Protein AF-A0A4V1W8W1-F1 (afdb_monomer)

InterPro domains:
  IPR009492 TniQ [PF06527] (22-151)

Mean predicted aligned error: 10.24 Å

Radius of gyration: 39.92 Å; Cα contacts (8 Å, |Δi|>4): 778; chains: 1; bounding box: 80×43×124 Å

Solvent-accessible surface area (backbone atoms only — not comparable to full-atom values): 26804 Å² total; per-residue (Å²): 139,76,87,77,75,50,49,90,74,62,60,82,86,57,85,40,32,19,43,48,48,53,52,23,34,38,21,52,71,71,71,36,92,39,66,63,56,33,52,76,75,47,101,62,84,71,80,55,52,69,61,47,52,55,35,30,73,52,47,75,39,41,69,58,45,18,44,45,47,69,45,59,50,69,57,31,54,37,18,16,61,36,72,50,98,77,8,26,32,39,51,87,36,48,65,32,73,56,69,73,61,84,83,82,41,68,43,49,29,44,50,34,65,58,39,45,49,28,46,75,74,45,78,77,61,67,86,56,30,39,72,52,45,39,67,45,52,38,76,84,40,24,44,37,72,89,78,33,22,31,46,43,38,45,40,88,91,77,63,48,66,40,53,81,79,48,53,46,78,55,46,46,97,88,68,48,63,46,59,80,55,80,61,61,77,39,55,74,75,42,32,44,32,29,32,33,55,37,9,73,54,65,77,46,71,72,62,89,46,87,60,53,68,77,38,60,53,33,54,33,54,49,48,17,42,52,50,6,29,33,73,75,45,41,33,67,48,76,56,74,89,79,44,53,48,61,55,44,18,42,24,22,19,47,11,42,60,35,41,74,54,63,64,57,42,45,50,54,51,52,50,54,34,47,72,73,29,57,69,84,42,52,35,64,62,50,29,43,26,53,57,40,56,47,63,40,67,56,82,62,71,88,47,45,71,58,52,49,50,56,48,54,49,41,36,73,76,29,46,38,49,96,87,39,55,54,47,86,36,82,52,76,73,31,60,29,30,28,39,33,58,52,11,60,76,68,76,41,60,29,72,35,42,41,40,47,39,50,74,68,61,76,44,66,86,88,53,87,74,44,45,49,40,78,41,58,56,78,53,52,60,62,52,50,57,50,57,73,42,44,34,48,60,69,52,47,23,61,73,70,73,47,52,73,66,59,52,50,53,30,47,75,71,61,74,47,72,86,53,46,77,48,95,49,62,30,37,48,52,70,50,54,48,53,51,51,48,52,48,24,60,93,31,52,82,48,100,61,82,53,91,96,58,68,56,69,76,53,42,25,67,74,68,74,43,56,65,57,56,56,51,49,28,28,64,70,64,75,37,81,52,77,48,79

Foldseek 3Di:
DDDLAADPQAADDDALFALLLSLLLVCVSVVHPFSLRVLVVHDDDPSPSVVVNVCSLQSNCLVVSCSHHVPDSVRNQQSHFHADCQATDHNNFRLDSHNCLPPQALALWADLVQQVCQQVPDDDDSQSRGGTHNLSRRRLQQADLVQQFGTHQADPVPRHGDDSGNSGSQADPVGDGCNPDDGDGHDNLLQVLNQCLCCVSVNHPHDDADLLVVDGSNVSSVQLQLQLQCLVPNQDGDDPSNDHSSRSSNSSSSSSVCRRPPPVSVLVSLVVLQVPFPLLQQALCRRRHVSQVCLLVDPDCSCVSVLVSSLVSCLARGQADQPHDGSNHGHPGHQKHFLLVLCVVLVHHSQLSQLLCVVVCVDPPVDPHGRSHMDGPVVNVVSSVVVVQKDALVVLCVLLVHDPVVSVVCVVVVLAPAARDRVHGIDGNVSSVVSVCLLQPPAEADPDAPPPDDDLVRCCVVVVHDSNVSSVCSNVVVDDHNHD

Secondary structure (DSSP, 8-state):
----PPPSS-----TT--HHHHHHHHHHHTT-SSHHHHHHHS--SS--HHHHHHHHHTTTTHHHHHHHH---HHHHHHHS-EEETTEEEETTEEEESSS-GGGTS--S-B-HHHHHHHHHH--S-GGGS----GGGG-TT--EETTTTEEPB-B-TTT-PBP-TT-S-TTB-TTS-BGGG--PPB--TGGGHHHHHHHHHHTSSPPPP-TTGGGS-HHHHHHHHHHHHHHHHHTTSPPPGGGS-HHHHHHHHHHHHHHHTTTTHHHHHHHHHHHHTS-GGG-SHHHHHTHHHHHHHH---GGGHHHHHHHHHHHHHHS---TT-EETTEE----SEEEHHHHHHHHTS-HHHHHHHHHHTT-S-TTS---TT-EEEGGGHHHHHHHHHTEE-HHHHHHHTT--HHHHHHHHHTT-SPPPEESSSEEEEHHHHHHHHHHHHTTPPP-SSPPTT---HHHHHHHHT--HHHHHHHHHTTSS-----

Nearest PDB structures (foldseek):
  9gs9-assembly1_J  TM=4.706E-01  e=1.195E-07  Pseudoalteromonas agarivorans S816
  6v9p-assembly1_A  TM=4.491E-01  e=2.092E-06  Vibrio cholerae
  6uvn-assembly1_I  TM=4.930E-01  e=2.292E-05  Vibrio cholerae
  5c8d-assembly2_F  TM=6.058E-01  e=2.794E+00  Thermus thermophilus HB27

pLDDT: mean 88.44, std 9.54, range [36.31, 98.44]

Structure (mmCIF, N/CA/C/O backbone):
data_AF-A0A4V1W8W1-F1
#
_entry.id   AF-A0A4V1W8W1-F1
#
loop_
_atom_site.group_PDB
_atom_site.id
_atom_site.type_symbol
_atom_site.label_atom_id
_atom_site.label_alt_id
_atom_site.label_comp_id
_atom_site.label_asym_id
_atom_site.label_entity_id
_atom_site.label_seq_id
_atom_site.pdbx_PDB_ins_code
_atom_site.Cartn_x
_atom_site.Cartn_y
_atom_site.Cartn_z
_atom_site.occupancy
_atom_site.B_iso_or_equiv
_atom_site.auth_seq_id
_atom_site.auth_comp_id
_atom_site.auth_asym_id
_atom_site.auth_atom_id
_atom_site.pdbx_PDB_model_num
ATOM 1 N N . MET A 1 1 ? -13.636 -21.464 49.908 1.00 37.34 1 MET A N 1
ATOM 2 C CA . MET A 1 1 ? -14.662 -21.299 48.859 1.00 37.34 1 MET A CA 1
ATOM 3 C C . MET A 1 1 ? -15.586 -20.171 49.281 1.00 37.34 1 MET A C 1
ATOM 5 O O . MET A 1 1 ? -16.492 -20.399 50.064 1.00 37.34 1 MET A O 1
ATOM 9 N N . THR A 1 2 ? -15.298 -18.943 48.863 1.00 38.91 2 THR A N 1
ATOM 10 C CA . THR A 1 2 ? -16.197 -17.799 49.045 1.00 38.91 2 THR A CA 1
ATOM 11 C C . THR A 1 2 ? -16.871 -17.551 47.704 1.00 38.91 2 THR A C 1
ATOM 13 O O . THR A 1 2 ? -16.204 -17.181 46.738 1.00 38.91 2 THR A O 1
ATOM 16 N N . GLU A 1 3 ? -18.172 -17.834 47.621 1.00 44.66 3 GLU A N 1
ATOM 17 C CA . GLU A 1 3 ? -19.007 -17.474 46.474 1.00 44.66 3 GLU A CA 1
ATOM 18 C C . GLU A 1 3 ? -18.812 -15.986 46.166 1.00 44.66 3 GLU A C 1
ATOM 20 O O . GLU A 1 3 ? -19.114 -15.104 46.970 1.00 44.66 3 GLU A O 1
ATOM 25 N N . SER A 1 4 ? -18.204 -15.704 45.015 1.00 49.34 4 SER A N 1
ATOM 26 C CA . SER A 1 4 ? -17.833 -14.349 44.633 1.00 49.34 4 SER A CA 1
ATOM 27 C C . SER A 1 4 ? -19.045 -13.629 44.054 1.00 49.34 4 SER A C 1
ATOM 29 O O . SER A 1 4 ? -19.296 -13.706 42.853 1.00 49.34 4 SER A O 1
ATOM 31 N N . ALA A 1 5 ? -19.772 -12.905 44.902 1.00 61.53 5 ALA A N 1
ATOM 32 C CA . ALA A 1 5 ? -20.945 -12.138 44.504 1.00 61.53 5 ALA A CA 1
ATOM 33 C C . ALA A 1 5 ? -20.610 -11.070 43.443 1.00 61.53 5 ALA A C 1
ATOM 35 O O . ALA A 1 5 ? -19.704 -10.250 43.616 1.00 61.53 5 ALA A O 1
ATOM 36 N N . SER A 1 6 ? -21.369 -11.070 42.345 1.00 74.62 6 SER A N 1
ATOM 37 C CA . SER A 1 6 ? -21.399 -9.974 41.373 1.00 74.62 6 SER A CA 1
ATOM 38 C C . SER A 1 6 ? -21.830 -8.663 42.035 1.00 74.62 6 SER A C 1
ATOM 40 O O . SER A 1 6 ? -22.576 -8.685 43.016 1.00 74.62 6 SER A O 1
ATOM 42 N N . LEU A 1 7 ? -21.442 -7.517 41.471 1.00 84.50 7 LEU A N 1
ATOM 43 C CA . LEU A 1 7 ? -21.883 -6.220 41.993 1.00 84.50 7 LEU A CA 1
ATOM 44 C C . LEU A 1 7 ? -23.409 -6.073 41.886 1.00 84.50 7 LEU A C 1
ATOM 46 O O . LEU A 1 7 ? -24.017 -6.522 40.916 1.00 84.50 7 LEU A O 1
ATOM 50 N N . ALA A 1 8 ? -24.028 -5.401 42.860 1.00 83.31 8 ALA A N 1
ATOM 51 C CA . ALA A 1 8 ? -25.468 -5.130 42.837 1.00 83.31 8 ALA A CA 1
ATOM 52 C C . ALA A 1 8 ? -25.853 -4.155 41.707 1.00 83.31 8 ALA A C 1
ATOM 54 O O . ALA A 1 8 ? -26.854 -4.346 41.016 1.00 83.31 8 ALA A O 1
ATOM 55 N N . LEU A 1 9 ? -25.032 -3.122 41.479 1.00 88.88 9 LEU A N 1
ATOM 56 C CA . LEU A 1 9 ? -25.217 -2.163 40.393 1.00 88.88 9 LEU A CA 1
ATOM 57 C C . LEU A 1 9 ? -24.364 -2.562 39.185 1.00 88.88 9 LEU A C 1
ATOM 59 O O . LEU A 1 9 ? -23.159 -2.343 39.150 1.00 88.88 9 LEU A O 1
ATOM 63 N N . ARG A 1 10 ? -25.006 -3.135 38.166 1.00 90.75 10 ARG A N 1
ATOM 64 C CA . ARG A 1 10 ? -24.334 -3.610 36.947 1.00 90.75 10 ARG A CA 1
ATOM 65 C C . ARG A 1 10 ? -24.605 -2.708 35.750 1.00 90.75 10 ARG A C 1
ATOM 67 O O . ARG A 1 10 ? -25.504 -1.860 35.754 1.00 90.75 10 ARG A O 1
ATOM 74 N N . VAL A 1 11 ? -23.817 -2.925 34.705 1.00 92.94 11 VAL A N 1
ATOM 75 C CA . VAL A 1 11 ? -23.989 -2.312 33.386 1.00 92.94 11 VAL A CA 1
ATOM 76 C C . VAL A 1 11 ? -24.388 -3.387 32.387 1.00 92.94 11 VAL A C 1
ATOM 78 O O . VAL A 1 11 ? -24.017 -4.548 32.533 1.00 92.94 11 VAL A O 1
ATOM 81 N N . ARG A 1 12 ? -25.183 -3.011 31.383 1.00 90.69 12 ARG A N 1
ATOM 82 C CA . ARG A 1 12 ? -25.571 -3.941 30.319 1.00 90.69 12 ARG A CA 1
ATOM 83 C C . ARG A 1 12 ? -24.369 -4.210 29.421 1.00 90.69 12 ARG A C 1
ATOM 85 O O . ARG A 1 12 ? -23.673 -3.258 29.057 1.00 90.69 12 ARG A O 1
ATOM 92 N N . ALA A 1 13 ? -24.178 -5.475 29.050 1.00 90.88 13 ALA A N 1
ATOM 93 C CA . ALA A 1 13 ? -23.222 -5.852 28.020 1.00 90.88 13 ALA A CA 1
ATOM 94 C C . ALA A 1 13 ? -23.528 -5.086 26.731 1.00 90.88 13 ALA A C 1
ATOM 96 O O . ALA A 1 13 ? -24.692 -4.962 26.343 1.00 90.88 13 ALA A O 1
ATOM 97 N N . ALA A 1 14 ? -22.485 -4.565 26.095 1.00 93.75 14 ALA A N 1
ATOM 98 C CA . ALA A 1 14 ? -22.599 -3.862 24.833 1.00 93.75 14 ALA A CA 1
ATOM 99 C C . ALA A 1 14 ? -21.655 -4.494 23.794 1.00 93.75 14 ALA A C 1
ATOM 101 O O . ALA A 1 14 ? -20.578 -4.985 24.153 1.00 93.75 14 ALA A O 1
ATOM 102 N N . PRO A 1 15 ? -22.048 -4.532 22.510 1.00 92.69 15 PRO A N 1
ATOM 103 C CA . PRO A 1 15 ? -21.259 -5.184 21.472 1.00 92.69 15 PRO A CA 1
ATOM 104 C C . PRO A 1 15 ? -19.916 -4.473 21.284 1.00 92.69 15 PRO A C 1
ATOM 106 O O . PRO A 1 15 ? -19.848 -3.237 21.289 1.00 92.69 15 PRO A O 1
ATOM 109 N N . PHE A 1 16 ? -18.848 -5.259 21.112 1.00 95.00 16 PHE A N 1
ATOM 110 C CA . PHE A 1 16 ? -17.464 -4.783 21.012 1.00 95.00 16 PHE A CA 1
ATOM 111 C C . PHE A 1 16 ? -16.999 -3.930 22.191 1.00 95.00 16 PHE A C 1
ATOM 113 O O . PHE A 1 16 ? -16.035 -3.183 22.053 1.00 95.00 16 PHE A O 1
ATOM 120 N N . GLU A 1 17 ? -17.644 -4.009 23.354 1.00 95.25 17 GLU A N 1
ATOM 121 C CA . GLU A 1 17 ? -17.161 -3.286 24.520 1.00 95.25 17 GLU A CA 1
ATOM 122 C C . GLU A 1 17 ? -15.961 -4.000 25.159 1.00 95.25 17 GLU A C 1
ATOM 124 O O . GLU A 1 17 ? -16.128 -5.102 25.691 1.00 95.25 17 GLU A O 1
ATOM 129 N N . PRO A 1 18 ? -14.751 -3.404 25.146 1.00 93.06 18 PRO A N 1
ATOM 130 C CA . PRO A 1 18 ? -13.599 -4.038 25.764 1.00 93.06 18 PRO A CA 1
ATOM 131 C C . PRO A 1 18 ? -13.742 -4.035 27.288 1.00 93.06 18 PRO A C 1
ATOM 133 O O . PRO A 1 18 ? -14.316 -3.115 27.875 1.00 93.06 18 PRO A O 1
ATOM 136 N N . GLY A 1 19 ? -13.140 -5.019 27.958 1.00 93.19 19 GLY A N 1
ATOM 137 C CA . GLY A 1 19 ? -13.274 -5.192 29.406 1.00 93.19 19 GLY A CA 1
ATOM 138 C C . GLY A 1 19 ? -12.881 -3.954 30.223 1.00 93.19 19 GLY A C 1
ATOM 139 O O . GLY A 1 19 ? -13.560 -3.606 31.188 1.00 93.19 19 GLY A O 1
ATOM 140 N N . TRP A 1 20 ? -11.850 -3.212 29.803 1.00 91.94 20 TRP A N 1
ATOM 141 C CA . TRP A 1 20 ? -11.467 -1.959 30.464 1.00 91.94 20 TRP A CA 1
ATOM 142 C C . TRP A 1 20 ? -12.554 -0.871 30.366 1.00 91.94 20 TRP A C 1
ATOM 144 O O . TRP A 1 20 ? -12.670 -0.043 31.267 1.00 91.94 20 TRP A O 1
ATOM 154 N N . ALA A 1 21 ? -13.368 -0.864 29.306 1.00 94.19 21 ALA A N 1
ATOM 155 C CA . ALA A 1 21 ? -14.476 0.077 29.144 1.00 94.19 21 ALA A CA 1
ATOM 156 C C . ALA A 1 21 ? -15.709 -0.350 29.953 1.00 94.19 21 ALA A C 1
ATOM 158 O O . ALA A 1 21 ? -16.338 0.502 30.582 1.00 94.19 21 ALA A O 1
ATOM 159 N N . VAL A 1 22 ? -15.972 -1.660 30.050 1.00 95.62 22 VAL A N 1
ATOM 160 C CA . VAL A 1 22 ? -16.956 -2.205 31.003 1.00 95.62 22 VAL A CA 1
ATOM 161 C C . VAL A 1 22 ? -16.597 -1.765 32.423 1.00 95.62 22 VAL A C 1
ATOM 163 O O . VAL A 1 22 ? -17.446 -1.249 33.149 1.00 95.62 22 VAL A O 1
ATOM 166 N N . PHE A 1 23 ? -15.324 -1.900 32.808 1.00 94.75 23 PHE A N 1
ATOM 167 C CA . PHE A 1 23 ? -14.827 -1.462 34.113 1.00 94.75 23 PHE A CA 1
ATOM 168 C C . PHE A 1 23 ? -15.044 0.042 34.343 1.00 94.75 23 PHE A C 1
ATOM 170 O O . PHE A 1 23 ? -15.454 0.451 35.429 1.00 94.75 23 PHE A O 1
ATOM 177 N N . ASN A 1 24 ? -14.842 0.869 33.314 1.00 94.81 24 ASN A N 1
ATOM 178 C CA . ASN A 1 24 ? -15.114 2.303 33.382 1.00 94.81 24 ASN A CA 1
ATOM 179 C C . ASN A 1 24 ? -16.598 2.615 33.607 1.00 94.81 24 ASN A C 1
ATOM 181 O O . ASN A 1 24 ? -16.924 3.453 34.449 1.00 94.81 24 ASN A O 1
ATOM 185 N N . ARG A 1 25 ? -17.508 1.943 32.891 1.00 95.44 25 ARG A N 1
ATOM 186 C CA . ARG A 1 25 ? -18.953 2.135 33.087 1.00 95.44 25 ARG A CA 1
ATOM 187 C C . ARG A 1 25 ? -19.418 1.617 34.443 1.00 95.44 25 ARG A C 1
ATOM 189 O O . ARG A 1 25 ? -20.302 2.231 35.030 1.00 95.44 25 ARG A O 1
ATOM 196 N N . LEU A 1 26 ? -18.826 0.539 34.963 1.00 95.44 26 LEU A N 1
ATOM 197 C CA . LEU A 1 26 ? -19.072 0.094 36.338 1.00 95.44 26 LEU A CA 1
ATOM 198 C C . LEU A 1 26 ? -18.640 1.172 37.341 1.00 95.44 26 LEU A C 1
ATOM 200 O O . LEU A 1 26 ? -19.441 1.561 38.184 1.00 95.44 26 LEU A O 1
ATOM 204 N N . ALA A 1 27 ? -17.438 1.734 37.197 1.00 95.12 27 ALA A N 1
ATOM 205 C CA . ALA A 1 27 ? -16.980 2.834 38.047 1.00 95.12 27 ALA A CA 1
ATOM 206 C C . ALA A 1 27 ? -17.944 4.037 38.005 1.00 95.12 27 ALA A C 1
ATOM 208 O O . ALA A 1 27 ? -18.327 4.548 39.057 1.00 95.12 27 ALA A O 1
ATOM 209 N N . LEU A 1 28 ? -18.406 4.441 36.811 1.00 94.75 28 LEU A N 1
ATOM 210 C CA . LEU A 1 28 ? -19.433 5.485 36.667 1.00 94.75 28 LEU A CA 1
ATOM 211 C C . LEU A 1 28 ? -20.733 5.111 37.373 1.00 94.75 28 LEU A C 1
ATOM 213 O O . LEU A 1 28 ? -21.338 5.943 38.045 1.00 94.75 28 LEU A O 1
ATOM 217 N N . ARG A 1 29 ? -21.172 3.859 37.219 1.00 95.12 29 ARG A N 1
ATOM 218 C CA . ARG A 1 29 ? -22.423 3.383 37.801 1.00 95.12 29 ARG A CA 1
ATOM 219 C C . ARG A 1 29 ? -22.395 3.395 39.330 1.00 95.12 29 ARG A C 1
ATOM 221 O O . ARG A 1 29 ? -23.442 3.583 39.943 1.00 95.12 29 ARG A O 1
ATOM 228 N N . HIS A 1 30 ? -21.213 3.228 39.913 1.00 94.56 30 HIS A N 1
ATOM 229 C CA . HIS A 1 30 ? -20.955 3.301 41.348 1.00 94.56 30 HIS A CA 1
ATOM 230 C C . HIS A 1 30 ? -20.590 4.715 41.841 1.00 94.56 30 HIS A C 1
ATOM 232 O O . HIS A 1 30 ? -20.224 4.881 43.000 1.00 94.56 30 HIS A O 1
ATOM 238 N N . GLY A 1 31 ? -20.699 5.745 40.993 1.00 93.62 31 GLY A N 1
ATOM 239 C CA . GLY A 1 31 ? -20.446 7.137 41.381 1.00 93.62 31 GLY A CA 1
ATOM 240 C C . GLY A 1 31 ? -18.967 7.484 41.584 1.00 93.62 31 GLY A C 1
ATOM 241 O O . GLY A 1 31 ? -18.662 8.548 42.121 1.00 93.62 31 GLY A O 1
ATOM 242 N N . CYS A 1 32 ? -18.042 6.621 41.153 1.00 94.25 32 CYS A N 1
ATOM 243 C CA . CYS A 1 32 ? -16.612 6.879 41.266 1.00 94.25 32 CYS A CA 1
ATOM 244 C C . CYS A 1 32 ? -16.158 7.939 40.253 1.00 94.25 32 CYS A C 1
ATOM 246 O O . CYS A 1 32 ? -16.585 7.956 39.096 1.00 94.25 32 CYS A O 1
ATOM 248 N N . ARG A 1 33 ? -15.197 8.774 40.655 1.00 91.38 33 ARG A N 1
ATOM 249 C CA . ARG A 1 33 ? -14.562 9.791 39.798 1.00 91.38 33 ARG A CA 1
ATOM 250 C C . ARG A 1 33 ? -13.356 9.249 39.035 1.00 91.38 33 ARG A C 1
ATOM 252 O O . ARG A 1 33 ? -12.876 9.881 38.098 1.00 91.38 33 ARG A O 1
ATOM 259 N N . SER A 1 34 ? -12.836 8.088 39.436 1.00 91.75 34 SER A N 1
ATOM 260 C CA . SER A 1 34 ? -11.686 7.452 38.790 1.00 91.75 34 SER A CA 1
ATOM 261 C C . SER A 1 34 ? -11.707 5.928 38.909 1.00 91.75 34 SER A C 1
ATOM 263 O O . SER A 1 34 ? -12.326 5.360 39.809 1.00 91.75 34 SER A O 1
ATOM 265 N N . ARG A 1 35 ? -10.939 5.257 38.043 1.00 91.62 35 ARG A N 1
ATOM 266 C CA . ARG A 1 35 ? -10.699 3.807 38.137 1.00 91.62 35 ARG A CA 1
ATOM 267 C C . ARG A 1 35 ? -10.031 3.418 39.455 1.00 91.62 35 ARG A C 1
ATOM 269 O O . ARG A 1 35 ? -10.398 2.410 40.038 1.00 91.62 35 ARG A O 1
ATOM 276 N N . SER A 1 36 ? -9.084 4.221 39.943 1.00 90.81 36 SER A N 1
ATOM 277 C CA . SER A 1 36 ? -8.362 3.952 41.196 1.00 90.81 36 SER A CA 1
ATOM 278 C C . SER A 1 36 ? -9.265 4.032 42.424 1.00 90.81 36 SER A C 1
ATOM 280 O O . SER A 1 36 ? -9.057 3.326 43.406 1.00 90.81 36 SER A O 1
ATOM 282 N N . GLU A 1 37 ? -10.264 4.912 42.395 1.00 92.31 37 GLU A N 1
ATOM 283 C CA . GLU A 1 37 ? -11.310 4.947 43.412 1.00 92.31 37 GLU A CA 1
ATOM 284 C C . GLU A 1 37 ? -12.156 3.678 43.362 1.00 92.31 37 GLU A C 1
ATOM 286 O O . GLU A 1 37 ? -12.314 3.028 44.390 1.00 92.31 37 GLU A O 1
ATOM 291 N N . PHE A 1 38 ? -12.590 3.266 42.170 1.00 92.81 38 PHE A N 1
ATOM 292 C CA . PHE A 1 38 ? -13.387 2.055 42.016 1.00 92.81 38 PHE A CA 1
ATOM 293 C C . PHE A 1 38 ? -12.629 0.790 42.444 1.00 92.81 38 PHE A C 1
ATOM 295 O O . PHE A 1 38 ? -13.170 -0.001 43.208 1.00 92.81 38 PHE A O 1
ATOM 302 N N . VAL A 1 39 ? -11.349 0.638 42.071 1.00 91.19 39 VAL A N 1
ATOM 303 C CA . VAL A 1 39 ? -10.488 -0.484 42.509 1.00 91.19 39 VAL A CA 1
ATOM 304 C C . VAL A 1 39 ? -10.439 -0.612 44.036 1.00 91.19 39 VAL A C 1
ATOM 306 O O . VAL A 1 39 ? -10.414 -1.726 44.548 1.00 91.19 39 VAL A O 1
ATOM 309 N N . ARG A 1 40 ? -10.461 0.505 44.778 1.00 88.50 40 ARG A N 1
ATOM 310 C CA . ARG A 1 40 ? -10.469 0.486 46.253 1.00 88.50 40 ARG A CA 1
ATOM 311 C C . ARG A 1 40 ? -11.800 0.014 46.848 1.00 88.50 40 ARG A C 1
ATOM 313 O O . ARG A 1 40 ? -11.815 -0.387 48.006 1.00 88.50 40 ARG A O 1
ATOM 320 N N . GLN A 1 41 ? -12.885 0.064 46.078 1.00 88.25 41 GLN A N 1
ATOM 321 C CA . GLN A 1 41 ? -14.237 -0.294 46.512 1.00 88.25 41 GLN A CA 1
ATOM 322 C C . GLN A 1 41 ? -14.645 -1.724 46.124 1.00 88.25 41 GLN A C 1
ATOM 324 O O . GLN A 1 41 ? -15.633 -2.229 46.651 1.00 88.25 41 GLN A O 1
ATOM 329 N N . VAL A 1 42 ? -13.911 -2.388 45.221 1.00 87.56 42 VAL A N 1
ATOM 330 C CA . VAL A 1 42 ? -14.268 -3.723 44.712 1.00 87.56 42 VAL A CA 1
ATOM 331 C C . VAL A 1 42 ? -13.286 -4.820 45.148 1.00 87.56 42 VAL A C 1
ATOM 333 O O . VAL A 1 42 ? -12.087 -4.570 45.282 1.00 87.56 42 VAL A O 1
ATOM 336 N N . PRO A 1 43 ? -13.755 -6.067 45.351 1.00 81.00 43 PRO A N 1
ATOM 337 C CA . PRO A 1 43 ? -12.916 -7.166 45.829 1.00 81.00 43 PRO A CA 1
ATOM 338 C C . PRO A 1 43 ? -12.058 -7.780 44.702 1.00 81.00 43 PRO A C 1
ATOM 340 O O . PRO A 1 43 ? -12.363 -8.849 44.164 1.00 81.00 43 PRO A O 1
ATOM 343 N N . LEU A 1 44 ? -10.959 -7.110 44.345 1.00 82.38 44 LEU A N 1
ATOM 344 C CA . LEU A 1 44 ? -9.973 -7.582 43.361 1.00 82.38 44 LEU A CA 1
ATOM 345 C C . LEU A 1 44 ? -8.770 -8.272 44.024 1.00 82.38 44 LEU A C 1
ATOM 347 O O . LEU A 1 44 ? -8.303 -7.853 45.085 1.00 82.38 44 LEU A O 1
ATOM 351 N N . ALA A 1 45 ? -8.244 -9.315 43.373 1.00 66.88 45 ALA A N 1
ATOM 352 C CA . ALA A 1 45 ? -6.973 -9.936 43.750 1.00 66.88 45 ALA A CA 1
ATOM 353 C C . ALA A 1 45 ? -5.797 -8.989 43.427 1.00 66.88 45 ALA A C 1
ATOM 355 O O . ALA A 1 45 ? -5.833 -8.312 42.398 1.00 66.88 45 ALA A O 1
ATOM 356 N N . ASN A 1 46 ? -4.765 -8.951 44.283 1.00 64.19 46 ASN A N 1
ATOM 357 C CA . ASN A 1 46 ? -3.643 -7.992 44.250 1.00 64.19 46 ASN A CA 1
ATOM 358 C C . ASN A 1 46 ? -4.090 -6.518 44.280 1.00 64.19 46 ASN A C 1
ATOM 360 O O . ASN A 1 46 ? -4.438 -5.932 43.262 1.00 64.19 46 ASN A O 1
ATOM 364 N N . ARG A 1 47 ? -4.057 -5.900 45.469 1.00 63.84 47 ARG A N 1
ATOM 365 C CA . ARG A 1 47 ? -4.680 -4.591 45.739 1.00 63.84 47 ARG A CA 1
ATOM 366 C C . ARG A 1 47 ? -3.889 -3.353 45.305 1.00 63.84 47 ARG A C 1
ATOM 368 O O . ARG A 1 47 ? -4.402 -2.261 45.530 1.00 63.84 47 ARG A O 1
ATOM 375 N N . ASP A 1 48 ? -2.696 -3.464 44.711 1.00 72.81 48 ASP A N 1
ATOM 376 C CA . ASP A 1 48 ? -2.015 -2.269 44.183 1.00 72.81 48 ASP A CA 1
ATOM 377 C C . ASP A 1 48 ? -2.796 -1.727 42.970 1.00 72.81 48 ASP A C 1
ATOM 379 O O . ASP A 1 48 ? -2.785 -2.356 41.903 1.00 72.81 48 ASP A O 1
ATOM 383 N N . PRO A 1 49 ? -3.463 -0.559 43.083 1.00 69.69 49 PRO A N 1
ATOM 384 C CA . PRO A 1 49 ? -4.324 -0.057 42.023 1.00 69.69 49 PRO A CA 1
ATOM 385 C C . PRO A 1 49 ? -3.574 0.236 40.724 1.00 69.69 49 PRO A C 1
ATOM 387 O O . PRO A 1 49 ? -4.179 0.165 39.655 1.00 69.69 49 PRO A O 1
ATOM 390 N N . ARG A 1 50 ? -2.274 0.561 40.784 1.00 72.75 50 ARG A N 1
ATOM 391 C CA . ARG A 1 50 ? -1.484 0.851 39.576 1.00 72.75 50 ARG A CA 1
ATOM 392 C C . ARG A 1 50 ? -1.292 -0.406 38.737 1.00 72.75 50 ARG A C 1
ATOM 394 O O . ARG A 1 50 ? -1.547 -0.366 37.534 1.00 72.75 50 ARG A O 1
ATOM 401 N N . ASN A 1 51 ? -0.934 -1.514 39.382 1.00 80.69 51 ASN A N 1
ATOM 402 C CA . ASN A 1 51 ? -0.743 -2.803 38.716 1.00 80.69 51 ASN A CA 1
ATOM 403 C C . ASN A 1 51 ? -2.073 -3.326 38.161 1.00 80.69 51 ASN A C 1
ATOM 405 O O . ASN A 1 51 ? -2.155 -3.691 36.993 1.00 80.69 51 ASN A O 1
ATOM 409 N N . VAL A 1 52 ? -3.153 -3.231 38.947 1.00 83.62 52 VAL A N 1
ATOM 410 C CA . VAL A 1 52 ? -4.503 -3.627 38.512 1.00 83.62 52 VAL A CA 1
ATOM 411 C C . VAL A 1 52 ? -4.951 -2.858 37.268 1.00 83.62 52 VAL A C 1
ATOM 413 O O . VAL A 1 52 ? -5.420 -3.464 36.308 1.00 83.62 52 VAL A O 1
ATOM 416 N N . ILE A 1 53 ? -4.818 -1.527 37.264 1.00 84.25 53 ILE A N 1
ATOM 417 C CA . ILE A 1 53 ? -5.248 -0.688 36.135 1.00 84.25 53 ILE A CA 1
ATOM 418 C C . ILE A 1 53 ? -4.426 -0.984 34.882 1.00 84.25 53 ILE A C 1
ATOM 420 O O . ILE A 1 53 ? -4.987 -1.078 33.791 1.00 84.25 53 ILE A O 1
ATOM 424 N N . HIS A 1 54 ? -3.114 -1.135 35.034 1.00 82.44 54 HIS A N 1
ATOM 425 C CA . HIS A 1 54 ? -2.234 -1.476 33.927 1.00 82.44 54 HIS A CA 1
ATOM 426 C C . HIS A 1 54 ? -2.588 -2.847 33.320 1.00 82.44 54 HIS A C 1
ATOM 428 O O . HIS A 1 54 ? -2.708 -2.971 32.101 1.00 82.44 54 HIS A O 1
ATOM 434 N N . ASP A 1 55 ? -2.846 -3.855 34.156 1.00 83.00 55 ASP A N 1
ATOM 435 C CA . ASP A 1 55 ? -3.235 -5.192 33.699 1.00 83.00 55 ASP A CA 1
ATOM 436 C C . ASP A 1 55 ? -4.627 -5.203 33.045 1.00 83.00 55 ASP A C 1
ATOM 438 O O . ASP A 1 55 ? -4.836 -5.894 32.046 1.00 83.00 55 ASP A O 1
ATOM 442 N N . LEU A 1 56 ? -5.573 -4.401 33.555 1.00 83.19 56 LEU A N 1
ATOM 443 C CA . LEU A 1 56 ? -6.891 -4.186 32.941 1.00 83.19 56 LEU A CA 1
ATOM 444 C C . LEU A 1 56 ? -6.764 -3.625 31.518 1.00 83.19 56 LEU A C 1
ATOM 446 O O . LEU A 1 56 ? -7.434 -4.099 30.602 1.00 83.19 56 LEU A O 1
ATOM 450 N N . GLU A 1 57 ? -5.898 -2.629 31.312 1.00 79.62 57 GLU A N 1
ATOM 451 C CA . GLU A 1 57 ? -5.686 -2.012 29.995 1.00 79.62 57 GLU A CA 1
ATOM 452 C C . GLU A 1 57 ? -5.026 -2.952 28.980 1.00 79.62 57 GLU A C 1
ATOM 454 O O . GLU A 1 57 ? -5.230 -2.768 27.777 1.00 79.62 57 GLU A O 1
ATOM 459 N N . ARG A 1 58 ? -4.276 -3.955 29.453 1.00 75.94 58 ARG A N 1
ATOM 460 C CA . ARG A 1 58 ? -3.690 -5.026 28.630 1.00 75.94 58 ARG A CA 1
ATOM 461 C C . ARG A 1 58 ? -4.635 -6.205 28.383 1.00 75.94 58 ARG A C 1
ATOM 463 O O . ARG A 1 58 ? -4.275 -7.119 27.653 1.00 75.94 58 ARG A O 1
ATOM 470 N N . GLY A 1 59 ? -5.829 -6.190 28.979 1.00 78.94 59 GLY A N 1
ATOM 471 C CA . GLY A 1 59 ? -6.790 -7.288 28.875 1.00 78.94 59 GLY A CA 1
ATOM 472 C C . GLY A 1 59 ? -6.462 -8.493 29.764 1.00 78.94 59 GLY A C 1
ATOM 473 O O . GLY A 1 59 ? -7.084 -9.537 29.616 1.00 78.94 59 GLY A O 1
ATOM 474 N N . ASN A 1 60 ? -5.545 -8.364 30.726 1.00 82.81 60 ASN A N 1
ATOM 475 C CA . ASN A 1 60 ? -5.104 -9.470 31.587 1.00 82.81 60 ASN A CA 1
ATOM 476 C C . ASN A 1 60 ? -6.035 -9.721 32.786 1.00 82.81 60 ASN A C 1
ATOM 478 O O . ASN A 1 60 ? -5.785 -10.607 33.599 1.00 82.81 60 ASN A O 1
ATOM 482 N N . ARG A 1 61 ? -7.103 -8.929 32.935 1.00 88.50 61 ARG A N 1
ATOM 483 C CA . ARG A 1 61 ? -8.010 -8.959 34.096 1.00 88.50 61 ARG A CA 1
ATOM 484 C C . ARG A 1 61 ? -9.462 -9.245 33.705 1.00 88.50 61 ARG A C 1
ATOM 486 O O . ARG A 1 61 ? -10.382 -8.891 34.440 1.00 88.50 61 ARG A O 1
ATOM 493 N N . GLN A 1 62 ? -9.690 -9.914 32.572 1.00 91.00 62 GLN A N 1
ATOM 494 C CA . GLN A 1 62 ? -11.059 -10.190 32.113 1.00 91.00 62 GLN A CA 1
ATOM 495 C C . GLN A 1 62 ? -11.840 -11.116 33.054 1.00 91.00 62 GLN A C 1
ATOM 497 O O . GLN A 1 62 ? -13.028 -10.852 33.235 1.00 91.00 62 GLN A O 1
ATOM 502 N N . PRO A 1 63 ? -11.226 -12.111 33.733 1.00 92.00 63 PRO A N 1
ATOM 503 C CA . PRO A 1 63 ? -11.925 -12.895 34.755 1.00 92.00 63 PRO A CA 1
ATOM 504 C C . PRO A 1 63 ? -12.467 -12.041 35.908 1.00 92.00 63 PRO A C 1
ATOM 506 O O . PRO A 1 63 ? -13.586 -12.255 36.372 1.00 92.00 63 PRO A O 1
ATOM 509 N N . ASP A 1 64 ? -11.714 -11.024 36.339 1.00 91.44 64 ASP A N 1
ATOM 510 C CA . ASP A 1 64 ? -12.170 -10.094 37.372 1.00 91.44 64 ASP A CA 1
ATOM 511 C C . ASP A 1 64 ? -13.352 -9.250 36.893 1.00 91.44 64 ASP A C 1
ATOM 513 O O . ASP A 1 64 ? -14.335 -9.087 37.616 1.00 91.44 64 ASP A O 1
ATOM 517 N N . ILE A 1 65 ? -13.287 -8.734 35.664 1.00 92.69 65 ILE A N 1
ATOM 518 C CA . ILE A 1 65 ? -14.373 -7.930 35.094 1.00 92.69 65 ILE A CA 1
ATOM 519 C C . ILE A 1 65 ? -15.622 -8.785 34.871 1.00 92.69 65 ILE A C 1
ATOM 521 O O . ILE A 1 65 ? -16.718 -8.316 35.172 1.00 92.69 65 ILE A O 1
ATOM 525 N N . ALA A 1 66 ? -15.482 -10.030 34.405 1.00 94.12 66 ALA A N 1
ATOM 526 C CA . ALA A 1 66 ? -16.595 -10.967 34.224 1.00 94.12 66 ALA A CA 1
ATOM 527 C C . ALA A 1 66 ? -17.348 -11.169 35.543 1.00 94.12 66 ALA A C 1
ATOM 529 O O . ALA A 1 66 ? -18.560 -10.987 35.625 1.00 94.12 66 ALA A O 1
ATOM 530 N N . ARG A 1 67 ? -16.594 -11.423 36.612 1.00 92.00 67 ARG A N 1
ATOM 531 C CA . ARG A 1 67 ? -17.102 -11.612 37.972 1.00 92.00 67 ARG A CA 1
ATOM 532 C C . ARG A 1 67 ? -17.814 -10.373 38.520 1.00 92.00 67 ARG A C 1
ATOM 534 O O . ARG A 1 67 ? -18.908 -10.489 39.061 1.00 92.00 67 ARG A O 1
ATOM 541 N N . LEU A 1 68 ? -17.231 -9.183 38.348 1.00 92.56 68 LEU A N 1
ATOM 542 C CA . LEU A 1 68 ? -17.830 -7.926 38.816 1.00 92.56 68 LEU A CA 1
ATOM 543 C C . LEU A 1 68 ? -19.085 -7.537 38.021 1.00 92.56 68 LEU A C 1
ATOM 545 O O . LEU A 1 68 ? -20.079 -7.106 38.605 1.00 92.56 68 LEU A O 1
ATOM 549 N N . SER A 1 69 ? -19.031 -7.670 36.694 1.00 93.50 69 SER A N 1
ATOM 550 C CA . SER A 1 69 ? -20.086 -7.225 35.775 1.00 93.50 69 SER A CA 1
ATOM 551 C C . SER A 1 69 ? -21.209 -8.244 35.579 1.00 93.50 69 SER A C 1
ATOM 553 O O . SER A 1 69 ? -22.309 -7.855 35.196 1.00 93.50 69 SER A O 1
ATOM 555 N N . GLY A 1 70 ? -20.948 -9.531 35.817 1.00 93.69 70 GLY A N 1
ATOM 556 C CA . GLY A 1 70 ? -21.822 -10.633 35.415 1.00 93.69 70 GLY A CA 1
ATOM 557 C C . GLY A 1 70 ? -21.851 -10.891 33.902 1.00 93.69 70 GLY A C 1
ATOM 558 O O . GLY A 1 70 ? -22.699 -11.651 33.446 1.00 93.69 70 GLY A O 1
ATOM 559 N N . ILE A 1 71 ? -20.978 -10.249 33.117 1.00 95.25 71 ILE A N 1
ATOM 560 C CA . ILE A 1 71 ? -20.846 -10.500 31.676 1.00 95.25 71 ILE A CA 1
ATOM 561 C C . ILE A 1 71 ? -20.005 -11.770 31.482 1.00 95.25 71 ILE A C 1
ATOM 563 O O . ILE A 1 71 ? -18.959 -11.883 32.128 1.00 95.25 71 ILE A O 1
ATOM 567 N N . PRO A 1 72 ? -20.406 -12.700 30.594 1.00 95.56 72 PRO A N 1
ATOM 568 C CA . PRO A 1 72 ? -19.632 -13.911 30.350 1.00 95.56 72 PRO A CA 1
ATOM 569 C C . PRO A 1 72 ? -18.189 -13.611 29.920 1.00 95.56 72 PRO A C 1
ATOM 571 O O . PRO A 1 72 ? -17.933 -12.678 29.148 1.00 95.56 72 PRO A O 1
ATOM 574 N N . LEU A 1 73 ? -17.235 -14.394 30.428 1.00 94.75 73 LEU A N 1
ATOM 575 C CA . LEU A 1 73 ? -15.802 -14.166 30.215 1.00 94.75 73 LEU A CA 1
ATOM 576 C C . LEU A 1 73 ? -15.441 -14.207 28.726 1.00 94.75 73 LEU A C 1
ATOM 578 O O . LEU A 1 73 ? -14.701 -13.353 28.242 1.00 94.75 73 LEU A O 1
ATOM 582 N N . GLU A 1 74 ? -16.012 -15.154 27.992 1.00 94.19 74 GLU A N 1
ATOM 583 C CA . GLU A 1 74 ? -15.856 -15.317 26.553 1.00 94.19 74 GLU A CA 1
ATOM 584 C C . GLU A 1 74 ? -16.297 -14.071 25.777 1.00 94.19 74 GLU A C 1
ATOM 586 O O . GLU A 1 74 ? -15.618 -13.665 24.836 1.00 94.19 74 GLU A O 1
ATOM 591 N N . THR A 1 75 ? -17.357 -13.387 26.227 1.00 94.69 75 THR A N 1
ATOM 592 C CA . THR A 1 75 ? -17.811 -12.126 25.618 1.00 94.69 75 THR A CA 1
ATOM 593 C C . THR A 1 75 ? -16.774 -11.023 25.821 1.00 94.69 75 THR A C 1
ATOM 595 O O . THR A 1 75 ? -16.472 -10.266 24.899 1.00 94.69 75 THR A O 1
ATOM 598 N N . LEU A 1 76 ? -16.197 -10.930 27.023 1.00 94.06 76 LEU A N 1
ATOM 599 C CA . LEU A 1 76 ? -15.176 -9.926 27.329 1.00 94.06 76 LEU A CA 1
ATOM 600 C C . LEU A 1 76 ? -13.873 -10.185 26.578 1.00 94.06 76 LEU A C 1
ATOM 602 O O . LEU A 1 76 ? -13.260 -9.226 26.110 1.00 94.06 76 LEU A O 1
ATOM 606 N N . ILE A 1 77 ? -13.453 -11.447 26.460 1.00 92.12 77 ILE A N 1
ATOM 607 C CA . ILE A 1 77 ? -12.275 -11.833 25.675 1.00 92.12 77 ILE A CA 1
ATOM 608 C C . ILE A 1 77 ? -12.510 -11.489 24.204 1.00 92.12 77 ILE A C 1
ATOM 610 O O . ILE A 1 77 ? -11.694 -10.788 23.617 1.00 92.12 77 ILE A O 1
ATOM 614 N N . HIS A 1 78 ? -13.650 -11.895 23.639 1.00 93.12 78 HIS A N 1
ATOM 615 C CA . HIS A 1 78 ? -13.996 -11.631 22.242 1.00 93.12 78 HIS A CA 1
ATOM 616 C C . HIS A 1 78 ? -14.016 -10.129 21.915 1.00 93.12 78 HIS A C 1
ATOM 618 O O . HIS A 1 78 ? -13.464 -9.701 20.902 1.00 93.12 78 HIS A O 1
ATOM 624 N N . ASN A 1 79 ? -14.594 -9.315 22.803 1.00 94.00 79 ASN A N 1
ATOM 625 C CA . ASN A 1 79 ? -14.721 -7.872 22.606 1.00 94.00 79 ASN A CA 1
ATOM 626 C C . ASN A 1 79 ? -13.459 -7.073 22.960 1.00 94.00 79 ASN A C 1
ATOM 628 O O . ASN A 1 79 ? -13.439 -5.861 22.738 1.00 94.00 79 ASN A O 1
ATOM 632 N N . SER A 1 80 ? -12.424 -7.692 23.528 1.00 91.12 80 SER A N 1
ATOM 633 C CA . SER A 1 80 ? -11.204 -6.998 23.950 1.00 91.12 80 SER A CA 1
ATOM 634 C C . SER A 1 80 ? -10.044 -7.299 23.019 1.00 91.12 80 SER A C 1
ATOM 636 O O . SER A 1 80 ? -9.915 -8.401 22.504 1.00 91.12 80 SER A O 1
ATOM 638 N N . ILE A 1 81 ? -9.155 -6.320 22.857 1.00 89.25 81 ILE A N 1
ATOM 639 C CA . ILE A 1 81 ? -7.850 -6.588 22.258 1.00 89.25 81 ILE A CA 1
ATOM 640 C C . ILE A 1 81 ? -7.011 -7.323 23.305 1.00 89.25 81 ILE A C 1
ATOM 642 O O . ILE A 1 81 ? -6.780 -6.779 24.388 1.00 89.25 81 ILE A O 1
ATOM 646 N N . THR A 1 82 ? -6.567 -8.533 22.982 1.00 85.62 82 THR A N 1
ATOM 647 C CA . THR A 1 82 ? -5.679 -9.350 23.816 1.00 85.62 82 THR A CA 1
ATOM 648 C C . THR A 1 82 ? -4.305 -9.467 23.167 1.00 85.62 82 THR A C 1
ATOM 650 O O . THR A 1 82 ? -4.162 -9.350 21.949 1.00 85.62 82 THR A O 1
ATOM 653 N N . HIS A 1 83 ? -3.271 -9.647 23.986 1.00 83.56 83 HIS A N 1
ATOM 654 C CA . HIS A 1 83 ? -1.903 -9.853 23.519 1.00 83.56 83 HIS A CA 1
ATOM 655 C C . HIS A 1 83 ? -1.558 -11.343 23.574 1.00 83.56 83 HIS A C 1
ATOM 657 O O . HIS A 1 83 ? -1.849 -12.016 24.558 1.00 83.56 83 HIS A O 1
ATOM 663 N N . THR A 1 84 ? -0.939 -11.827 22.507 1.00 83.62 84 THR A N 1
ATOM 664 C CA . THR A 1 84 ? -0.468 -13.198 22.293 1.00 83.62 84 THR A CA 1
ATOM 665 C C . THR A 1 84 ? 0.976 -13.145 21.795 1.00 83.62 84 THR A C 1
ATOM 667 O O . THR A 1 84 ? 1.456 -12.068 21.421 1.00 83.62 84 THR A O 1
ATOM 670 N N . ASP A 1 85 ? 1.657 -14.287 21.748 1.00 83.56 85 ASP A N 1
ATOM 671 C CA . ASP A 1 85 ? 3.029 -14.367 21.229 1.00 83.56 85 ASP A CA 1
ATOM 672 C C . ASP A 1 85 ? 3.110 -13.957 19.746 1.00 83.56 85 ASP A C 1
ATOM 674 O O . ASP A 1 85 ? 4.075 -13.319 19.325 1.00 83.56 85 ASP A O 1
ATOM 678 N N . ASP A 1 86 ? 2.044 -14.215 18.981 1.00 82.19 86 ASP A N 1
ATOM 679 C CA . ASP A 1 86 ? 1.933 -13.875 17.556 1.00 82.19 86 ASP A CA 1
ATOM 680 C C . ASP A 1 86 ? 1.510 -12.416 17.293 1.00 82.19 86 ASP A C 1
ATOM 682 O O . ASP A 1 86 ? 1.488 -11.958 16.143 1.00 82.19 86 ASP A O 1
ATOM 686 N N . GLY A 1 87 ? 1.163 -11.670 18.348 1.00 87.56 87 GLY A N 1
ATOM 687 C CA . GLY A 1 87 ? 0.728 -10.278 18.276 1.00 87.56 87 GLY A CA 1
ATOM 688 C C . GLY A 1 87 ? -0.581 -9.998 19.016 1.00 87.56 87 GLY A C 1
ATOM 689 O O . GLY A 1 87 ? -0.885 -10.605 20.038 1.00 87.56 87 GLY A O 1
ATOM 690 N N . SER A 1 88 ? -1.360 -9.028 18.544 1.00 88.69 88 SER A N 1
ATOM 691 C CA . SER A 1 88 ? -2.633 -8.634 19.156 1.00 88.69 88 SER A CA 1
ATOM 692 C C . SER A 1 88 ? -3.827 -9.214 18.409 1.00 88.69 88 SER A C 1
ATOM 694 O O . SER A 1 88 ? -3.911 -9.085 17.187 1.00 88.69 88 SER A O 1
ATOM 696 N N . VAL A 1 89 ? -4.775 -9.778 19.156 1.00 91.31 89 VAL A N 1
ATOM 697 C CA . VAL A 1 89 ? -5.984 -10.435 18.643 1.00 91.31 89 VAL A CA 1
ATOM 698 C C . VAL A 1 89 ? -7.230 -9.673 19.097 1.00 91.31 89 VAL A C 1
ATOM 700 O O . VAL A 1 89 ? -7.271 -9.147 20.208 1.00 91.31 89 VAL A O 1
ATOM 703 N N . LEU A 1 90 ? -8.245 -9.597 18.237 1.00 93.19 90 LEU A N 1
ATOM 704 C CA . LEU A 1 90 ? -9.577 -9.076 18.556 1.00 93.19 90 LEU A CA 1
ATOM 705 C C . LEU A 1 90 ? -10.625 -9.891 17.802 1.00 93.19 90 LEU A C 1
ATOM 707 O O . LEU A 1 90 ? -10.463 -10.122 16.610 1.00 93.19 90 LEU A O 1
ATOM 711 N N . ALA A 1 91 ? -11.703 -10.300 18.476 1.00 94.44 91 ALA A N 1
ATOM 712 C CA . ALA A 1 91 ? -12.775 -11.096 17.872 1.00 94.44 91 ALA A CA 1
ATOM 713 C C . ALA A 1 91 ? -12.283 -12.377 17.154 1.00 94.44 91 ALA A C 1
ATOM 715 O O . ALA A 1 91 ? -12.887 -12.829 16.188 1.00 94.44 91 ALA A O 1
ATOM 716 N N . GLY A 1 92 ? -11.174 -12.962 17.626 1.00 93.19 92 GLY A N 1
ATOM 717 C CA . GLY A 1 92 ? -10.531 -14.132 17.011 1.00 93.19 92 GLY A CA 1
ATOM 718 C C . GLY A 1 92 ? -9.607 -13.819 15.828 1.00 93.19 92 GLY A C 1
ATOM 719 O O . GLY A 1 92 ? -8.907 -14.709 15.359 1.00 93.19 92 GLY A O 1
ATOM 720 N N . GLU A 1 93 ? -9.544 -12.567 15.376 1.00 95.00 93 GLU A N 1
ATOM 721 C CA . GLU A 1 93 ? -8.694 -12.130 14.267 1.00 95.00 93 GLU A CA 1
ATOM 722 C C . GLU A 1 9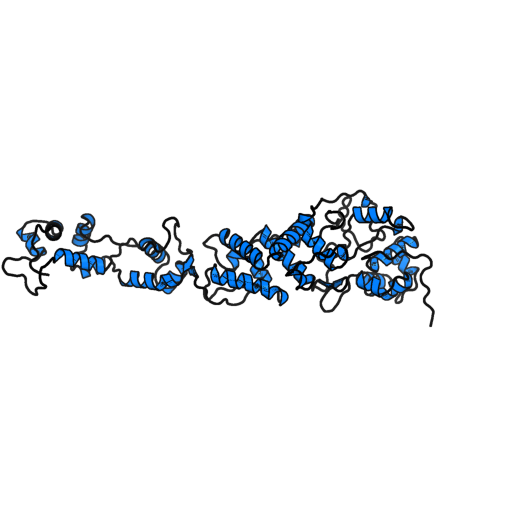3 ? -7.374 -11.544 14.780 1.00 95.00 93 GLU A C 1
ATOM 724 O O . GLU A 1 93 ? -7.350 -10.720 15.699 1.00 95.00 93 GLU A O 1
ATOM 729 N N . LEU A 1 94 ? -6.257 -11.918 14.152 1.00 92.81 94 LEU A N 1
ATOM 730 C CA . LEU A 1 94 ? -4.962 -11.290 14.405 1.00 92.81 94 LEU A CA 1
ATOM 731 C C . LEU A 1 94 ? -4.946 -9.896 13.766 1.00 92.81 94 LEU A C 1
ATOM 733 O O . LEU A 1 94 ? -4.844 -9.771 12.547 1.00 92.81 94 LEU A O 1
ATOM 737 N N . ILE A 1 95 ? -5.033 -8.843 14.582 1.00 91.75 95 ILE A N 1
ATOM 738 C CA . ILE A 1 95 ? -5.157 -7.449 14.119 1.00 91.75 95 ILE A CA 1
ATOM 739 C C . ILE A 1 95 ? -3.818 -6.712 13.992 1.00 91.75 95 ILE A C 1
ATOM 741 O O . ILE A 1 95 ? -3.740 -5.670 13.341 1.00 91.75 95 ILE A O 1
ATOM 745 N N . SER A 1 96 ? -2.762 -7.221 14.630 1.00 87.00 96 SER A N 1
ATOM 746 C CA . SER A 1 96 ? -1.404 -6.674 14.558 1.00 87.00 96 SER A CA 1
ATOM 747 C C . SER A 1 96 ? -0.395 -7.751 14.922 1.00 87.00 96 SER A C 1
ATOM 749 O O . SER A 1 96 ? -0.537 -8.368 15.967 1.00 87.00 96 SER A O 1
ATOM 751 N N . ARG A 1 97 ? 0.668 -7.909 14.127 1.00 81.50 97 ARG A N 1
ATOM 752 C CA . ARG A 1 97 ? 1.811 -8.792 14.446 1.00 81.50 97 ARG A CA 1
ATOM 753 C C . ARG A 1 97 ? 2.820 -8.151 15.405 1.00 81.50 97 ARG A C 1
ATOM 755 O O . ARG A 1 97 ? 3.758 -8.788 15.862 1.00 81.50 97 ARG A O 1
ATOM 762 N N . ILE A 1 98 ? 2.642 -6.864 15.710 1.00 70.19 98 ILE A N 1
ATOM 763 C CA . ILE A 1 98 ? 3.457 -6.145 16.689 1.00 70.19 98 ILE A CA 1
ATOM 764 C C . ILE A 1 98 ? 2.751 -6.250 18.038 1.00 70.19 98 ILE A C 1
ATOM 766 O O . ILE A 1 98 ? 1.648 -5.722 18.196 1.00 70.19 98 ILE A O 1
ATOM 770 N N . GLY A 1 99 ? 3.407 -6.887 19.012 1.00 50.62 99 GLY A N 1
ATOM 771 C CA . GLY A 1 99 ? 2.864 -7.098 20.357 1.00 50.62 99 GLY A CA 1
ATOM 772 C C . GLY A 1 99 ? 2.629 -5.815 21.163 1.00 50.62 99 GLY A C 1
ATOM 773 O O . GLY A 1 99 ? 1.905 -5.846 22.152 1.00 50.62 99 GLY A O 1
ATOM 774 N N . ASN A 1 100 ? 3.184 -4.670 20.748 1.00 47.06 100 ASN A N 1
ATOM 775 C CA . ASN A 1 100 ? 3.038 -3.396 21.453 1.00 47.06 100 ASN A CA 1
ATOM 776 C C . ASN A 1 100 ? 2.337 -2.340 20.584 1.00 47.06 100 ASN A C 1
ATOM 778 O O . ASN A 1 100 ? 2.962 -1.467 19.983 1.00 47.06 100 ASN A O 1
ATOM 782 N N . VAL A 1 101 ? 1.006 -2.424 20.513 1.00 51.25 101 VAL A N 1
ATOM 783 C CA . VAL A 1 101 ? 0.174 -1.482 19.743 1.00 51.25 101 VAL A CA 1
ATOM 784 C C . VAL A 1 101 ? 0.248 -0.061 20.345 1.00 51.25 101 VAL A C 1
ATOM 786 O O . VAL A 1 101 ? 0.153 0.922 19.611 1.00 51.25 101 VAL A O 1
ATOM 789 N N . GLY A 1 102 ? 0.518 0.044 21.658 1.00 43.19 102 GLY A N 1
ATOM 790 C CA . GLY A 1 102 ? 0.347 1.213 22.541 1.00 43.19 102 GLY A CA 1
ATOM 791 C C . GLY A 1 102 ? 0.984 2.551 22.135 1.00 43.19 102 GLY A C 1
ATOM 792 O O . GLY A 1 102 ? 0.570 3.581 22.656 1.00 43.19 102 GLY A O 1
ATOM 793 N N . HIS A 1 103 ? 1.946 2.572 21.209 1.00 36.31 103 HIS A N 1
ATOM 794 C CA . HIS A 1 103 ? 2.712 3.783 20.868 1.00 36.31 103 HIS A CA 1
ATOM 795 C C . HIS A 1 103 ? 2.456 4.365 19.468 1.00 36.31 103 HIS A C 1
ATOM 797 O O . HIS A 1 103 ? 2.932 5.460 19.181 1.00 36.31 103 HIS A O 1
ATOM 803 N N . SER A 1 104 ? 1.733 3.676 18.577 1.00 44.62 104 SER A N 1
ATOM 804 C CA . SER A 1 104 ? 1.658 4.084 17.156 1.00 44.62 104 SER A CA 1
ATOM 805 C C . SER A 1 104 ? 0.255 4.428 16.649 1.00 44.62 104 SER A C 1
ATOM 807 O O . SER A 1 104 ? 0.086 4.874 15.512 1.00 44.62 104 SER A O 1
ATOM 809 N N . CYS A 1 105 ? -0.765 4.221 17.479 1.00 51.59 105 CYS A N 1
ATOM 810 C CA . CYS A 1 105 ? -2.170 4.388 17.131 1.00 51.59 105 CYS A CA 1
ATOM 811 C C . CYS A 1 105 ? -2.799 5.242 18.225 1.00 51.59 105 CYS A C 1
ATOM 813 O O . CYS A 1 105 ? -2.613 4.943 19.397 1.00 51.59 105 CYS A O 1
ATOM 815 N N . ASN A 1 106 ? -3.518 6.306 17.887 1.00 58.50 106 ASN A N 1
ATOM 816 C CA . ASN A 1 106 ? -4.262 7.061 18.891 1.00 58.50 106 ASN A CA 1
ATOM 817 C C . ASN A 1 106 ? -5.355 6.148 19.477 1.00 58.50 106 ASN A C 1
ATOM 819 O O . ASN A 1 106 ? -6.423 6.011 18.882 1.00 58.50 106 ASN A O 1
ATOM 823 N N . PHE A 1 107 ? -5.058 5.462 20.583 1.00 76.38 107 PHE A N 1
ATOM 824 C CA . PHE A 1 107 ? -6.011 4.614 21.299 1.00 76.38 107 PHE A CA 1
ATOM 825 C C . PHE A 1 107 ? -7.134 5.460 21.879 1.00 76.38 107 PHE A C 1
ATOM 827 O O . PHE A 1 107 ? -6.972 6.655 22.111 1.00 76.38 107 PHE A O 1
ATOM 834 N N . ALA A 1 108 ? -8.272 4.825 22.141 1.00 86.25 108 ALA A N 1
ATOM 835 C CA . ALA A 1 108 ? -9.481 5.469 22.614 1.00 86.25 108 ALA A CA 1
ATOM 836 C C . ALA A 1 108 ? -10.030 6.504 21.615 1.00 86.25 108 ALA A C 1
ATOM 838 O O . ALA A 1 108 ? -10.514 7.568 22.007 1.00 86.25 108 ALA A O 1
ATOM 839 N N . ARG A 1 109 ? -10.057 6.169 20.323 1.00 93.19 109 ARG A N 1
ATOM 840 C CA . ARG A 1 109 ? -10.889 6.908 19.360 1.00 93.19 109 ARG A CA 1
ATOM 841 C C . ARG A 1 109 ? -12.378 6.754 19.681 1.00 93.19 109 ARG A C 1
ATOM 843 O O . ARG A 1 109 ? -12.772 5.821 20.384 1.00 93.19 109 ARG A O 1
ATOM 850 N N . ILE A 1 110 ? -13.197 7.676 19.183 1.00 95.50 110 ILE A N 1
ATOM 851 C CA . ILE A 1 110 ? -14.662 7.634 19.299 1.00 95.50 110 ILE A CA 1
ATOM 852 C C . ILE A 1 110 ? -15.355 8.000 17.994 1.00 95.50 110 ILE A C 1
ATOM 854 O O . ILE A 1 110 ? -14.808 8.717 17.160 1.00 95.50 110 ILE A O 1
ATOM 858 N N . CYS A 1 111 ? -16.607 7.575 17.866 1.00 96.94 111 CYS A N 1
ATOM 859 C CA . CYS A 1 111 ? -17.561 8.168 16.940 1.00 96.94 111 CYS A CA 1
ATOM 860 C C . CYS A 1 111 ? -18.638 8.914 17.751 1.00 96.94 111 CYS A C 1
ATOM 862 O O . CYS A 1 111 ? -19.413 8.243 18.436 1.00 96.94 111 CYS A O 1
ATOM 864 N N . PRO A 1 112 ? -18.712 10.260 17.689 1.00 96.56 112 PRO A N 1
ATOM 865 C CA . PRO A 1 112 ? -19.737 11.042 18.392 1.00 96.56 112 PRO A CA 1
ATOM 866 C C . PRO A 1 112 ? -21.172 10.576 18.122 1.00 96.56 112 PRO A C 1
ATOM 868 O O . PRO A 1 112 ? -21.981 10.499 19.042 1.00 96.56 112 PRO A O 1
ATOM 871 N N . ASP A 1 113 ? -21.476 10.195 16.880 1.00 96.94 113 ASP A N 1
ATOM 872 C CA . ASP A 1 113 ? -22.820 9.758 16.490 1.00 96.94 113 ASP A CA 1
ATOM 873 C C . ASP A 1 113 ? -23.178 8.370 17.032 1.00 96.94 113 ASP A C 1
ATOM 875 O O . ASP A 1 113 ? -24.326 8.144 17.410 1.00 96.94 113 ASP A O 1
ATOM 879 N N . CYS A 1 114 ? -22.196 7.464 17.164 1.00 97.12 114 CYS A N 1
ATOM 880 C CA . CYS A 1 114 ? -22.405 6.214 17.898 1.00 97.12 114 CYS A CA 1
ATOM 881 C C . CYS A 1 114 ? -22.769 6.512 19.348 1.00 97.12 114 CYS A C 1
ATOM 883 O O . CYS A 1 114 ? -23.770 6.008 19.824 1.00 97.12 114 CYS A O 1
ATOM 885 N N . LEU A 1 115 ? -22.003 7.368 20.030 1.00 96.88 115 LEU A N 1
ATOM 886 C CA . LEU A 1 115 ? -22.270 7.682 21.435 1.00 96.88 115 LEU A CA 1
ATOM 887 C C . LEU A 1 115 ? -23.645 8.343 21.632 1.00 96.88 115 LEU A C 1
ATOM 889 O O . LEU A 1 115 ? -24.305 8.086 22.637 1.00 96.88 115 LEU A O 1
ATOM 893 N N . ARG A 1 116 ? -24.088 9.168 20.674 1.00 96.25 116 ARG A N 1
ATOM 894 C CA . ARG A 1 116 ? -25.432 9.761 20.684 1.00 96.25 116 ARG A CA 1
ATOM 895 C C . ARG A 1 116 ? -26.517 8.701 20.503 1.00 96.25 116 ARG A C 1
ATOM 897 O O . ARG A 1 116 ? -27.420 8.627 21.328 1.00 96.25 116 ARG A O 1
ATOM 904 N N . SER A 1 117 ? -26.359 7.834 19.502 1.00 95.94 117 SER A N 1
ATOM 905 C CA . SER A 1 117 ? -27.264 6.702 19.265 1.00 95.94 117 SER A CA 1
ATOM 906 C C . SER A 1 117 ? -27.346 5.792 20.492 1.00 95.94 117 SER A C 1
ATOM 908 O O . SER A 1 117 ? -28.431 5.378 20.886 1.00 95.94 117 SER A O 1
ATOM 910 N N . ASP A 1 118 ? -26.215 5.545 21.159 1.00 96.44 118 ASP A N 1
ATOM 911 C CA . ASP A 1 118 ? -26.150 4.746 22.382 1.00 96.44 118 ASP A CA 1
ATOM 912 C C . ASP A 1 118 ? -27.004 5.379 23.497 1.00 96.44 118 ASP A C 1
ATOM 914 O O . ASP A 1 118 ? -27.746 4.683 24.189 1.00 96.44 118 ASP A O 1
ATOM 918 N N . ILE A 1 119 ? -26.943 6.703 23.668 1.00 95.31 119 ILE A N 1
ATOM 919 C CA . ILE A 1 119 ? -27.740 7.429 24.670 1.00 95.31 119 ILE A CA 1
ATOM 920 C C . ILE A 1 119 ? -29.233 7.405 24.345 1.00 95.31 119 ILE A C 1
ATOM 922 O O . ILE A 1 119 ? -30.043 7.236 25.261 1.00 95.31 119 ILE A O 1
ATOM 926 N N . GLU A 1 120 ? -29.585 7.574 23.074 1.00 95.00 120 GLU A N 1
ATOM 927 C CA . GLU A 1 120 ? -30.970 7.617 22.599 1.00 95.00 120 GLU A CA 1
ATOM 928 C C . GLU A 1 120 ? -31.639 6.236 22.651 1.00 95.00 120 GLU A C 1
ATOM 930 O O . GLU A 1 120 ? -32.798 6.128 23.044 1.00 95.00 120 GLU A O 1
ATOM 935 N N . GLN A 1 121 ? -30.907 5.175 22.301 1.00 93.56 121 GLN A N 1
ATOM 936 C CA . GLN A 1 121 ? -31.482 3.852 22.033 1.00 93.56 121 GLN A CA 1
ATOM 937 C C . GLN A 1 121 ? -31.311 2.858 23.189 1.00 93.56 121 GLN A C 1
ATOM 939 O O . GLN A 1 121 ? -32.078 1.900 23.293 1.00 93.56 121 GLN A O 1
ATOM 944 N N . CYS A 1 122 ? -30.321 3.039 24.072 1.00 92.31 122 CYS A N 1
ATOM 945 C CA . CYS A 1 122 ? -30.062 2.085 25.154 1.00 92.31 122 CYS A CA 1
ATOM 946 C C . CYS A 1 122 ? -30.752 2.460 26.474 1.00 92.31 122 CYS A C 1
ATOM 948 O O . CYS A 1 122 ? -30.845 3.619 26.869 1.00 92.31 122 CYS A O 1
ATOM 950 N N . GLY A 1 123 ? -31.188 1.442 27.220 1.00 87.69 123 GLY A N 1
ATOM 951 C CA . GLY A 1 123 ? -31.773 1.606 28.556 1.00 87.69 123 GLY A CA 1
ATOM 952 C C . GLY A 1 123 ? -30.740 1.746 29.685 1.00 87.69 123 GLY A C 1
ATOM 953 O O . GLY A 1 123 ? -29.565 1.415 29.534 1.00 87.69 123 GLY A O 1
ATOM 954 N N . GLY A 1 124 ? -31.204 2.175 30.865 1.00 88.88 124 GLY A N 1
ATOM 955 C CA . GLY A 1 124 ? -30.378 2.391 32.064 1.00 88.88 124 GLY A CA 1
ATOM 956 C C . GLY A 1 124 ? -29.993 3.864 32.287 1.00 88.88 124 GLY A C 1
ATOM 957 O O . GLY A 1 124 ? -30.485 4.739 31.567 1.00 88.88 124 GLY A O 1
ATOM 958 N N . PRO A 1 125 ? -29.140 4.171 33.287 1.00 92.25 125 PRO A N 1
ATOM 959 C CA . PRO A 1 125 ? -28.707 5.539 33.566 1.00 92.25 125 PRO A CA 1
ATOM 960 C C . PRO A 1 125 ? -27.973 6.147 32.379 1.00 92.25 125 PRO A C 1
ATOM 962 O O . PRO A 1 125 ? -27.050 5.530 31.848 1.00 92.25 125 PRO A O 1
ATOM 965 N N . VAL A 1 126 ? -28.350 7.373 32.011 1.00 93.00 126 VAL A N 1
ATOM 966 C CA . VAL A 1 126 ? -27.844 8.088 30.826 1.00 93.00 126 VAL A CA 1
ATOM 967 C C . VAL A 1 126 ? -26.315 8.108 30.776 1.00 93.00 126 VAL A C 1
ATOM 969 O O . VAL A 1 126 ? -25.734 7.746 29.758 1.00 93.00 126 VAL A O 1
ATOM 972 N N . ALA A 1 127 ? -25.656 8.407 31.900 1.00 91.25 127 ALA A N 1
ATOM 973 C CA . ALA A 1 127 ? -24.194 8.459 31.993 1.00 91.25 127 ALA A CA 1
ATOM 974 C C . ALA A 1 127 ? -23.491 7.123 31.673 1.00 91.25 127 ALA A C 1
ATOM 976 O O . ALA A 1 127 ? -22.319 7.119 31.305 1.00 91.25 127 ALA A O 1
ATOM 977 N N . CYS A 1 128 ? -24.196 5.995 31.811 1.00 94.00 128 CYS A N 1
ATOM 978 C CA . CYS A 1 128 ? -23.683 4.649 31.557 1.00 94.00 128 CYS A CA 1
ATOM 979 C C . CYS A 1 128 ? -24.130 4.079 30.205 1.00 94.00 128 CYS A C 1
ATOM 981 O O . CYS A 1 128 ? -23.773 2.944 29.902 1.00 94.00 128 CYS A O 1
ATOM 983 N N . ARG A 1 129 ? -24.949 4.784 29.417 1.00 95.00 129 ARG A N 1
ATOM 984 C CA . ARG A 1 129 ? -25.395 4.306 28.100 1.00 95.00 129 ARG A CA 1
ATOM 985 C C . ARG A 1 129 ? -24.285 4.299 27.051 1.00 95.00 129 ARG A C 1
ATOM 987 O O . ARG A 1 129 ? -24.130 3.252 26.439 1.00 95.00 129 ARG A O 1
ATOM 994 N N . PRO A 1 130 ? -23.501 5.377 26.850 1.00 95.56 130 PRO A N 1
ATOM 995 C CA . PRO A 1 130 ? -22.494 5.394 25.798 1.00 95.56 130 PRO A CA 1
ATOM 996 C C . PRO A 1 130 ? -21.314 4.488 26.162 1.00 95.56 130 PRO A C 1
ATOM 998 O O . PRO A 1 130 ? -20.815 4.534 27.291 1.00 95.56 130 PRO A O 1
ATOM 1001 N N . TRP A 1 131 ? -20.837 3.688 25.205 1.00 95.31 131 TRP A N 1
ATOM 1002 C CA . TRP A 1 131 ? -19.717 2.768 25.422 1.00 95.31 131 TRP A CA 1
ATOM 1003 C C . TRP A 1 131 ? -18.634 2.883 24.348 1.00 95.31 131 TRP A C 1
ATOM 1005 O O . TRP A 1 131 ? -18.807 3.462 23.274 1.00 95.31 131 TRP A O 1
ATOM 1015 N N . ARG A 1 132 ? -17.463 2.330 24.667 1.00 94.44 132 ARG A N 1
ATOM 1016 C CA . ARG A 1 132 ? -16.321 2.245 23.751 1.00 94.44 132 ARG A CA 1
ATOM 1017 C C . ARG A 1 132 ? -16.427 0.981 22.921 1.00 94.44 132 ARG A C 1
ATOM 1019 O O . ARG A 1 132 ? -16.707 -0.072 23.473 1.00 94.44 132 ARG A O 1
ATOM 1026 N N . ARG A 1 133 ? -16.107 1.064 21.634 1.00 95.00 133 ARG A N 1
ATOM 1027 C CA . ARG A 1 133 ? -15.998 -0.112 20.764 1.00 95.00 133 ARG A CA 1
ATOM 1028 C C . ARG A 1 133 ? -14.527 -0.430 20.532 1.00 95.00 133 ARG A C 1
ATOM 1030 O O . ARG A 1 133 ? -13.762 0.461 20.177 1.00 95.00 133 ARG A O 1
ATOM 1037 N N . SER A 1 134 ? -14.112 -1.673 20.733 1.00 93.50 134 SER A N 1
ATOM 1038 C CA . SER A 1 134 ? -12.712 -2.099 20.622 1.00 93.50 134 SER A CA 1
ATOM 1039 C C . SER A 1 134 ? -12.149 -1.964 19.213 1.00 93.50 134 SER A C 1
ATOM 1041 O O . SER A 1 134 ? -10.975 -1.637 19.060 1.00 93.50 134 SER A O 1
ATOM 1043 N N . TRP A 1 135 ? -12.979 -2.087 18.175 1.00 94.56 135 TRP A N 1
ATOM 1044 C CA . TRP A 1 135 ? -12.548 -1.825 16.800 1.00 94.56 135 TRP A CA 1
ATOM 1045 C C . TRP A 1 135 ? -12.184 -0.347 16.552 1.00 94.56 135 TRP A C 1
ATOM 1047 O O . TRP A 1 135 ? -11.413 -0.061 15.637 1.00 94.56 135 TRP A O 1
ATOM 1057 N N . TRP A 1 136 ? -12.614 0.601 17.404 1.00 94.75 136 TRP A N 1
ATOM 1058 C CA . TRP A 1 136 ? -12.096 1.980 17.377 1.00 94.75 136 TRP A CA 1
ATOM 1059 C C . TRP A 1 136 ? -10.610 2.060 17.723 1.00 94.75 136 TRP A C 1
ATOM 1061 O O . TRP A 1 136 ? -9.954 3.028 17.352 1.00 94.75 136 TRP A O 1
ATOM 1071 N N . ASP A 1 137 ? -10.046 1.058 18.391 1.00 90.62 137 ASP A N 1
ATOM 1072 C CA . ASP A 1 137 ? -8.626 1.012 18.744 1.00 90.62 137 ASP A CA 1
ATOM 1073 C C . ASP A 1 137 ? -7.773 0.306 17.674 1.00 90.62 137 ASP A C 1
ATOM 1075 O O . ASP A 1 137 ? -6.546 0.325 17.755 1.00 90.62 137 ASP A O 1
ATOM 1079 N N . VAL A 1 138 ? -8.387 -0.264 16.630 1.00 91.69 138 VAL A N 1
ATOM 1080 C CA . VAL A 1 138 ? -7.663 -0.949 15.549 1.00 91.69 138 VAL A CA 1
ATOM 1081 C C . VAL A 1 138 ? -7.040 0.074 14.606 1.00 91.69 138 VAL A C 1
ATOM 1083 O O . VAL A 1 138 ? -7.733 0.795 13.889 1.00 91.69 138 VAL A O 1
ATOM 1086 N N . ALA A 1 139 ? -5.709 0.116 14.571 1.00 89.00 139 ALA A N 1
ATOM 1087 C CA . ALA A 1 139 ? -4.896 1.104 13.854 1.00 89.00 139 ALA A CA 1
ATOM 1088 C C . ALA A 1 139 ? -5.334 1.414 12.414 1.00 89.00 139 ALA A C 1
ATOM 1090 O O . ALA A 1 139 ? -5.202 2.552 11.957 1.00 89.00 139 ALA A O 1
ATOM 1091 N N . LYS A 1 140 ? -5.787 0.378 11.699 1.00 92.38 140 LYS A N 1
ATOM 1092 C CA . LYS A 1 140 ? -6.127 0.403 10.271 1.00 92.38 140 LYS A CA 1
ATOM 1093 C C . LYS A 1 140 ? -7.574 0.787 9.984 1.00 92.38 140 LYS A C 1
ATOM 1095 O O . LYS A 1 140 ? -7.896 0.987 8.827 1.00 92.38 140 LYS A O 1
ATOM 1100 N N . ILE A 1 141 ? -8.399 0.949 11.018 1.00 94.81 141 ILE A N 1
ATOM 1101 C CA . ILE A 1 141 ? -9.782 1.416 10.902 1.00 94.81 141 ILE A CA 1
ATOM 1102 C C . ILE A 1 141 ? -9.803 2.896 11.264 1.00 94.81 141 ILE A C 1
ATOM 1104 O O . ILE A 1 141 ? -9.428 3.245 12.385 1.00 94.81 141 ILE A O 1
ATOM 1108 N N . SER A 1 142 ? -10.184 3.778 10.340 1.00 95.19 142 SER A N 1
ATOM 1109 C CA . SER A 1 142 ? -10.069 5.237 10.541 1.00 95.19 142 SER A CA 1
ATOM 1110 C C . SER A 1 142 ? -11.402 5.986 10.551 1.00 95.19 142 SER A C 1
ATOM 1112 O O . SER A 1 142 ? -11.488 7.089 11.098 1.00 95.19 142 SER A O 1
ATOM 1114 N N . SER A 1 143 ? -12.453 5.372 10.025 1.00 96.12 143 SER A N 1
ATOM 1115 C CA . SER A 1 143 ? -13.812 5.893 9.977 1.00 96.12 143 SER A CA 1
ATOM 1116 C C . SER A 1 143 ? -14.820 4.908 10.572 1.00 96.12 143 SER A C 1
ATOM 1118 O O . SER A 1 143 ? -14.557 3.721 10.758 1.00 96.12 143 SER A O 1
ATOM 1120 N N . CYS A 1 144 ? -15.989 5.430 10.930 1.00 96.75 144 CYS A N 1
ATOM 1121 C CA . CYS A 1 144 ? -17.116 4.654 11.409 1.00 96.75 144 CYS A CA 1
ATOM 1122 C C . CYS A 1 144 ? -17.980 4.195 10.219 1.00 96.75 144 CYS A C 1
ATOM 1124 O O . CYS A 1 144 ? -18.614 5.037 9.567 1.00 96.75 144 CYS A O 1
ATOM 1126 N N . PRO A 1 145 ? -18.089 2.882 9.948 1.00 95.12 145 PRO A N 1
ATOM 1127 C CA . PRO A 1 145 ? -18.941 2.372 8.875 1.00 95.12 145 PRO A CA 1
ATOM 1128 C C . PRO A 1 145 ? -20.440 2.462 9.199 1.00 95.12 145 PRO A C 1
ATOM 1130 O O . PRO A 1 145 ? -21.261 2.401 8.290 1.00 95.12 145 PRO A O 1
ATOM 1133 N N . HIS A 1 146 ? -20.829 2.708 10.452 1.00 94.62 146 HIS A N 1
ATOM 1134 C CA . HIS A 1 146 ? -22.237 2.957 10.782 1.00 94.62 146 HIS A CA 1
ATOM 1135 C C . HIS A 1 146 ? -22.682 4.375 10.398 1.00 94.62 146 HIS A C 1
ATOM 1137 O O . HIS A 1 146 ? -23.747 4.540 9.820 1.00 94.62 146 HIS A O 1
ATOM 1143 N N . HIS A 1 147 ? -21.845 5.388 10.652 1.00 95.44 147 HIS A N 1
ATOM 1144 C CA . HIS A 1 147 ? -22.234 6.803 10.510 1.00 95.44 147 HIS A CA 1
ATOM 1145 C C . HIS A 1 147 ? -21.556 7.551 9.356 1.00 95.44 147 HIS A C 1
ATOM 1147 O O . HIS A 1 147 ? -21.903 8.695 9.080 1.00 95.44 147 HIS A O 1
ATOM 1153 N N . GLY A 1 148 ? -20.579 6.939 8.684 1.00 95.44 148 GLY A N 1
ATOM 1154 C CA . GLY A 1 148 ? -19.938 7.524 7.498 1.00 95.44 148 GLY A CA 1
ATOM 1155 C C . GLY A 1 148 ? -19.062 8.709 7.845 1.00 95.44 148 GLY A C 1
ATOM 1156 O O . GLY A 1 148 ? -19.063 9.714 7.144 1.00 95.44 148 GLY A O 1
ATOM 1157 N N . ARG A 1 149 ? -18.353 8.622 8.971 1.00 95.31 149 ARG A N 1
ATOM 1158 C CA . ARG A 1 149 ? -17.560 9.729 9.498 1.00 95.31 149 ARG A CA 1
ATOM 1159 C C . ARG A 1 149 ? -16.244 9.267 10.075 1.00 95.31 149 ARG A C 1
ATOM 1161 O O . ARG A 1 149 ? -16.148 8.183 10.645 1.00 95.31 149 ARG A O 1
ATOM 1168 N N . VAL A 1 150 ? -15.240 10.123 9.958 1.00 96.06 150 VAL A N 1
ATOM 1169 C CA . VAL A 1 150 ? -13.911 9.900 10.528 1.00 96.06 150 VAL A CA 1
ATOM 1170 C C . VAL A 1 150 ? -14.005 9.769 12.051 1.00 96.06 150 VAL A C 1
ATOM 1172 O O . VAL A 1 150 ? -14.748 10.509 12.699 1.00 96.06 150 VAL A O 1
ATOM 1175 N N . LEU A 1 151 ? -13.264 8.828 12.634 1.00 96.12 151 LEU A N 1
ATOM 1176 C CA . LEU A 1 151 ? -13.198 8.686 14.085 1.00 96.12 151 LEU A CA 1
ATOM 1177 C C . LEU A 1 151 ? -12.449 9.869 14.711 1.00 96.12 151 LEU A C 1
ATOM 1179 O O . LEU A 1 151 ? -11.460 10.356 14.171 1.00 96.12 151 LEU A O 1
ATOM 1183 N N . LEU A 1 152 ? -12.882 10.307 15.886 1.00 94.69 152 LEU A N 1
ATOM 1184 C CA . LEU A 1 152 ? -12.234 11.379 16.630 1.00 94.69 152 LEU A CA 1
ATOM 1185 C C . LEU A 1 152 ? -11.181 10.793 17.578 1.00 94.69 152 LEU A C 1
ATOM 1187 O O . LEU A 1 152 ? -11.494 9.926 18.394 1.00 94.69 152 LEU A O 1
ATOM 1191 N N . ALA A 1 153 ? -9.933 11.250 17.461 1.00 92.50 153 ALA A N 1
ATOM 1192 C CA . ALA A 1 153 ? -8.792 10.758 18.246 1.00 92.50 153 ALA A CA 1
ATOM 1193 C C . ALA A 1 153 ? -8.384 11.683 19.401 1.00 92.50 153 ALA A C 1
ATOM 1195 O O . ALA A 1 153 ? -7.785 11.231 20.377 1.00 92.50 153 ALA A O 1
ATOM 1196 N N . SER A 1 154 ? -8.703 12.967 19.293 1.00 92.81 154 SER A N 1
ATOM 1197 C CA . SER A 1 154 ? -8.380 13.994 20.276 1.00 92.81 154 SER A CA 1
ATOM 1198 C C . SER A 1 154 ? -9.574 14.907 20.504 1.00 92.81 154 SER A C 1
ATOM 1200 O O . SER A 1 154 ? -10.470 15.014 19.668 1.00 92.81 154 SER A O 1
ATOM 1202 N N . CYS A 1 155 ? -9.587 15.559 21.659 1.00 93.44 155 CYS A N 1
ATOM 1203 C CA . CYS A 1 155 ? -10.591 16.550 21.996 1.00 93.44 155 CYS A CA 1
ATOM 1204 C C . CYS A 1 155 ? -10.421 17.806 21.120 1.00 93.44 155 CYS A C 1
ATOM 1206 O O . CYS A 1 155 ? -9.339 18.395 21.153 1.00 93.44 155 CYS A O 1
ATOM 1208 N N . PRO A 1 156 ? -11.461 18.266 20.404 1.00 93.12 156 PRO A N 1
ATOM 1209 C CA . PRO A 1 156 ? -11.392 19.484 19.594 1.00 93.12 156 PRO A CA 1
ATOM 1210 C C . PRO A 1 156 ? -11.168 20.750 20.426 1.00 93.12 156 PRO A C 1
ATOM 1212 O O . PRO A 1 156 ? -10.502 21.668 19.965 1.00 93.12 156 PRO A O 1
ATOM 1215 N N . ALA A 1 157 ? -11.657 20.775 21.671 1.00 94.12 157 ALA A N 1
ATOM 1216 C CA . ALA A 1 157 ? -11.538 21.940 22.545 1.00 94.12 157 ALA A CA 1
ATOM 1217 C C . ALA A 1 157 ? -10.130 22.135 23.137 1.00 94.12 157 ALA A C 1
ATOM 1219 O O . ALA A 1 157 ? -9.681 23.266 23.284 1.00 94.12 157 ALA A O 1
ATOM 1220 N N . CYS A 1 158 ? -9.426 21.056 23.505 1.00 94.62 158 CYS A N 1
ATOM 1221 C CA . CYS A 1 158 ? -8.124 21.155 24.190 1.00 94.62 158 CYS A CA 1
ATOM 1222 C C . CYS A 1 158 ? -6.962 20.445 23.481 1.00 94.62 158 CYS A C 1
ATOM 1224 O O . CYS A 1 158 ? -5.849 20.432 23.998 1.00 94.62 158 CYS A O 1
ATOM 1226 N N . GLY A 1 159 ? -7.200 19.797 22.339 1.00 93.00 159 GLY A N 1
ATOM 1227 C CA . GLY A 1 159 ? -6.181 19.093 21.554 1.00 93.00 159 GLY A CA 1
ATOM 1228 C C . GLY A 1 159 ? -5.665 17.779 22.159 1.00 93.00 159 GLY A C 1
ATOM 1229 O O . GLY A 1 159 ? -4.986 17.017 21.471 1.00 93.00 159 GLY A O 1
ATOM 1230 N N . HIS A 1 160 ? -5.992 17.458 23.414 1.00 91.62 160 HIS A N 1
ATOM 1231 C CA . HIS A 1 160 ? -5.516 16.236 24.063 1.00 91.62 160 HIS A CA 1
ATOM 1232 C C . HIS A 1 160 ? -6.094 14.965 23.428 1.00 91.62 160 HIS A C 1
ATOM 1234 O O . HIS A 1 160 ? -7.302 14.853 23.210 1.00 91.62 160 HIS A O 1
ATOM 1240 N N . ILE A 1 161 ? -5.228 13.973 23.200 1.00 90.94 161 ILE A N 1
ATOM 1241 C CA . ILE A 1 161 ? -5.614 12.626 22.758 1.00 90.94 161 ILE A CA 1
ATOM 1242 C C . ILE A 1 161 ? -6.500 11.979 23.827 1.00 90.94 161 ILE A C 1
ATOM 1244 O O . ILE A 1 161 ? -6.212 12.064 25.027 1.0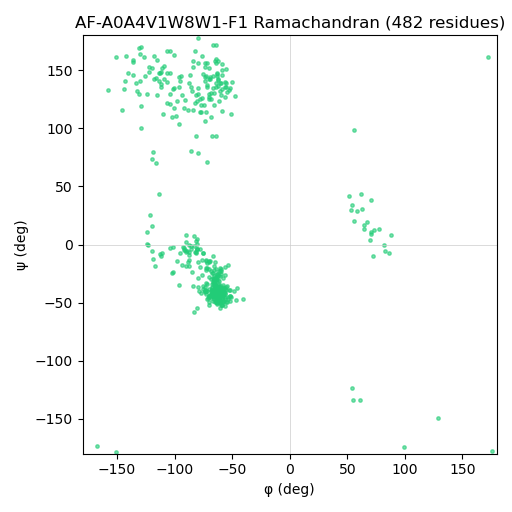0 90.94 161 ILE A O 1
ATOM 1248 N N . PHE A 1 162 ? -7.576 11.323 23.396 1.00 90.38 162 PHE A N 1
ATOM 1249 C CA . PHE A 1 162 ? -8.445 10.589 24.306 1.00 90.38 162 PHE A CA 1
ATOM 1250 C C . PHE A 1 162 ? -7.702 9.439 24.988 1.00 90.38 162 PHE A C 1
ATOM 1252 O O . PHE A 1 162 ? -6.814 8.815 24.418 1.00 90.38 162 PHE A O 1
ATOM 1259 N N . ARG A 1 163 ? -8.073 9.134 26.235 1.00 87.56 163 ARG A N 1
ATOM 1260 C CA . ARG A 1 163 ? -7.412 8.090 27.026 1.00 87.56 163 ARG A CA 1
ATOM 1261 C C . ARG A 1 163 ? -8.408 7.028 27.466 1.00 87.56 163 ARG A C 1
ATOM 1263 O O . ARG A 1 163 ? -9.553 7.338 27.787 1.00 87.56 163 ARG A O 1
ATOM 1270 N N . ARG A 1 164 ? -7.938 5.782 27.583 1.00 88.00 164 ARG A N 1
ATOM 1271 C CA . ARG A 1 164 ? -8.697 4.664 28.183 1.00 88.00 164 ARG A CA 1
ATOM 1272 C C . ARG A 1 164 ? -9.079 4.921 29.644 1.00 88.00 164 ARG A C 1
ATOM 1274 O O . ARG A 1 164 ? -10.010 4.312 30.157 1.00 88.00 164 ARG A O 1
ATOM 1281 N N . SER A 1 165 ? -8.385 5.846 30.307 1.00 86.12 165 SER A N 1
ATOM 1282 C CA . SER A 1 165 ? -8.684 6.278 31.672 1.00 86.12 165 SER A CA 1
ATOM 1283 C C . SER A 1 165 ? -9.930 7.146 31.805 1.00 86.12 165 SER A C 1
ATOM 1285 O O . SER A 1 165 ? -10.399 7.343 32.925 1.00 86.12 165 SER A O 1
ATOM 1287 N N . TYR A 1 166 ? -10.460 7.680 30.702 1.00 89.56 166 TYR A N 1
ATOM 1288 C CA . TYR A 1 166 ? -11.679 8.477 30.734 1.00 89.56 166 TYR A CA 1
ATOM 1289 C C . TYR A 1 166 ? -12.868 7.554 30.969 1.00 89.56 166 TYR A C 1
ATOM 1291 O O . TYR A 1 166 ? -13.180 6.699 30.138 1.00 89.56 166 TYR A O 1
ATOM 1299 N N . LEU A 1 167 ? -13.501 7.723 32.133 1.00 92.00 167 LEU A N 1
ATOM 1300 C CA . LEU A 1 167 ? -14.601 6.870 32.559 1.00 92.00 167 LEU A CA 1
ATOM 1301 C C . LEU A 1 167 ? -15.781 6.949 31.580 1.00 92.00 167 LEU A C 1
ATOM 1303 O O . LEU A 1 167 ? -16.282 5.923 31.131 1.00 92.00 167 LEU A O 1
ATOM 1307 N N . SER A 1 168 ? -16.187 8.165 31.202 1.00 92.88 168 SER A N 1
ATOM 1308 C CA . SER A 1 168 ? -17.193 8.382 30.160 1.00 92.88 168 SER A CA 1
ATOM 1309 C C . SER A 1 168 ? -16.513 8.597 28.806 1.00 92.88 168 SER A C 1
ATOM 1311 O O . SER A 1 168 ? -15.651 9.471 28.698 1.00 92.88 168 SER A O 1
ATOM 1313 N N . PRO A 1 169 ? -16.904 7.870 27.744 1.00 93.25 169 PRO A N 1
ATOM 1314 C CA . PRO A 1 169 ? -16.431 8.153 26.390 1.00 93.25 169 PRO A CA 1
ATOM 1315 C C . PRO A 1 169 ? -17.004 9.455 25.806 1.00 93.25 169 PRO A C 1
ATOM 1317 O O . PRO A 1 169 ? -16.483 9.927 24.801 1.00 93.25 169 PRO A O 1
ATOM 1320 N N . ALA A 1 170 ? -18.052 10.022 26.416 1.00 93.44 170 ALA A N 1
ATOM 1321 C CA . ALA A 1 170 ? -18.739 11.226 25.945 1.00 93.44 170 ALA A CA 1
ATOM 1322 C C . ALA A 1 170 ? -18.112 12.541 26.452 1.00 93.44 170 ALA A C 1
ATOM 1324 O O . ALA A 1 170 ? -18.523 13.621 26.031 1.00 93.44 170 ALA A O 1
ATOM 1325 N N . HIS A 1 171 ? -17.122 12.465 27.346 1.00 90.69 171 HIS A N 1
ATOM 1326 C CA . HIS A 1 171 ? -16.515 13.638 27.972 1.00 90.69 171 HIS A CA 1
ATOM 1327 C C . HIS A 1 171 ? -14.991 13.599 27.876 1.00 90.69 171 HIS A C 1
ATOM 1329 O O . HIS A 1 171 ? -14.355 12.558 28.063 1.00 90.69 171 HIS A O 1
ATOM 1335 N N . CYS A 1 172 ? -14.395 14.761 27.631 1.00 91.19 172 CYS A N 1
ATOM 1336 C CA . CYS A 1 172 ? -12.967 14.970 27.818 1.00 91.19 172 CYS A CA 1
ATOM 1337 C C . CYS A 1 172 ? -12.654 15.321 29.282 1.00 91.19 172 CYS A C 1
ATOM 1339 O O . CYS A 1 172 ? -13.492 15.863 29.999 1.00 91.19 172 CYS A O 1
ATOM 1341 N N . ALA A 1 173 ? -11.407 15.104 29.710 1.00 87.94 173 ALA A N 1
ATOM 1342 C CA . ALA A 1 173 ? -10.917 15.561 31.011 1.00 87.94 173 ALA A CA 1
ATOM 1343 C C . ALA A 1 173 ? -10.994 17.090 31.197 1.00 87.94 173 ALA A C 1
ATOM 1345 O O . ALA A 1 173 ? -11.050 17.552 32.330 1.00 87.94 173 ALA A O 1
ATOM 1346 N N . CYS A 1 174 ? -11.023 17.872 30.109 1.00 91.75 174 CYS A N 1
ATOM 1347 C CA . CYS A 1 174 ? -11.225 19.323 30.171 1.00 91.75 174 CYS A CA 1
ATOM 1348 C C . CYS A 1 174 ? -12.700 19.739 30.336 1.00 91.75 174 CYS A C 1
ATOM 1350 O O . CYS A 1 174 ? -13.001 20.921 30.242 1.00 91.75 174 CYS A O 1
ATOM 1352 N N . GLY A 1 175 ? -13.625 18.786 30.507 1.00 89.69 175 GLY A N 1
ATOM 1353 C CA . GLY A 1 175 ? -15.064 19.043 30.632 1.00 89.69 175 GLY A CA 1
ATOM 1354 C C . GLY A 1 175 ? -15.822 19.132 29.304 1.00 89.69 175 GLY A C 1
ATOM 1355 O O . GLY A 1 175 ? -17.046 19.156 29.315 1.00 89.69 175 GLY A O 1
ATOM 1356 N N . HIS A 1 176 ? -15.122 19.125 28.163 1.00 93.50 176 HIS A N 1
ATOM 1357 C CA . HIS A 1 176 ? -15.761 19.201 26.845 1.00 93.50 176 HIS A CA 1
ATOM 1358 C C . HIS A 1 176 ? -16.641 17.984 26.556 1.00 93.50 176 HIS A C 1
ATOM 1360 O O . HIS A 1 176 ? -16.211 16.841 26.758 1.00 93.50 176 HIS A O 1
ATOM 1366 N N . HIS A 1 177 ? -17.839 18.235 26.031 1.00 93.31 177 HIS A N 1
ATOM 1367 C CA . HIS A 1 177 ? -18.822 17.215 25.701 1.00 93.31 177 HIS A CA 1
ATOM 1368 C C . HIS A 1 177 ? -18.775 16.881 24.207 1.00 93.31 177 HIS A C 1
ATOM 1370 O O . HIS A 1 177 ? -19.149 17.672 23.348 1.00 93.31 177 HIS A O 1
ATOM 1376 N N . VAL A 1 178 ? -18.315 15.675 23.879 1.00 92.88 178 VAL A N 1
ATOM 1377 C CA . VAL A 1 178 ? -17.956 15.317 22.494 1.00 92.88 178 VAL A CA 1
ATOM 1378 C C . VAL A 1 178 ? -19.156 14.935 21.623 1.00 92.88 178 VAL A C 1
ATOM 1380 O O . VAL A 1 178 ? -18.974 14.663 20.442 1.00 92.88 178 VAL A O 1
ATOM 1383 N N . LEU A 1 179 ? -20.376 14.871 22.171 1.00 91.31 179 LEU A N 1
ATOM 1384 C CA . LEU A 1 179 ? -21.566 14.449 21.411 1.00 91.31 179 LEU A CA 1
ATOM 1385 C C . LEU A 1 179 ? -22.041 15.497 20.400 1.00 91.31 179 LEU A C 1
ATOM 1387 O O . LEU A 1 179 ? -22.748 15.165 19.443 1.00 91.31 179 LEU A O 1
ATOM 1391 N N . GLU A 1 180 ? -21.669 16.755 20.614 1.00 87.88 180 GLU A N 1
ATOM 1392 C CA . GLU A 1 180 ? -21.989 17.868 19.718 1.00 87.88 180 GLU A CA 1
ATOM 1393 C C . GLU A 1 180 ? -21.047 17.913 18.513 1.00 87.88 180 GLU A C 1
ATOM 1395 O O . GLU A 1 180 ? -21.382 18.496 17.484 1.00 87.88 180 GLU A O 1
ATOM 1400 N N . GLU A 1 181 ? -19.930 17.189 18.577 1.00 92.31 181 GLU A N 1
ATOM 1401 C CA . GLU A 1 181 ? -18.945 17.154 17.509 1.00 92.31 181 GLU A CA 1
ATOM 1402 C C . GLU A 1 181 ? -19.484 16.495 16.241 1.00 92.31 181 GLU A C 1
ATOM 1404 O O . GLU A 1 181 ? -20.254 15.527 16.267 1.00 92.31 181 GLU A O 1
ATOM 1409 N N . ARG A 1 182 ? -19.043 17.022 15.098 1.00 89.12 182 ARG A N 1
ATOM 1410 C CA . ARG A 1 182 ? -19.326 16.482 13.767 1.00 89.12 182 ARG A CA 1
ATOM 1411 C C . ARG A 1 182 ? -18.014 16.351 13.010 1.00 89.12 182 ARG A C 1
ATOM 1413 O O . ARG A 1 182 ? -17.491 17.316 12.465 1.00 89.12 182 ARG A O 1
ATOM 1420 N N . THR A 1 183 ? -17.477 15.138 12.965 1.00 91.88 183 THR A N 1
ATOM 1421 C CA . THR A 1 183 ? -16.241 14.848 12.226 1.00 91.88 183 THR A CA 1
ATOM 1422 C C . THR A 1 183 ? -16.489 14.774 10.722 1.00 91.88 183 THR A C 1
ATOM 1424 O O . THR A 1 183 ? -17.624 14.619 10.280 1.00 91.88 183 THR A O 1
ATOM 1427 N N . LYS A 1 184 ? -15.435 14.877 9.907 1.00 93.56 184 LYS A N 1
ATOM 1428 C CA . LYS A 1 184 ? -15.534 14.850 8.439 1.00 93.56 184 LYS A CA 1
ATOM 1429 C C . LYS A 1 184 ? -16.333 13.635 7.934 1.00 93.56 184 LYS A C 1
ATOM 1431 O O . LYS A 1 184 ? -16.106 12.513 8.391 1.00 93.56 184 LYS A O 1
ATOM 1436 N N . LEU A 1 185 ? -17.249 13.877 6.991 1.00 94.06 185 LEU A N 1
ATOM 1437 C CA . LEU A 1 185 ? -17.991 12.830 6.281 1.00 94.06 185 LEU A CA 1
ATOM 1438 C C . LEU A 1 185 ? -17.062 12.050 5.343 1.00 94.06 185 LEU A C 1
ATOM 1440 O O . LEU A 1 185 ? -16.179 12.624 4.708 1.00 94.06 185 LEU A O 1
ATOM 1444 N N . VAL A 1 186 ? -17.299 10.746 5.251 1.00 91.88 186 VAL A N 1
ATOM 1445 C CA . VAL A 1 186 ? -16.642 9.816 4.333 1.00 91.88 186 VAL A CA 1
ATOM 1446 C C . VAL A 1 186 ? -17.749 9.051 3.617 1.00 91.88 186 VAL A C 1
ATOM 1448 O O . VAL A 1 186 ? -18.571 8.399 4.267 1.00 91.88 186 VAL A O 1
ATOM 1451 N N . THR A 1 187 ? -17.808 9.169 2.291 1.00 91.00 187 THR A N 1
ATOM 1452 C CA . THR A 1 187 ? -18.841 8.507 1.482 1.00 91.00 187 THR A CA 1
ATOM 1453 C C . THR A 1 187 ? -18.740 6.982 1.611 1.00 91.00 187 THR A C 1
ATOM 1455 O O . THR A 1 187 ? -17.673 6.482 1.975 1.00 91.00 187 THR A O 1
ATOM 1458 N N . PRO A 1 188 ? -19.819 6.222 1.332 1.00 87.38 188 PRO A N 1
ATOM 1459 C CA . PRO A 1 188 ? -19.780 4.757 1.311 1.00 87.38 188 PRO A CA 1
ATOM 1460 C C . PRO A 1 188 ? -18.588 4.187 0.538 1.00 87.38 188 PRO A C 1
ATOM 1462 O O . PRO A 1 188 ? -17.844 3.382 1.096 1.00 87.38 188 PRO A O 1
ATOM 1465 N N . ASP A 1 189 ? -18.339 4.702 -0.664 1.00 88.12 189 ASP A N 1
ATOM 1466 C CA . ASP A 1 189 ? -17.234 4.248 -1.511 1.00 88.12 189 ASP A CA 1
ATOM 1467 C C . ASP A 1 189 ? -15.876 4.564 -0.880 1.00 88.12 189 ASP A C 1
ATOM 1469 O O . ASP A 1 189 ? -14.970 3.745 -0.905 1.00 88.12 189 ASP A O 1
ATOM 1473 N N . SER A 1 190 ? -15.747 5.717 -0.216 1.00 89.06 190 SER A N 1
ATOM 1474 C CA . SER A 1 190 ? -14.495 6.167 0.410 1.00 89.06 190 SER A CA 1
ATOM 1475 C C . SER A 1 190 ? -14.162 5.492 1.745 1.00 89.06 190 SER A C 1
ATOM 1477 O O . SER A 1 190 ? -13.087 5.744 2.297 1.00 89.06 190 SER A O 1
ATOM 1479 N N . ARG A 1 191 ? -15.043 4.632 2.272 1.00 92.81 191 ARG A N 1
ATOM 1480 C CA . ARG A 1 191 ? -14.850 3.904 3.542 1.00 92.81 191 ARG A CA 1
ATOM 1481 C C . ARG A 1 191 ? -14.959 2.386 3.409 1.00 92.81 191 ARG A C 1
ATOM 1483 O O . ARG A 1 191 ? -15.029 1.708 4.435 1.00 92.81 191 ARG A O 1
ATOM 1490 N N . ILE A 1 192 ? -14.993 1.844 2.190 1.00 97.25 192 ILE A N 1
ATOM 1491 C CA . ILE A 1 192 ? -15.214 0.408 1.972 1.00 97.25 192 ILE A CA 1
ATOM 1492 C C . ILE A 1 192 ? -14.141 -0.450 2.656 1.00 97.25 192 ILE A C 1
ATOM 1494 O O . ILE A 1 192 ? -14.475 -1.458 3.272 1.00 97.25 192 ILE A O 1
ATOM 1498 N N . GLY A 1 193 ? -12.880 0.001 2.670 1.00 97.56 193 GLY A N 1
ATOM 1499 C CA . GLY A 1 193 ? -11.792 -0.699 3.362 1.00 97.56 193 GLY A CA 1
ATOM 1500 C C . GLY A 1 193 ? -11.990 -0.769 4.883 1.00 97.56 193 GLY A C 1
ATOM 1501 O O . GLY A 1 193 ? -11.809 -1.826 5.486 1.00 97.56 193 GLY A O 1
ATOM 1502 N N . ASP A 1 194 ? -12.436 0.326 5.510 1.00 97.44 194 ASP A N 1
ATOM 1503 C CA . ASP A 1 194 ? -12.773 0.340 6.941 1.00 97.44 194 ASP A CA 1
ATOM 1504 C C . ASP A 1 194 ? -13.999 -0.543 7.231 1.00 97.44 194 ASP A C 1
ATOM 1506 O O . ASP A 1 194 ? -14.010 -1.294 8.208 1.00 97.44 194 ASP A O 1
ATOM 1510 N N . ALA A 1 195 ? -15.026 -0.476 6.375 1.00 98.00 195 ALA A N 1
ATOM 1511 C CA . ALA A 1 195 ? -16.236 -1.286 6.496 1.00 98.00 195 ALA A CA 1
ATOM 1512 C C . ALA A 1 195 ? -15.941 -2.786 6.360 1.00 98.00 195 ALA A C 1
ATOM 1514 O O . ALA A 1 195 ? -16.465 -3.575 7.142 1.00 98.00 195 ALA A O 1
ATOM 1515 N N . TYR A 1 196 ? -15.057 -3.170 5.438 1.00 98.44 196 TYR A N 1
ATOM 1516 C CA . TYR A 1 196 ? -14.597 -4.546 5.264 1.00 98.44 196 TYR A CA 1
ATOM 1517 C C . TYR A 1 196 ? -13.910 -5.071 6.530 1.00 98.44 196 TYR A C 1
ATOM 1519 O O . TYR A 1 196 ? -14.272 -6.138 7.026 1.00 98.44 196 TYR A O 1
ATOM 1527 N N . LEU A 1 197 ? -12.982 -4.300 7.113 1.00 98.00 197 LEU A N 1
ATOM 1528 C CA . LEU A 1 197 ? -12.306 -4.691 8.354 1.00 98.00 197 LEU A CA 1
ATOM 1529 C C . LEU A 1 197 ? -13.284 -4.789 9.536 1.00 98.00 197 LEU A C 1
ATOM 1531 O O . LEU A 1 197 ? -13.266 -5.771 10.273 1.00 98.00 197 LEU A O 1
ATOM 1535 N N . VAL A 1 198 ? -14.176 -3.813 9.718 1.00 97.88 198 VAL A N 1
ATOM 1536 C CA . VAL A 1 198 ? -15.194 -3.887 10.783 1.00 97.88 198 VAL A CA 1
ATOM 1537 C C . VAL A 1 198 ? -16.138 -5.078 10.571 1.00 97.88 198 VAL A C 1
ATOM 1539 O O . VAL A 1 198 ? -16.472 -5.765 11.536 1.00 97.88 198 VAL A O 1
ATOM 1542 N N . GLY A 1 199 ? -16.528 -5.356 9.325 1.00 97.69 199 GLY A N 1
ATOM 1543 C CA . GLY A 1 199 ? -17.352 -6.506 8.955 1.00 97.69 199 GLY A CA 1
ATOM 1544 C C . GLY A 1 199 ? -16.675 -7.845 9.248 1.00 97.69 199 GLY A C 1
ATOM 1545 O O . GLY A 1 199 ? -17.328 -8.750 9.759 1.00 97.69 199 GLY A O 1
ATOM 1546 N N . ARG A 1 200 ? -15.360 -7.964 9.010 1.00 97.44 200 ARG A N 1
ATOM 1547 C CA . ARG A 1 200 ? -14.567 -9.149 9.393 1.00 97.44 200 ARG A CA 1
ATOM 1548 C C . ARG A 1 200 ? -14.571 -9.413 10.887 1.00 97.44 200 ARG A C 1
ATOM 1550 O O . ARG A 1 200 ? -14.692 -10.558 11.297 1.00 97.44 200 ARG A O 1
ATOM 1557 N N . LEU A 1 201 ? -14.470 -8.355 11.688 1.00 96.81 201 LEU A N 1
ATOM 1558 C CA . LEU A 1 201 ? -14.505 -8.478 13.143 1.00 96.81 201 LEU A CA 1
ATOM 1559 C C . LEU A 1 201 ? -15.896 -8.863 13.662 1.00 96.81 201 LEU A C 1
ATOM 1561 O O . LEU A 1 201 ? -15.993 -9.244 14.818 1.00 96.81 201 LEU A O 1
ATOM 1565 N N . GLY A 1 202 ? -16.957 -8.747 12.851 1.00 95.75 202 GLY A N 1
ATOM 1566 C CA . GLY A 1 202 ? -18.354 -8.919 13.270 1.00 95.75 202 GLY A CA 1
ATOM 1567 C C . GLY A 1 202 ? -19.007 -7.634 13.795 1.00 95.75 202 GLY A C 1
ATOM 1568 O O . GLY A 1 202 ? -20.120 -7.665 14.313 1.00 95.75 202 GLY A O 1
ATOM 1569 N N . GLY A 1 203 ? -18.331 -6.487 13.670 1.00 93.94 203 GLY A N 1
ATOM 1570 C CA . GLY A 1 203 ? -18.830 -5.180 14.115 1.00 93.94 203 GLY A CA 1
ATOM 1571 C C . GLY A 1 203 ? -19.805 -4.514 13.147 1.00 93.94 203 GLY A C 1
ATOM 1572 O O . GLY A 1 203 ? -20.322 -3.445 13.451 1.00 93.94 203 GLY A O 1
ATOM 1573 N N . GLY A 1 204 ? -20.054 -5.119 11.988 1.00 94.38 204 GLY A N 1
ATOM 1574 C CA . GLY A 1 204 ? -20.959 -4.634 10.951 1.00 94.38 204 GLY A CA 1
ATOM 1575 C C . GLY A 1 204 ? -21.238 -5.725 9.913 1.00 94.38 204 GLY A C 1
ATOM 1576 O O . GLY A 1 204 ? -20.811 -6.864 10.104 1.00 94.38 204 GLY A O 1
ATOM 1577 N N . PRO A 1 205 ? -21.943 -5.401 8.815 1.00 95.94 205 PRO A N 1
ATOM 1578 C CA . PRO A 1 205 ? -22.202 -6.357 7.743 1.00 95.94 205 PRO A CA 1
ATOM 1579 C C . PRO A 1 205 ? -20.901 -6.946 7.187 1.00 95.94 205 PRO A C 1
ATOM 1581 O O . PRO A 1 205 ? -19.940 -6.215 6.935 1.00 95.94 205 PRO A O 1
ATOM 1584 N N . ARG A 1 206 ? -20.870 -8.265 6.976 1.00 96.25 206 ARG A N 1
ATOM 1585 C CA . ARG A 1 206 ? -19.728 -8.925 6.343 1.00 96.25 206 ARG A CA 1
ATOM 1586 C C . ARG A 1 206 ? -19.675 -8.546 4.865 1.00 96.25 206 ARG A C 1
ATOM 1588 O O . ARG A 1 206 ? -20.649 -8.727 4.143 1.00 96.25 206 ARG A O 1
ATOM 1595 N N . ILE A 1 207 ? -18.518 -8.066 4.424 1.00 97.06 207 ILE A N 1
ATOM 1596 C CA . ILE A 1 207 ? -18.215 -7.815 3.012 1.00 97.06 207 ILE A CA 1
ATOM 1597 C C . ILE A 1 207 ? -17.310 -8.949 2.548 1.00 97.06 207 ILE A C 1
ATOM 1599 O O . ILE A 1 207 ? -16.262 -9.160 3.157 1.00 97.06 207 ILE A O 1
ATOM 1603 N N . VAL A 1 208 ? -17.737 -9.698 1.533 1.00 96.38 208 VAL A N 1
ATOM 1604 C CA . VAL A 1 208 ? -16.972 -10.817 0.965 1.00 96.38 208 VAL A CA 1
ATOM 1605 C C . VAL A 1 208 ? -16.016 -10.278 -0.091 1.00 96.38 208 VAL A C 1
ATOM 1607 O O . VAL A 1 208 ? -16.405 -9.451 -0.913 1.00 96.38 208 VAL A O 1
ATOM 1610 N N . HIS A 1 209 ? -14.773 -10.747 -0.076 1.00 97.25 209 HIS A N 1
ATOM 1611 C CA . HIS A 1 209 ? -13.749 -10.351 -1.029 1.00 97.25 209 HIS A CA 1
ATOM 1612 C C . HIS A 1 209 ? -12.815 -11.528 -1.346 1.00 97.25 209 HIS A C 1
ATOM 1614 O O . HIS A 1 209 ? -12.029 -11.948 -0.502 1.00 97.25 209 HIS A O 1
ATOM 1620 N N . ALA A 1 210 ? -12.807 -11.985 -2.603 1.00 95.75 210 ALA A N 1
ATOM 1621 C CA . ALA A 1 210 ? -12.144 -13.226 -3.025 1.00 95.75 210 ALA A CA 1
ATOM 1622 C C . ALA A 1 210 ? -10.657 -13.338 -2.628 1.00 95.75 210 ALA A C 1
ATOM 1624 O O . ALA A 1 210 ? -10.242 -14.362 -2.095 1.00 95.75 210 ALA A O 1
ATOM 1625 N N . PHE A 1 211 ? -9.857 -12.289 -2.853 1.00 97.06 211 PHE A N 1
ATOM 1626 C CA . PHE A 1 211 ? -8.433 -12.299 -2.493 1.00 97.06 211 PHE A CA 1
ATOM 1627 C C . PHE A 1 211 ? -8.186 -12.011 -1.001 1.00 97.06 211 PHE A C 1
ATOM 1629 O O . PHE A 1 211 ? -7.557 -12.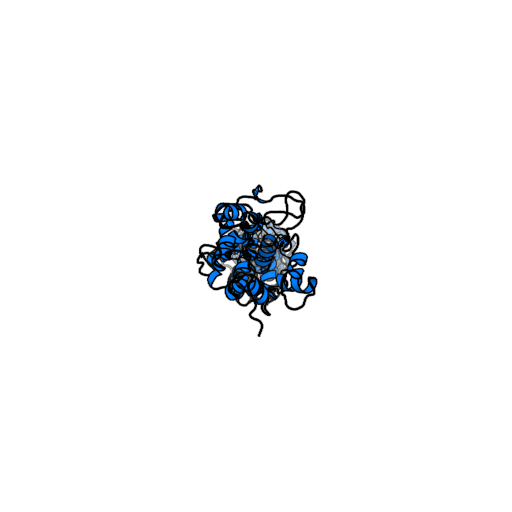806 -0.308 1.00 97.06 211 PHE A O 1
ATOM 1636 N N . LEU A 1 212 ? -8.702 -10.888 -0.486 1.00 97.75 212 LEU A N 1
ATOM 1637 C CA . LEU A 1 212 ? -8.465 -10.449 0.893 1.00 97.75 212 LEU A CA 1
ATOM 1638 C C . LEU A 1 212 ? -9.024 -11.402 1.966 1.00 97.75 212 LEU A C 1
ATOM 1640 O O . LEU A 1 212 ? -8.475 -11.431 3.070 1.00 97.75 212 LEU A O 1
ATOM 1644 N N . ASP A 1 213 ? -10.082 -12.169 1.680 1.00 96.81 213 ASP A N 1
ATOM 1645 C CA . ASP A 1 213 ? -10.626 -13.162 2.620 1.00 96.81 213 ASP A CA 1
ATOM 1646 C C . ASP A 1 213 ? -9.728 -14.399 2.760 1.00 96.81 213 ASP A C 1
ATOM 1648 O O . ASP A 1 213 ? -9.793 -15.081 3.781 1.00 96.81 213 ASP A O 1
ATOM 1652 N N . GLY A 1 214 ? -8.842 -14.656 1.790 1.00 95.00 214 GLY A N 1
ATOM 1653 C CA . GLY A 1 214 ? -7.801 -15.683 1.894 1.00 95.00 214 GLY A CA 1
ATOM 1654 C C . GLY A 1 214 ? -6.623 -15.283 2.792 1.00 95.00 214 GLY A C 1
ATOM 1655 O O . GLY A 1 214 ? -5.747 -16.103 3.058 1.00 95.00 214 GLY A O 1
ATOM 1656 N N . LEU A 1 215 ? -6.584 -14.032 3.261 1.00 95.56 215 LEU A N 1
ATOM 1657 C CA . LEU A 1 215 ? -5.525 -13.497 4.114 1.00 95.56 215 LEU A CA 1
ATOM 1658 C C . LEU A 1 215 ? -5.995 -13.389 5.572 1.00 95.56 215 LEU A C 1
ATOM 1660 O O . LEU A 1 215 ? -7.149 -13.039 5.858 1.00 95.56 215 LEU A O 1
ATOM 1664 N N . ALA A 1 216 ? -5.069 -13.581 6.516 1.00 94.56 216 ALA A N 1
ATOM 1665 C CA . ALA A 1 216 ? -5.303 -13.191 7.906 1.00 94.56 216 ALA A CA 1
ATOM 1666 C C . ALA A 1 216 ? -5.599 -11.683 7.984 1.00 94.56 216 ALA A C 1
ATOM 1668 O O . ALA A 1 216 ? -5.098 -10.903 7.170 1.00 94.56 216 ALA A O 1
ATOM 1669 N N . PHE A 1 217 ? -6.393 -11.253 8.967 1.00 95.94 217 PHE A N 1
ATOM 1670 C CA . PHE A 1 217 ? -6.846 -9.862 9.066 1.00 95.94 217 PHE A CA 1
ATOM 1671 C C . PHE A 1 217 ? -5.705 -8.839 9.000 1.00 95.94 217 PHE A C 1
ATOM 1673 O O . PHE A 1 217 ? -5.788 -7.878 8.233 1.00 95.94 217 PHE A O 1
ATOM 1680 N N . ALA A 1 218 ? -4.634 -9.039 9.779 1.00 93.12 218 ALA A N 1
ATOM 1681 C CA . ALA A 1 218 ? -3.481 -8.140 9.794 1.00 93.12 218 ALA A CA 1
ATOM 1682 C C . ALA A 1 218 ? -2.841 -8.006 8.407 1.00 93.12 218 ALA A C 1
ATOM 1684 O O . ALA A 1 218 ? -2.493 -6.895 8.007 1.00 93.12 218 ALA A O 1
ATOM 1685 N N . ASP A 1 219 ? -2.735 -9.113 7.670 1.00 94.38 219 ASP A N 1
ATOM 1686 C CA . ASP A 1 219 ? -2.118 -9.136 6.347 1.00 94.38 219 ASP A CA 1
ATOM 1687 C C . ASP A 1 219 ? -3.042 -8.467 5.316 1.00 94.38 219 ASP A C 1
ATOM 1689 O O . ASP A 1 219 ? -2.583 -7.625 4.551 1.00 94.38 219 ASP A O 1
ATOM 1693 N N . ALA A 1 220 ? -4.358 -8.723 5.356 1.00 97.06 220 ALA A N 1
ATOM 1694 C CA . ALA A 1 220 ? -5.333 -8.022 4.513 1.00 97.06 220 ALA A CA 1
ATOM 1695 C C . ALA A 1 220 ? -5.301 -6.499 4.741 1.00 97.06 220 ALA A C 1
ATOM 1697 O O . ALA A 1 220 ? -5.312 -5.714 3.790 1.00 97.06 220 ALA A O 1
ATOM 1698 N N . ALA A 1 221 ? -5.234 -6.070 6.004 1.00 96.06 221 ALA A N 1
ATOM 1699 C CA . ALA A 1 221 ? -5.162 -4.659 6.358 1.00 96.06 221 ALA A CA 1
ATOM 1700 C C . ALA A 1 221 ? -3.837 -4.011 5.917 1.00 96.06 221 ALA A C 1
ATOM 1702 O O . ALA A 1 221 ? -3.830 -2.870 5.451 1.00 96.06 221 ALA A O 1
ATOM 1703 N N . GLU A 1 222 ? -2.716 -4.727 6.042 1.00 94.06 222 GLU A N 1
ATOM 1704 C CA . GLU A 1 222 ? -1.410 -4.263 5.572 1.00 94.06 222 GLU A CA 1
ATOM 1705 C C . GLU A 1 222 ? -1.355 -4.170 4.040 1.00 94.06 222 GLU A C 1
ATOM 1707 O O . GLU A 1 222 ? -0.907 -3.151 3.510 1.00 94.06 222 GLU A O 1
ATOM 1712 N N . VAL A 1 223 ? -1.868 -5.177 3.330 1.00 96.81 223 VAL A N 1
ATOM 1713 C CA . VAL A 1 223 ? -1.957 -5.195 1.864 1.00 96.81 223 VAL A CA 1
ATOM 1714 C C . VAL A 1 223 ? -2.773 -4.013 1.353 1.00 96.81 223 VAL A C 1
ATOM 1716 O O . VAL A 1 223 ? -2.266 -3.244 0.537 1.00 96.81 223 VAL A O 1
ATOM 1719 N N . MET A 1 224 ? -3.989 -3.806 1.872 1.00 97.94 224 MET A N 1
ATOM 1720 C CA . MET A 1 224 ? -4.812 -2.657 1.478 1.00 97.94 224 MET A CA 1
ATOM 1721 C C . MET A 1 224 ? -4.096 -1.332 1.757 1.00 97.94 224 MET A C 1
ATOM 1723 O O . MET A 1 224 ? -4.090 -0.438 0.916 1.00 97.94 224 MET A O 1
ATOM 1727 N N . GLN A 1 225 ? -3.432 -1.192 2.905 1.00 96.06 225 GLN A N 1
ATOM 1728 C CA . GLN A 1 225 ? -2.680 0.026 3.181 1.00 96.06 225 GLN A CA 1
ATOM 1729 C C . GLN A 1 225 ? -1.591 0.277 2.129 1.00 96.06 225 GLN A C 1
ATOM 1731 O O . GLN A 1 225 ? -1.471 1.397 1.628 1.00 96.06 225 GLN A O 1
ATOM 1736 N N . TRP A 1 226 ? -0.736 -0.712 1.864 1.00 96.69 226 TRP A N 1
ATOM 1737 C CA . TRP A 1 226 ? 0.431 -0.517 1.008 1.00 96.69 226 TRP A CA 1
ATOM 1738 C C . TRP A 1 226 ? 0.049 -0.370 -0.456 1.00 96.69 226 TRP A C 1
ATOM 1740 O O . TRP A 1 226 ? 0.505 0.580 -1.088 1.00 96.69 226 TRP A O 1
ATOM 1750 N N . LEU A 1 227 ? -0.824 -1.240 -0.969 1.00 97.69 227 LEU A N 1
ATOM 1751 C CA . LEU A 1 227 ? -1.304 -1.140 -2.346 1.00 97.69 227 LEU A CA 1
ATOM 1752 C C . LEU A 1 227 ? -2.105 0.143 -2.553 1.00 97.69 227 LEU A C 1
ATOM 1754 O O . LEU A 1 227 ? -1.882 0.842 -3.534 1.00 97.69 227 LEU A O 1
ATOM 1758 N N . GLY A 1 228 ? -2.942 0.527 -1.589 1.00 97.75 228 GLY A N 1
ATOM 1759 C CA . GLY A 1 228 ? -3.667 1.790 -1.646 1.00 97.75 228 GLY A CA 1
ATOM 1760 C C . GLY A 1 228 ? -2.747 3.005 -1.630 1.00 97.75 228 GLY A C 1
ATOM 1761 O O . GLY A 1 228 ? -2.951 3.955 -2.382 1.00 97.75 228 GLY A O 1
ATOM 1762 N N . ALA A 1 229 ? -1.681 2.977 -0.827 1.00 97.06 229 ALA A N 1
ATOM 1763 C CA . ALA A 1 229 ? -0.702 4.056 -0.827 1.00 97.06 229 ALA A CA 1
ATOM 1764 C C . ALA A 1 229 ? 0.067 4.122 -2.155 1.00 97.06 229 ALA A C 1
ATOM 1766 O O . ALA A 1 229 ? 0.314 5.206 -2.687 1.00 97.06 229 ALA A O 1
ATOM 1767 N N . THR A 1 230 ? 0.421 2.971 -2.721 1.00 97.00 230 THR A N 1
ATOM 1768 C CA . THR A 1 230 ? 1.074 2.900 -4.027 1.00 97.00 230 THR A CA 1
ATOM 1769 C C . THR A 1 230 ? 0.154 3.367 -5.153 1.00 97.00 230 THR A C 1
ATOM 1771 O O . THR A 1 230 ? 0.599 4.158 -5.977 1.00 97.00 230 THR A O 1
ATOM 1774 N N . ALA A 1 231 ? -1.126 3.000 -5.153 1.00 96.88 231 ALA A N 1
ATOM 1775 C CA . ALA A 1 231 ? -2.091 3.468 -6.146 1.00 96.88 231 ALA A CA 1
ATOM 1776 C C . ALA A 1 231 ? -2.255 4.996 -6.126 1.00 96.88 231 ALA A C 1
ATOM 1778 O O . ALA A 1 231 ? -2.381 5.631 -7.168 1.00 96.88 231 ALA A O 1
ATOM 1779 N N . ARG A 1 232 ? -2.221 5.608 -4.935 1.00 95.81 232 ARG A N 1
ATOM 1780 C CA . ARG A 1 232 ? -2.468 7.049 -4.765 1.00 95.81 232 ARG A CA 1
ATOM 1781 C C . ARG A 1 232 ? -1.246 7.930 -5.012 1.00 95.81 232 ARG A C 1
ATOM 1783 O O . ARG A 1 232 ? -1.389 9.048 -5.496 1.00 95.81 232 ARG A O 1
ATOM 1790 N N . TRP A 1 233 ? -0.055 7.457 -4.647 1.00 95.50 233 TRP A N 1
ATOM 1791 C CA . TRP A 1 233 ? 1.176 8.266 -4.659 1.00 95.50 233 TRP A CA 1
ATOM 1792 C C . TRP A 1 233 ? 2.309 7.660 -5.498 1.00 95.50 233 TRP A C 1
ATOM 1794 O O . TRP A 1 233 ? 3.410 8.217 -5.570 1.00 95.50 233 TRP A O 1
ATOM 1804 N N . GLY A 1 234 ? 2.075 6.507 -6.123 1.00 94.69 234 GLY A N 1
ATOM 1805 C CA . GLY A 1 234 ? 3.056 5.788 -6.921 1.00 94.69 234 GLY A CA 1
ATOM 1806 C C . GLY A 1 234 ? 4.277 5.369 -6.103 1.00 94.69 234 GLY A C 1
ATOM 1807 O O . GLY A 1 234 ? 4.194 4.845 -4.989 1.00 94.69 234 GLY A O 1
ATOM 1808 N N . ARG A 1 235 ? 5.461 5.609 -6.670 1.00 93.06 235 ARG A N 1
ATOM 1809 C CA . ARG A 1 235 ? 6.742 5.145 -6.115 1.00 93.06 235 ARG A CA 1
ATOM 1810 C C . ARG A 1 235 ? 7.158 5.816 -4.799 1.00 93.06 235 ARG A C 1
ATOM 1812 O O . ARG A 1 235 ? 7.983 5.254 -4.072 1.00 93.06 235 ARG A O 1
ATOM 1819 N N . SER A 1 236 ? 6.647 7.014 -4.519 1.00 91.94 236 SER A N 1
ATOM 1820 C CA . SER A 1 236 ? 7.042 7.861 -3.386 1.00 91.94 236 SER A CA 1
ATOM 1821 C C . SER A 1 236 ? 5.859 8.041 -2.444 1.00 91.94 236 SER A C 1
ATOM 1823 O O . SER A 1 236 ? 5.273 9.116 -2.361 1.00 91.94 236 SER A O 1
ATOM 1825 N N . ILE A 1 237 ? 5.492 6.958 -1.760 1.00 92.69 237 ILE A N 1
ATOM 1826 C CA . ILE A 1 237 ? 4.295 6.939 -0.921 1.00 92.69 237 ILE A CA 1
ATOM 1827 C C . ILE A 1 237 ? 4.373 7.934 0.243 1.00 92.69 237 ILE A C 1
ATOM 1829 O O . ILE A 1 237 ? 5.429 8.126 0.855 1.00 92.69 237 ILE A O 1
ATOM 1833 N N . VAL A 1 238 ? 3.223 8.492 0.620 1.00 92.38 238 VAL A N 1
ATOM 1834 C CA . VAL A 1 238 ? 3.072 9.221 1.883 1.00 92.38 238 VAL A CA 1
ATOM 1835 C C . VAL A 1 238 ? 2.958 8.208 3.020 1.00 92.38 238 VAL A C 1
ATOM 1837 O O . VAL A 1 238 ? 2.047 7.380 3.042 1.00 92.38 238 VAL A O 1
ATOM 1840 N N . ALA A 1 239 ? 3.881 8.258 3.983 1.00 89.06 239 ALA A N 1
ATOM 1841 C CA . ALA A 1 239 ? 3.899 7.291 5.079 1.00 89.06 239 ALA A CA 1
ATOM 1842 C C . ALA A 1 239 ? 2.620 7.364 5.932 1.00 89.06 239 ALA A C 1
ATOM 1844 O O . ALA A 1 239 ? 2.153 8.450 6.270 1.00 89.06 239 ALA A O 1
ATOM 1845 N N . TRP A 1 240 ? 2.117 6.205 6.371 1.00 90.19 240 TRP A N 1
ATOM 1846 C CA . TRP A 1 240 ? 0.867 6.065 7.137 1.00 90.19 240 TRP A CA 1
ATOM 1847 C C . TRP A 1 240 ? 0.735 7.024 8.330 1.00 90.19 240 TRP A C 1
ATOM 1849 O O . TRP A 1 240 ? -0.326 7.590 8.587 1.00 90.19 240 TRP A O 1
ATOM 1859 N N . ARG A 1 241 ? 1.833 7.245 9.061 1.00 87.19 241 ARG A N 1
ATOM 1860 C CA . ARG A 1 241 ? 1.868 8.138 10.231 1.00 87.19 241 ARG A CA 1
ATOM 1861 C C . ARG A 1 241 ? 1.643 9.618 9.898 1.00 87.19 241 ARG A C 1
ATOM 1863 O O . ARG A 1 241 ? 1.276 10.367 10.791 1.00 87.19 241 ARG A O 1
ATOM 1870 N N . HIS A 1 242 ? 1.879 10.024 8.651 1.00 90.06 242 HIS A N 1
ATOM 1871 C CA . HIS A 1 242 ? 1.700 11.398 8.173 1.00 90.06 242 HIS A CA 1
ATOM 1872 C C . HIS A 1 242 ? 0.335 11.621 7.512 1.00 90.06 242 HIS A C 1
ATOM 1874 O O . HIS A 1 242 ? -0.005 12.753 7.197 1.00 90.06 242 HIS A O 1
ATOM 1880 N N . GLN A 1 243 ? -0.447 10.557 7.321 1.00 91.44 243 GLN A N 1
ATOM 1881 C CA . GLN A 1 243 ? -1.820 10.648 6.843 1.00 91.44 243 GLN A CA 1
ATOM 1882 C C . GLN A 1 243 ? -2.758 10.898 8.026 1.00 91.44 243 GLN A C 1
ATOM 1884 O O . GLN A 1 243 ? -2.685 10.183 9.037 1.00 91.44 243 GLN A O 1
ATOM 1889 N N . ASP A 1 244 ? -3.651 11.879 7.884 1.00 91.75 244 ASP A N 1
ATOM 1890 C CA . ASP A 1 244 ? -4.783 12.032 8.795 1.00 91.75 244 ASP A CA 1
ATOM 1891 C C . ASP A 1 244 ? -5.766 10.849 8.661 1.00 91.75 244 ASP A C 1
ATOM 1893 O O . ASP A 1 244 ? -5.626 9.979 7.799 1.00 91.75 244 ASP A O 1
ATOM 1897 N N . LEU A 1 245 ? -6.757 10.768 9.548 1.00 92.12 245 LEU A N 1
ATOM 1898 C CA . LEU A 1 245 ? -7.682 9.632 9.566 1.00 92.12 245 LEU A CA 1
ATOM 1899 C C . LEU A 1 245 ? -8.615 9.577 8.340 1.00 92.12 245 LEU A C 1
ATOM 1901 O O . LEU A 1 245 ? -8.990 8.482 7.926 1.00 92.12 245 LEU A O 1
ATOM 1905 N N . ALA A 1 246 ? -8.972 10.713 7.735 1.00 93.56 246 ALA A N 1
ATOM 1906 C CA . ALA A 1 246 ? -9.749 10.709 6.494 1.00 93.56 246 ALA A CA 1
ATOM 1907 C C . ALA A 1 246 ? -8.903 10.145 5.350 1.00 93.56 246 ALA A C 1
ATOM 1909 O O . ALA A 1 246 ? -9.349 9.302 4.577 1.00 93.56 246 ALA A O 1
ATOM 1910 N N . GLU A 1 247 ? -7.651 10.582 5.286 1.00 94.81 247 GLU A N 1
ATOM 1911 C CA . GLU A 1 247 ? -6.695 10.177 4.274 1.00 94.81 247 GLU A CA 1
ATOM 1912 C C . GLU A 1 247 ? -6.349 8.694 4.370 1.00 94.81 247 GLU A C 1
ATOM 1914 O O . GLU A 1 247 ? -6.246 8.017 3.349 1.00 94.81 247 GLU A O 1
ATOM 1919 N N . ARG A 1 248 ? -6.270 8.161 5.592 1.00 95.06 248 ARG A N 1
ATOM 1920 C CA . ARG A 1 248 ? -6.144 6.722 5.833 1.00 95.06 248 ARG A CA 1
ATOM 1921 C C . ARG A 1 248 ? -7.344 5.939 5.311 1.00 95.06 248 ARG A C 1
ATOM 1923 O O . ARG A 1 248 ? -7.127 4.913 4.677 1.00 95.06 248 ARG A O 1
ATOM 1930 N N . ALA A 1 249 ? -8.574 6.414 5.521 1.00 95.88 249 ALA A N 1
ATOM 1931 C CA . ALA A 1 249 ? -9.768 5.752 4.987 1.00 95.88 249 ALA A CA 1
ATOM 1932 C C . ALA A 1 249 ? -9.741 5.696 3.445 1.00 95.88 249 ALA A C 1
ATOM 1934 O O . ALA A 1 249 ? -9.949 4.630 2.868 1.00 95.88 249 ALA A O 1
ATOM 1935 N N . HIS A 1 250 ? -9.364 6.795 2.777 1.00 96.56 250 HIS A N 1
ATOM 1936 C CA . HIS A 1 250 ? -9.178 6.808 1.319 1.00 96.56 250 HIS A CA 1
ATOM 1937 C C . HIS A 1 250 ? -8.064 5.859 0.855 1.00 96.56 250 HIS A C 1
ATOM 1939 O O . HIS A 1 250 ? -8.213 5.186 -0.161 1.00 96.56 250 HIS A O 1
ATOM 1945 N N . THR A 1 251 ? -6.954 5.773 1.596 1.00 97.19 251 THR A N 1
ATOM 1946 C CA . THR A 1 251 ? -5.870 4.820 1.306 1.00 97.19 251 THR A CA 1
ATOM 1947 C C . THR A 1 251 ? -6.360 3.380 1.393 1.00 97.19 251 THR A C 1
ATOM 1949 O O . THR A 1 251 ? -6.128 2.611 0.469 1.00 97.19 251 THR A O 1
ATOM 1952 N N . MET A 1 252 ? -7.074 3.018 2.462 1.00 97.75 252 MET A N 1
ATOM 1953 C CA . MET A 1 252 ? -7.624 1.668 2.619 1.00 97.75 252 MET A CA 1
ATOM 1954 C C . MET A 1 252 ? -8.615 1.329 1.501 1.00 97.75 252 MET A C 1
ATOM 1956 O O . MET A 1 252 ? -8.572 0.227 0.965 1.00 97.75 252 MET A O 1
ATOM 1960 N N . THR A 1 253 ? -9.453 2.288 1.104 1.00 97.62 253 THR A N 1
ATOM 1961 C CA . THR A 1 253 ? -10.370 2.159 -0.036 1.00 97.62 253 THR A CA 1
ATOM 1962 C C . THR A 1 253 ? -9.634 1.922 -1.353 1.00 97.62 253 THR A C 1
ATOM 1964 O O . THR A 1 253 ? -9.969 0.987 -2.071 1.00 97.62 253 THR A O 1
ATOM 1967 N N . ALA A 1 254 ? -8.607 2.717 -1.664 1.00 97.81 254 ALA A N 1
ATOM 1968 C CA . ALA A 1 254 ? -7.824 2.527 -2.885 1.00 97.81 254 ALA A CA 1
ATOM 1969 C C . ALA A 1 254 ? -7.151 1.145 -2.912 1.00 97.81 254 ALA A C 1
ATOM 1971 O O . ALA A 1 254 ? -7.106 0.495 -3.949 1.00 97.81 254 ALA A O 1
ATOM 1972 N N . GLY A 1 255 ? -6.664 0.668 -1.765 1.00 98.00 255 GLY A N 1
ATOM 1973 C CA . GLY A 1 255 ? -6.068 -0.660 -1.666 1.00 98.00 255 GLY A CA 1
ATOM 1974 C C . GLY A 1 255 ? -7.069 -1.795 -1.801 1.00 98.00 255 GLY A C 1
ATOM 1975 O O . GL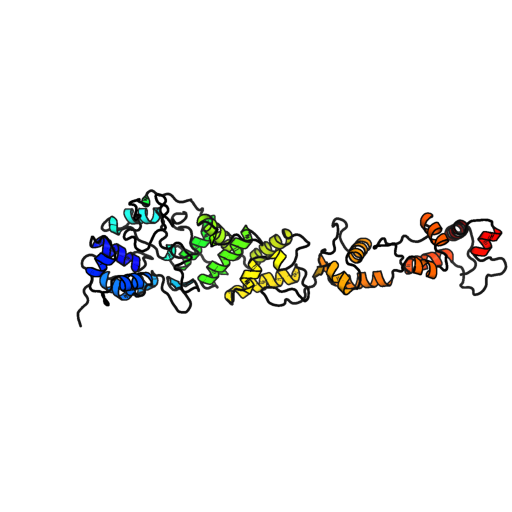Y A 1 255 ? -6.752 -2.798 -2.431 1.00 98.00 255 GLY A O 1
ATOM 1976 N N . PHE A 1 256 ? -8.270 -1.628 -1.242 1.00 98.25 256 PHE A N 1
ATOM 1977 C CA . PHE A 1 256 ? -9.383 -2.548 -1.462 1.00 98.25 256 PHE A CA 1
ATOM 1978 C C . PHE A 1 256 ? -9.696 -2.644 -2.960 1.00 98.25 256 PHE A C 1
ATOM 1980 O O . PHE A 1 256 ? -9.706 -3.743 -3.501 1.00 98.25 256 PHE A O 1
ATOM 1987 N N . ALA A 1 257 ? -9.817 -1.500 -3.642 1.00 97.50 257 ALA A N 1
ATOM 1988 C CA . ALA A 1 257 ? -10.087 -1.439 -5.077 1.00 97.50 257 ALA A CA 1
ATOM 1989 C C . ALA A 1 257 ? -8.989 -2.086 -5.936 1.00 97.50 257 ALA A C 1
ATOM 1991 O O . ALA A 1 257 ? -9.309 -2.696 -6.940 1.00 97.50 257 ALA A O 1
ATOM 1992 N N . VAL A 1 258 ? -7.707 -2.016 -5.553 1.00 98.00 258 VAL A N 1
ATOM 1993 C CA . VAL A 1 258 ? -6.627 -2.741 -6.264 1.00 98.00 258 VAL A CA 1
ATOM 1994 C C . VAL A 1 258 ? -6.765 -4.266 -6.122 1.00 98.00 258 VAL A C 1
ATOM 1996 O O . VAL A 1 258 ? -6.256 -5.020 -6.952 1.00 98.00 258 VAL A O 1
ATOM 1999 N N . CYS A 1 259 ? -7.434 -4.740 -5.068 1.00 97.81 259 CYS A N 1
ATOM 2000 C CA . CYS A 1 259 ? -7.575 -6.163 -4.779 1.00 97.81 259 CYS A CA 1
ATOM 2001 C C . CYS A 1 259 ? -8.816 -6.812 -5.419 1.00 97.81 259 CYS A C 1
ATOM 2003 O O . CYS A 1 259 ? -8.824 -8.039 -5.535 1.00 97.81 259 CYS A O 1
ATOM 2005 N N . GLU A 1 260 ? -9.837 -6.052 -5.834 1.00 95.19 260 GLU A N 1
ATOM 2006 C CA . GLU A 1 260 ? -11.146 -6.599 -6.244 1.00 95.19 260 GLU A CA 1
ATOM 2007 C C . GLU A 1 260 ? -11.050 -7.600 -7.404 1.00 95.19 260 GLU A C 1
ATOM 2009 O O . GLU A 1 260 ? -11.658 -8.669 -7.360 1.00 95.19 260 GLU A O 1
ATOM 2014 N N . ALA A 1 261 ? -10.245 -7.284 -8.418 1.00 93.88 261 ALA A N 1
ATOM 2015 C CA . ALA A 1 261 ? -9.979 -8.126 -9.580 1.00 93.88 261 ALA A CA 1
ATOM 2016 C C . ALA A 1 261 ? -8.518 -8.599 -9.605 1.00 93.88 261 ALA A C 1
ATOM 2018 O O . ALA A 1 261 ? -7.858 -8.554 -10.645 1.00 93.88 261 ALA A O 1
ATOM 2019 N N . PHE A 1 262 ? -7.986 -9.014 -8.453 1.00 95.75 262 PHE A N 1
ATOM 2020 C CA . PHE A 1 262 ? -6.622 -9.530 -8.350 1.00 95.75 262 PHE A CA 1
ATOM 2021 C C . PHE A 1 262 ? -6.408 -10.767 -9.258 1.00 95.75 262 PHE A C 1
ATOM 2023 O O . PHE A 1 262 ? -7.242 -11.675 -9.235 1.00 95.75 262 PHE A O 1
ATOM 2030 N N . PRO A 1 263 ? -5.302 -10.855 -10.031 1.00 97.00 263 PRO A N 1
ATOM 2031 C CA . PRO A 1 263 ? -4.157 -9.935 -10.064 1.00 97.00 263 PRO A CA 1
ATOM 2032 C C . PRO A 1 263 ? -4.275 -8.773 -11.067 1.00 97.00 263 PRO A C 1
ATOM 2034 O O . PRO A 1 263 ? -3.430 -7.883 -11.043 1.00 97.00 263 PRO A O 1
ATOM 2037 N N . ARG A 1 264 ? -5.304 -8.738 -11.922 1.00 97.62 264 ARG A N 1
ATOM 2038 C CA . ARG A 1 264 ? -5.419 -7.802 -13.056 1.00 97.62 264 ARG A CA 1
ATOM 2039 C C . ARG A 1 264 ? -5.295 -6.327 -12.656 1.00 97.62 264 ARG A C 1
ATOM 2041 O O . ARG A 1 264 ? -4.508 -5.604 -13.247 1.00 97.62 264 ARG A O 1
ATOM 2048 N N . GLN A 1 265 ? -6.028 -5.871 -11.640 1.00 97.31 265 GLN A N 1
ATOM 2049 C CA . GLN A 1 265 ? -5.957 -4.462 -11.204 1.00 97.31 265 GLN A CA 1
ATOM 2050 C C . GLN A 1 265 ? -4.599 -4.087 -10.597 1.00 97.31 265 GLN A C 1
ATOM 2052 O O . GLN A 1 265 ? -4.170 -2.937 -10.688 1.00 97.31 265 GLN A O 1
ATOM 2057 N N . LEU A 1 266 ? -3.900 -5.052 -9.990 1.00 98.12 266 LEU A N 1
ATOM 2058 C CA . LEU A 1 266 ? -2.522 -4.843 -9.565 1.00 98.12 266 LEU A CA 1
ATOM 2059 C C . LEU A 1 266 ? -1.619 -4.671 -10.793 1.00 98.12 266 LEU A C 1
ATOM 2061 O O . LEU A 1 266 ? -0.816 -3.749 -10.803 1.00 98.12 266 LEU A O 1
ATOM 2065 N N . GLU A 1 267 ? -1.765 -5.500 -11.827 1.00 97.94 267 GLU A N 1
ATOM 2066 C CA . GLU A 1 267 ? -1.011 -5.360 -13.083 1.00 97.94 267 GLU A CA 1
ATOM 2067 C C . GLU A 1 267 ? -1.258 -3.997 -13.749 1.00 97.94 267 GLU A C 1
ATOM 2069 O O . GLU A 1 267 ? -0.293 -3.288 -14.022 1.00 97.94 267 GLU A O 1
ATOM 2074 N N . GLU A 1 268 ? -2.516 -3.562 -13.869 1.00 97.56 268 GLU A N 1
ATOM 2075 C CA . GLU A 1 268 ? -2.885 -2.236 -14.400 1.00 97.56 268 GLU A CA 1
ATOM 2076 C C . GLU A 1 268 ? -2.236 -1.088 -13.603 1.00 97.56 268 GLU A C 1
ATOM 2078 O O . GLU A 1 268 ? -1.737 -0.112 -14.170 1.00 97.56 268 GLU A O 1
ATOM 2083 N N . MET A 1 269 ? -2.187 -1.206 -12.271 1.00 97.75 269 MET A N 1
ATOM 2084 C CA . MET A 1 269 ? -1.482 -0.240 -11.426 1.00 97.75 269 MET A CA 1
ATOM 2085 C C . MET A 1 269 ? 0.030 -0.241 -11.710 1.00 97.75 269 MET A C 1
ATOM 2087 O O . MET A 1 269 ? 0.647 0.826 -11.735 1.00 97.75 269 MET A O 1
ATOM 2091 N N . LEU A 1 270 ? 0.648 -1.410 -11.913 1.00 97.56 270 LEU A N 1
ATOM 2092 C CA . LEU A 1 270 ? 2.078 -1.524 -12.220 1.00 97.56 270 LEU A CA 1
ATOM 2093 C C . LEU A 1 270 ? 2.421 -0.956 -13.605 1.00 97.56 270 LEU A C 1
ATOM 2095 O O . LEU A 1 270 ? 3.461 -0.297 -13.726 1.00 97.56 270 LEU A O 1
ATOM 2099 N N . ASP A 1 271 ? 1.547 -1.145 -14.596 1.00 96.56 271 ASP A N 1
ATOM 2100 C CA . ASP A 1 271 ? 1.663 -0.548 -15.929 1.00 96.56 271 ASP A CA 1
ATOM 2101 C C . ASP A 1 271 ? 1.640 0.982 -15.829 1.00 96.56 271 ASP A C 1
ATOM 2103 O O . ASP A 1 271 ? 2.578 1.652 -16.270 1.00 96.56 271 ASP A O 1
ATOM 2107 N N . ALA A 1 272 ? 0.654 1.549 -15.124 1.00 95.94 272 ALA A N 1
ATOM 2108 C CA . ALA A 1 272 ? 0.568 2.993 -14.902 1.00 95.94 272 ALA A CA 1
ATOM 2109 C C . ALA A 1 272 ? 1.810 3.553 -14.176 1.00 95.94 272 ALA A C 1
ATOM 2111 O O . ALA A 1 272 ? 2.309 4.638 -14.496 1.00 95.94 272 ALA A O 1
ATOM 2112 N N . MET A 1 273 ? 2.364 2.808 -13.210 1.00 95.81 273 MET A N 1
ATOM 2113 C CA . MET A 1 273 ? 3.616 3.185 -12.540 1.00 95.81 273 MET A CA 1
ATOM 2114 C C . MET A 1 273 ? 4.818 3.174 -13.490 1.00 95.81 273 MET A C 1
ATOM 2116 O O . MET A 1 273 ? 5.717 4.010 -13.348 1.00 95.81 273 MET A O 1
ATOM 2120 N N . LEU A 1 274 ? 4.870 2.226 -14.428 1.00 93.19 274 LEU A N 1
ATOM 2121 C CA . LEU A 1 274 ? 5.930 2.135 -15.427 1.00 93.19 274 LEU A CA 1
ATOM 2122 C C . LEU A 1 274 ? 5.842 3.276 -16.443 1.00 93.19 274 LEU A C 1
ATOM 2124 O O . LEU A 1 274 ? 6.871 3.892 -16.734 1.00 93.19 274 LEU A O 1
ATOM 2128 N N . GLU A 1 275 ? 4.639 3.581 -16.929 1.00 91.62 275 GLU A N 1
ATOM 2129 C CA . GLU A 1 275 ? 4.372 4.687 -17.855 1.00 91.62 275 GLU A CA 1
ATOM 2130 C C . GLU A 1 275 ? 4.746 6.043 -17.246 1.00 91.62 275 GLU A C 1
ATOM 2132 O O . GLU A 1 275 ? 5.398 6.867 -17.891 1.00 91.62 275 GLU A O 1
ATOM 2137 N N . ALA A 1 276 ? 4.418 6.254 -15.968 1.00 90.44 276 ALA A N 1
ATOM 2138 C CA . ALA A 1 276 ? 4.791 7.463 -15.238 1.00 90.44 276 ALA A CA 1
ATOM 2139 C C . ALA A 1 276 ? 6.296 7.535 -14.902 1.00 90.44 276 ALA A C 1
ATOM 2141 O O . ALA A 1 276 ? 6.805 8.598 -14.524 1.00 90.44 276 ALA A O 1
ATOM 2142 N N . CYS A 1 277 ? 7.035 6.423 -14.995 1.00 88.75 277 CYS A N 1
ATOM 2143 C CA . CYS A 1 277 ? 8.445 6.378 -14.636 1.00 88.75 277 CYS A CA 1
ATOM 2144 C C . CYS A 1 277 ? 9.318 6.931 -15.772 1.00 88.75 277 CYS A C 1
ATOM 2146 O O . CYS A 1 277 ? 9.312 6.386 -16.879 1.00 88.75 277 CYS A O 1
ATOM 2148 N N . PRO A 1 278 ? 10.158 7.959 -15.517 1.00 82.62 278 PRO A N 1
ATOM 2149 C CA . PRO A 1 278 ? 11.075 8.455 -16.524 1.00 82.62 278 PRO A CA 1
ATOM 2150 C C . PRO A 1 278 ? 11.940 7.327 -17.059 1.00 82.62 278 PRO A C 1
ATOM 2152 O O . PRO A 1 278 ? 12.595 6.620 -16.295 1.00 82.62 278 PRO A O 1
ATOM 2155 N N . PHE A 1 279 ? 12.007 7.251 -18.380 1.00 71.50 279 PHE A N 1
ATOM 2156 C CA . PHE A 1 279 ? 12.751 6.258 -19.134 1.00 71.50 279 PHE A CA 1
ATOM 2157 C C . PHE A 1 279 ? 14.150 5.948 -18.520 1.00 71.50 279 PHE A C 1
ATOM 2159 O O . PHE A 1 279 ? 14.512 4.801 -18.268 1.00 71.50 279 PHE A O 1
ATOM 2166 N N . ALA A 1 280 ? 14.930 6.980 -18.165 1.00 69.44 280 ALA A N 1
ATOM 2167 C CA . ALA A 1 280 ? 16.279 6.837 -17.590 1.00 69.44 280 ALA A CA 1
ATOM 2168 C C . ALA A 1 280 ? 16.334 6.197 -16.182 1.00 69.44 280 ALA A C 1
ATOM 2170 O O . ALA A 1 280 ? 17.417 5.909 -15.676 1.00 69.44 280 ALA A O 1
ATOM 2171 N N . ARG A 1 281 ? 15.183 6.022 -15.529 1.00 79.38 281 ARG A N 1
ATOM 2172 C CA . ARG A 1 281 ? 15.018 5.456 -14.186 1.00 79.38 281 ARG A CA 1
ATOM 2173 C C . ARG A 1 281 ? 14.155 4.195 -14.197 1.00 79.38 281 ARG A C 1
ATOM 2175 O O . ARG A 1 281 ? 13.725 3.788 -13.123 1.00 79.38 281 ARG A O 1
ATOM 2182 N N . GLN A 1 282 ? 13.922 3.563 -15.348 1.00 85.19 282 GLN A N 1
ATOM 2183 C CA . GLN A 1 282 ? 13.199 2.290 -15.435 1.00 85.19 282 GLN A CA 1
ATOM 2184 C C . GLN A 1 282 ? 14.056 1.132 -14.896 1.00 85.19 282 GLN A C 1
ATOM 2186 O O . GLN A 1 282 ? 14.577 0.298 -15.624 1.00 85.19 282 GLN A O 1
ATOM 2191 N N . THR A 1 283 ? 14.241 1.118 -13.581 1.00 86.69 283 THR A N 1
ATOM 2192 C CA . THR A 1 283 ? 14.770 0.007 -12.787 1.00 86.69 283 THR A CA 1
ATOM 2193 C C . THR A 1 283 ? 13.685 -0.423 -11.802 1.00 86.69 283 THR A C 1
ATOM 2195 O O . THR A 1 283 ? 12.800 0.385 -11.515 1.00 86.69 283 THR A O 1
ATOM 2198 N N . PRO A 1 284 ? 13.735 -1.623 -11.201 1.00 89.75 284 PRO A N 1
ATOM 2199 C CA . PRO A 1 284 ? 12.723 -2.030 -10.224 1.00 89.75 284 PRO A CA 1
ATOM 2200 C C . PRO A 1 284 ? 12.523 -1.027 -9.073 1.00 89.75 284 PRO A C 1
ATOM 2202 O O . PRO A 1 284 ? 11.401 -0.610 -8.788 1.00 89.75 284 PRO A O 1
ATOM 2205 N N . GLN A 1 285 ? 13.612 -0.514 -8.490 1.00 90.62 285 GLN A N 1
ATOM 2206 C CA . GLN A 1 285 ? 13.543 0.546 -7.475 1.00 90.62 285 GLN A CA 1
ATOM 2207 C C . GLN A 1 285 ? 13.008 1.868 -8.045 1.00 90.62 285 GLN A C 1
ATOM 2209 O O . GLN A 1 285 ? 12.409 2.674 -7.328 1.00 90.62 285 GLN A O 1
ATOM 2214 N N . GLY A 1 286 ? 13.279 2.131 -9.320 1.00 90.88 286 GLY A N 1
ATOM 2215 C CA . GLY A 1 286 ? 12.836 3.321 -10.016 1.00 90.88 286 GLY A CA 1
ATOM 2216 C C . GLY A 1 286 ? 11.345 3.321 -10.362 1.00 90.88 286 GLY A C 1
ATOM 2217 O O . GLY A 1 286 ? 10.697 4.360 -10.264 1.00 90.88 286 GLY A O 1
ATOM 2218 N N . VAL A 1 287 ? 10.788 2.167 -10.709 1.00 93.38 287 VAL A N 1
ATOM 2219 C CA . VAL A 1 287 ? 9.365 2.006 -11.014 1.00 93.38 287 VAL A CA 1
ATOM 2220 C C . VAL A 1 287 ? 8.580 1.829 -9.717 1.00 93.38 287 VAL A C 1
ATOM 2222 O O . VAL A 1 287 ? 7.755 2.669 -9.383 1.00 93.38 287 VAL A O 1
ATOM 2225 N N . TYR A 1 288 ? 8.902 0.810 -8.917 1.00 94.69 288 TYR A N 1
ATOM 2226 C CA . TYR A 1 288 ? 8.075 0.386 -7.778 1.00 94.69 288 TYR A CA 1
ATOM 2227 C C . TYR A 1 288 ? 8.384 1.118 -6.466 1.00 94.69 288 TYR A C 1
ATOM 2229 O O . TYR A 1 288 ? 7.578 1.113 -5.537 1.00 94.69 288 TYR A O 1
ATOM 2237 N N . GLY A 1 289 ? 9.556 1.749 -6.359 1.00 93.94 289 GLY A N 1
ATOM 2238 C CA . GLY A 1 289 ? 9.903 2.622 -5.237 1.00 93.94 289 GLY A CA 1
ATOM 2239 C C . GLY A 1 289 ? 9.742 1.985 -3.855 1.00 93.94 289 GLY A C 1
ATOM 2240 O O . GLY A 1 289 ? 10.377 0.978 -3.535 1.00 93.94 289 GLY A O 1
ATOM 2241 N N . ALA A 1 290 ? 8.933 2.623 -3.006 1.00 93.81 290 ALA A N 1
ATOM 2242 C CA . ALA A 1 290 ? 8.698 2.192 -1.630 1.00 93.81 290 ALA A CA 1
ATOM 2243 C C . ALA A 1 290 ? 8.044 0.803 -1.528 1.00 93.81 290 ALA A C 1
ATOM 2245 O O . ALA A 1 290 ? 8.350 0.070 -0.587 1.00 93.81 290 ALA A O 1
ATOM 2246 N N . MET A 1 291 ? 7.218 0.413 -2.505 1.00 94.12 291 MET A N 1
ATOM 2247 C CA . MET A 1 291 ? 6.545 -0.889 -2.512 1.00 94.12 291 MET A CA 1
ATOM 2248 C C . MET A 1 291 ? 7.554 -2.040 -2.587 1.00 94.12 291 MET A C 1
ATOM 2250 O O . MET A 1 291 ? 7.473 -2.985 -1.809 1.00 94.12 291 MET A O 1
ATOM 2254 N N . GLN A 1 292 ? 8.576 -1.931 -3.446 1.00 92.56 292 GLN A N 1
ATOM 2255 C CA . GLN A 1 292 ? 9.646 -2.933 -3.513 1.00 92.56 292 GLN A CA 1
ATOM 2256 C C . GLN A 1 292 ? 10.380 -3.066 -2.172 1.00 92.56 292 GLN A C 1
ATOM 2258 O O . GLN A 1 292 ? 10.728 -4.172 -1.754 1.00 92.56 292 GLN A O 1
ATOM 2263 N N . LYS A 1 293 ? 10.643 -1.939 -1.497 1.00 92.00 293 LYS A N 1
A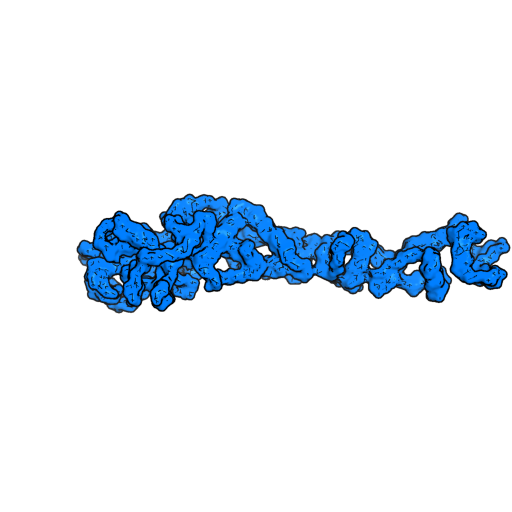TOM 2264 C CA . LYS A 1 293 ? 11.315 -1.943 -0.193 1.00 92.00 293 LYS A CA 1
ATOM 2265 C C . LYS A 1 293 ? 10.467 -2.654 0.860 1.00 92.00 293 LYS A C 1
ATOM 2267 O O . LYS A 1 293 ? 11.029 -3.420 1.635 1.00 92.00 293 LYS A O 1
ATOM 2272 N N . TRP A 1 294 ? 9.158 -2.406 0.878 1.00 93.50 294 TRP A N 1
ATOM 2273 C CA . TRP A 1 294 ? 8.217 -3.107 1.749 1.00 93.50 294 TRP A CA 1
ATOM 2274 C C . TRP A 1 294 ? 8.202 -4.608 1.466 1.00 93.50 294 TRP A C 1
ATOM 2276 O O . TRP A 1 294 ? 8.526 -5.379 2.362 1.00 93.50 294 TRP A O 1
ATOM 2286 N N . LEU A 1 295 ? 7.963 -5.017 0.219 1.00 94.62 295 LEU A N 1
ATOM 2287 C CA . LEU A 1 295 ? 7.888 -6.431 -0.166 1.00 94.62 295 LEU A CA 1
ATOM 2288 C C . LEU A 1 295 ? 9.187 -7.214 0.088 1.00 94.62 295 LEU A C 1
ATOM 2290 O O .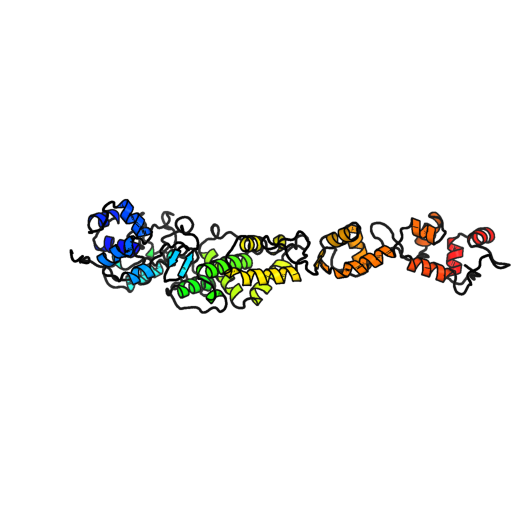 LEU A 1 295 ? 9.133 -8.423 0.301 1.00 94.62 295 LEU A O 1
ATOM 2294 N N . GLY A 1 296 ? 10.343 -6.538 0.079 1.00 92.81 296 GLY A N 1
ATOM 2295 C CA . GLY A 1 296 ? 11.639 -7.132 0.429 1.00 92.81 296 GLY A CA 1
ATOM 2296 C C . GLY A 1 296 ? 11.998 -7.106 1.918 1.00 92.81 296 GLY A C 1
ATOM 2297 O O . GLY A 1 296 ? 12.976 -7.733 2.306 1.00 92.81 296 GLY A O 1
ATOM 2298 N N . LEU A 1 297 ? 11.281 -6.343 2.747 1.00 90.62 297 LEU A N 1
ATOM 2299 C CA . LEU A 1 297 ? 11.443 -6.335 4.209 1.00 90.62 297 LEU A CA 1
ATOM 2300 C C . LEU A 1 297 ? 10.430 -7.246 4.897 1.00 90.62 297 LEU A C 1
ATOM 2302 O O . LEU A 1 297 ? 10.727 -7.839 5.929 1.00 90.62 297 LEU A O 1
ATOM 2306 N N . ALA A 1 298 ? 9.231 -7.305 4.336 1.00 88.19 298 ALA A N 1
ATOM 2307 C CA . ALA A 1 298 ? 8.152 -8.139 4.797 1.00 88.19 298 ALA A CA 1
ATOM 2308 C C . ALA A 1 298 ? 8.523 -9.614 4.601 1.00 88.19 298 ALA A C 1
ATOM 2310 O O . ALA A 1 298 ? 8.948 -10.005 3.513 1.00 88.19 298 ALA A O 1
ATOM 2311 N N . THR A 1 299 ? 8.367 -10.428 5.643 1.00 85.94 299 THR A N 1
ATOM 2312 C CA . THR A 1 299 ? 8.690 -11.865 5.629 1.00 85.94 299 THR A CA 1
ATOM 2313 C C . THR A 1 299 ? 7.451 -12.747 5.532 1.00 85.94 299 THR A C 1
ATOM 2315 O O . THR A 1 299 ? 7.583 -13.963 5.451 1.00 85.94 299 THR A O 1
ATOM 2318 N N . GLN A 1 300 ? 6.244 -12.168 5.530 1.00 86.06 300 GLN A N 1
ATOM 2319 C CA . GLN A 1 300 ? 5.020 -12.964 5.533 1.00 86.06 300 GLN A CA 1
ATOM 2320 C C . GLN A 1 300 ? 4.842 -13.681 4.180 1.00 86.06 300 GLN A C 1
ATOM 2322 O O . GLN A 1 300 ? 4.882 -13.006 3.139 1.00 86.06 300 GLN A O 1
ATOM 2327 N N . PRO A 1 301 ? 4.594 -15.006 4.171 1.00 89.25 301 PRO A N 1
ATOM 2328 C CA . PRO A 1 301 ? 4.268 -15.755 2.951 1.00 89.25 301 PRO A CA 1
ATOM 2329 C C . PRO A 1 301 ? 2.958 -15.295 2.300 1.00 89.25 301 PRO A C 1
ATOM 2331 O O . PRO A 1 301 ? 2.792 -15.365 1.091 1.00 89.25 301 PRO A O 1
ATOM 2334 N N . ALA A 1 302 ? 2.047 -14.719 3.089 1.00 88.19 302 ALA A N 1
ATOM 2335 C CA . ALA A 1 302 ? 0.788 -14.143 2.612 1.00 88.19 302 ALA A CA 1
ATOM 2336 C C . ALA A 1 302 ? 0.967 -13.063 1.520 1.00 88.19 302 ALA A C 1
ATOM 2338 O O . ALA A 1 302 ? 0.033 -12.769 0.779 1.00 88.19 302 ALA A O 1
ATOM 2339 N N . LEU A 1 303 ? 2.164 -12.475 1.403 1.00 92.75 303 LEU A N 1
ATOM 2340 C CA . LEU A 1 303 ? 2.491 -11.491 0.369 1.00 92.75 303 LEU A CA 1
ATOM 2341 C C . LEU A 1 303 ? 3.098 -12.108 -0.901 1.00 92.75 303 LEU A C 1
ATOM 2343 O O . LEU A 1 303 ? 3.328 -11.374 -1.862 1.00 92.75 303 LEU A O 1
ATOM 2347 N N . ASP A 1 304 ? 3.364 -13.418 -0.939 1.00 94.31 304 ASP A N 1
ATOM 2348 C CA . ASP A 1 304 ? 3.961 -14.089 -2.101 1.00 94.31 304 ASP A CA 1
ATOM 2349 C C . ASP A 1 304 ? 3.146 -13.916 -3.388 1.00 94.31 304 ASP A C 1
ATOM 2351 O O . ASP A 1 304 ? 3.756 -13.543 -4.390 1.00 94.31 304 ASP A O 1
ATOM 2355 N N . PRO A 1 305 ? 1.797 -14.004 -3.386 1.00 95.94 305 PRO A N 1
ATOM 2356 C CA . PRO A 1 305 ? 1.014 -13.713 -4.586 1.00 95.94 305 PRO A CA 1
ATOM 2357 C C . PRO A 1 305 ? 1.279 -12.309 -5.147 1.00 95.94 305 PRO A C 1
ATOM 2359 O O . PRO A 1 305 ? 1.373 -12.120 -6.356 1.00 95.94 305 PRO A O 1
ATOM 2362 N N . ILE A 1 306 ? 1.463 -11.312 -4.274 1.00 97.00 306 ILE A N 1
ATOM 2363 C CA . ILE A 1 306 ? 1.786 -9.939 -4.685 1.00 97.00 306 ILE A CA 1
ATOM 2364 C C . ILE A 1 306 ? 3.220 -9.881 -5.217 1.00 97.00 306 ILE A C 1
ATOM 2366 O O . ILE A 1 306 ? 3.454 -9.297 -6.275 1.00 97.00 306 ILE A O 1
ATOM 2370 N N . ARG A 1 307 ? 4.185 -10.499 -4.515 1.00 95.75 307 ARG A N 1
ATOM 2371 C CA . ARG A 1 307 ? 5.587 -10.572 -4.963 1.00 95.75 307 ARG A CA 1
ATOM 2372 C C . ARG A 1 307 ? 5.684 -11.206 -6.347 1.00 95.75 307 ARG A C 1
ATOM 2374 O O . ARG A 1 307 ? 6.437 -10.700 -7.175 1.00 95.75 307 ARG A O 1
ATOM 2381 N N . ASP A 1 308 ? 4.927 -12.262 -6.608 1.00 95.50 308 ASP A N 1
ATOM 2382 C CA . ASP A 1 308 ? 4.934 -12.974 -7.882 1.00 95.50 308 ASP A CA 1
ATOM 2383 C C . ASP A 1 308 ? 4.396 -12.105 -9.018 1.00 95.50 308 ASP A C 1
ATOM 2385 O O . ASP A 1 308 ? 5.047 -12.014 -10.060 1.00 95.50 308 ASP A O 1
ATOM 2389 N N . VAL A 1 309 ? 3.290 -11.383 -8.804 1.00 97.06 309 VAL A N 1
ATOM 2390 C CA . VAL A 1 309 ? 2.744 -10.450 -9.803 1.00 97.06 309 VAL A CA 1
ATOM 2391 C C . VAL A 1 309 ? 3.758 -9.360 -10.149 1.00 97.06 309 VAL A C 1
ATOM 2393 O O . VAL A 1 309 ? 4.104 -9.200 -11.322 1.00 97.06 309 VAL A O 1
ATOM 2396 N N . VAL A 1 310 ? 4.323 -8.652 -9.158 1.00 96.25 310 VAL A N 1
ATOM 2397 C CA . VAL A 1 310 ? 5.310 -7.600 -9.473 1.00 96.25 310 VAL A CA 1
ATOM 2398 C C . VAL A 1 310 ? 6.637 -8.173 -9.986 1.00 96.25 310 VAL A C 1
ATOM 2400 O O . VAL A 1 310 ? 7.275 -7.526 -10.815 1.00 96.25 310 VAL A O 1
ATOM 2403 N N . ARG A 1 311 ? 7.041 -9.395 -9.609 1.00 94.56 311 ARG A N 1
ATOM 2404 C CA . ARG A 1 311 ? 8.200 -10.072 -10.223 1.00 94.56 311 ARG A CA 1
ATOM 2405 C C . ARG A 1 311 ? 7.951 -10.371 -11.697 1.00 94.56 311 ARG A C 1
ATOM 2407 O O . ARG A 1 311 ? 8.789 -10.016 -12.523 1.00 94.56 311 ARG A O 1
ATOM 2414 N N . ASN A 1 312 ? 6.814 -10.973 -12.028 1.00 93.25 312 ASN A N 1
ATOM 2415 C CA . ASN A 1 312 ? 6.449 -11.310 -13.402 1.00 93.25 312 ASN A CA 1
ATOM 2416 C C . ASN A 1 312 ? 6.347 -10.053 -14.268 1.00 93.25 312 ASN A C 1
ATOM 2418 O O . ASN A 1 312 ? 6.905 -10.013 -15.364 1.00 93.25 312 ASN A O 1
ATOM 2422 N N . HIS A 1 313 ? 5.715 -9.004 -13.747 1.00 94.75 313 HIS A N 1
ATOM 2423 C CA . HIS A 1 313 ? 5.641 -7.714 -14.418 1.00 94.75 313 HIS A CA 1
ATOM 2424 C C . HIS A 1 313 ? 7.040 -7.087 -14.604 1.00 94.75 313 HIS A C 1
ATOM 2426 O O . HIS A 1 313 ? 7.386 -6.647 -15.699 1.00 94.75 313 HIS A O 1
ATOM 2432 N N . ALA A 1 314 ? 7.899 -7.097 -13.578 1.00 92.38 314 ALA A N 1
ATOM 2433 C CA . ALA A 1 314 ? 9.258 -6.559 -13.681 1.00 92.38 314 ALA A CA 1
ATOM 2434 C C . ALA A 1 314 ? 10.102 -7.285 -14.738 1.00 92.38 314 ALA A C 1
ATOM 2436 O O . ALA A 1 314 ? 10.791 -6.633 -15.517 1.00 92.38 314 ALA A O 1
ATOM 2437 N N . VAL A 1 315 ? 10.034 -8.620 -14.790 1.00 90.12 315 VAL A N 1
ATOM 2438 C CA . VAL A 1 315 ? 10.771 -9.435 -15.772 1.00 90.12 315 VAL A CA 1
ATOM 2439 C C . VAL A 1 315 ? 10.332 -9.137 -17.203 1.00 90.12 315 VAL A C 1
ATOM 2441 O O . VAL A 1 315 ? 11.174 -9.118 -18.103 1.00 90.12 315 VAL A O 1
ATOM 2444 N N . LYS A 1 316 ? 9.037 -8.881 -17.408 1.00 88.31 316 LYS A N 1
ATOM 2445 C CA . LYS A 1 316 ? 8.462 -8.597 -18.727 1.00 88.31 316 LYS A CA 1
ATOM 2446 C C . LYS A 1 316 ? 8.713 -7.165 -19.200 1.00 88.31 316 LYS A C 1
ATOM 2448 O O . LYS A 1 316 ? 8.991 -6.973 -20.378 1.00 88.31 316 LYS A O 1
ATOM 2453 N N . HIS A 1 317 ? 8.629 -6.176 -18.308 1.00 88.44 317 HIS A N 1
ATOM 2454 C CA . HIS A 1 317 ? 8.506 -4.769 -18.715 1.00 88.44 317 HIS A CA 1
ATOM 2455 C C . HIS A 1 317 ? 9.652 -3.856 -18.257 1.00 88.44 317 HIS A C 1
ATOM 2457 O O . HIS A 1 317 ? 9.785 -2.738 -18.756 1.00 88.44 317 HIS A O 1
ATOM 2463 N N . VAL A 1 318 ? 10.513 -4.307 -17.340 1.00 88.19 318 VAL A N 1
ATOM 2464 C CA . VAL A 1 318 ? 11.626 -3.504 -16.814 1.00 88.19 318 VAL A CA 1
ATOM 2465 C C . VAL A 1 318 ? 12.968 -4.087 -17.282 1.00 88.19 318 VAL A C 1
ATOM 2467 O O . VAL A 1 318 ? 13.161 -5.300 -17.247 1.00 88.19 318 VAL A O 1
ATOM 2470 N N . PRO A 1 319 ? 13.948 -3.262 -17.695 1.00 84.62 319 PRO A N 1
ATOM 2471 C CA . PRO A 1 319 ? 15.310 -3.717 -17.964 1.00 84.62 319 PRO A CA 1
ATOM 2472 C C . PRO A 1 319 ? 15.959 -4.367 -16.739 1.00 84.62 319 PRO A C 1
ATOM 2474 O O . PRO A 1 319 ? 16.256 -3.696 -15.747 1.00 84.62 319 PRO A O 1
ATOM 2477 N N . ILE A 1 320 ? 16.254 -5.665 -16.833 1.00 82.56 320 ILE A N 1
ATOM 2478 C CA . ILE A 1 320 ? 16.939 -6.417 -15.775 1.00 82.56 320 ILE A CA 1
ATOM 2479 C C . ILE A 1 320 ? 18.383 -6.706 -16.193 1.00 82.56 320 ILE A C 1
ATOM 2481 O O . ILE A 1 320 ? 18.665 -7.348 -17.208 1.00 82.56 320 ILE A O 1
ATOM 2485 N N . THR A 1 321 ? 19.317 -6.241 -15.366 1.00 75.69 321 THR A N 1
ATOM 2486 C CA . THR A 1 321 ? 20.753 -6.542 -15.457 1.00 75.69 321 THR A CA 1
ATOM 2487 C C . THR A 1 321 ? 21.163 -7.564 -14.394 1.00 75.69 321 THR A C 1
ATOM 2489 O O . THR A 1 321 ? 20.431 -7.777 -13.434 1.00 75.69 321 THR A O 1
ATOM 2492 N N . ALA A 1 322 ? 22.354 -8.156 -14.509 1.00 74.12 322 ALA A N 1
ATOM 2493 C CA . ALA A 1 322 ? 22.845 -9.149 -13.544 1.00 74.12 322 ALA A CA 1
ATOM 2494 C C . ALA A 1 322 ? 22.962 -8.618 -12.097 1.00 74.12 322 ALA A C 1
ATOM 2496 O O . ALA A 1 322 ? 22.864 -9.388 -11.153 1.00 74.12 322 ALA A O 1
ATOM 2497 N N . ALA A 1 323 ? 23.130 -7.303 -11.916 1.00 77.50 323 ALA A N 1
ATOM 2498 C CA . ALA A 1 323 ? 23.170 -6.656 -10.601 1.00 77.50 323 ALA A CA 1
ATOM 2499 C C . ALA A 1 323 ? 21.783 -6.200 -10.103 1.00 77.50 323 ALA A C 1
ATOM 2501 O O . ALA A 1 323 ? 21.671 -5.535 -9.073 1.00 77.50 323 ALA A O 1
ATOM 2502 N N . THR A 1 324 ? 20.720 -6.475 -10.864 1.00 83.75 324 THR A N 1
ATOM 2503 C CA . THR A 1 324 ? 19.370 -6.017 -10.529 1.00 83.75 324 THR A CA 1
ATOM 2504 C C . THR A 1 324 ? 18.774 -6.892 -9.441 1.00 83.75 324 THR A C 1
ATOM 2506 O O . THR A 1 324 ? 18.662 -8.106 -9.588 1.00 83.75 324 THR A O 1
ATOM 2509 N N . MET A 1 325 ? 18.348 -6.239 -8.367 1.00 87.00 325 MET A N 1
ATOM 2510 C CA . MET A 1 325 ? 17.706 -6.875 -7.226 1.00 87.00 325 MET A CA 1
ATOM 2511 C C . MET A 1 325 ? 16.239 -6.456 -7.174 1.00 87.00 325 MET A C 1
ATOM 2513 O O . MET A 1 325 ? 15.930 -5.268 -7.291 1.00 87.00 325 MET A O 1
ATOM 2517 N N . LEU A 1 326 ? 15.346 -7.411 -6.932 1.00 90.50 326 LEU A N 1
ATOM 2518 C CA . LEU A 1 326 ? 13.938 -7.170 -6.623 1.00 90.50 326 LEU A CA 1
ATOM 2519 C C . LEU A 1 326 ? 13.630 -7.846 -5.294 1.00 90.50 326 LEU A C 1
ATOM 2521 O O . LEU A 1 326 ? 13.970 -9.004 -5.076 1.00 90.50 326 LEU A O 1
ATOM 2525 N N . PHE A 1 327 ? 13.026 -7.096 -4.376 1.00 91.19 327 PHE A N 1
ATOM 2526 C CA . PHE A 1 327 ? 12.744 -7.572 -3.016 1.00 91.19 327 PHE A CA 1
ATOM 2527 C C . PHE A 1 327 ? 13.986 -8.116 -2.293 1.00 91.19 327 PHE A C 1
ATOM 2529 O O . PHE A 1 327 ? 13.888 -9.053 -1.513 1.00 91.19 327 PHE A O 1
ATOM 2536 N N . ARG A 1 328 ? 15.163 -7.525 -2.557 1.00 85.50 328 ARG A N 1
ATOM 2537 C CA . ARG A 1 328 ? 16.472 -7.967 -2.031 1.00 85.50 328 ARG A CA 1
ATOM 2538 C C . ARG A 1 328 ? 16.929 -9.350 -2.503 1.00 85.50 328 ARG A C 1
ATOM 2540 O O . ARG A 1 328 ? 17.926 -9.845 -1.994 1.00 85.50 328 ARG A O 1
ATOM 2547 N N . ASN A 1 329 ? 16.278 -9.905 -3.519 1.00 85.62 329 ASN A N 1
ATOM 2548 C CA . ASN A 1 329 ? 16.684 -11.141 -4.169 1.00 85.62 329 ASN A CA 1
ATOM 2549 C C . ASN A 1 329 ? 17.126 -10.861 -5.613 1.00 85.62 329 ASN A C 1
ATOM 2551 O O . ASN A 1 329 ? 16.600 -9.935 -6.247 1.00 85.62 329 ASN A O 1
ATOM 2555 N N . PRO A 1 330 ? 18.095 -11.627 -6.142 1.00 83.31 330 PRO A N 1
ATOM 2556 C CA . PRO A 1 330 ? 18.443 -11.548 -7.552 1.00 83.31 330 PRO A CA 1
ATOM 2557 C C . PRO A 1 330 ? 17.237 -11.964 -8.395 1.00 83.31 330 PRO A C 1
ATOM 2559 O O . PRO A 1 330 ? 16.483 -12.866 -8.027 1.00 83.31 330 PRO A O 1
ATOM 2562 N N . VAL A 1 331 ? 17.046 -11.294 -9.528 1.00 82.19 331 VAL A N 1
ATOM 2563 C CA . VAL A 1 331 ? 15.956 -11.611 -10.459 1.00 82.19 331 VAL A CA 1
ATOM 2564 C C . VAL A 1 331 ? 16.530 -12.304 -11.683 1.00 82.19 331 VAL A C 1
ATOM 2566 O O . VAL A 1 331 ? 17.579 -11.869 -12.173 1.00 82.19 331 VAL A O 1
ATOM 2569 N N . PRO A 1 332 ? 15.855 -13.339 -12.216 1.00 78.25 332 PRO A N 1
ATOM 2570 C CA . PRO A 1 332 ? 16.204 -13.889 -13.513 1.00 78.25 332 PRO A CA 1
ATOM 2571 C C . PRO A 1 332 ? 16.312 -12.780 -14.557 1.00 78.25 332 PRO A C 1
ATOM 2573 O O . PRO A 1 332 ? 15.520 -11.835 -14.582 1.00 78.25 332 PRO A O 1
ATOM 2576 N N . MET A 1 333 ? 17.312 -12.889 -15.423 1.00 76.62 333 MET A N 1
ATOM 2577 C CA . MET A 1 333 ? 17.487 -11.931 -16.502 1.00 76.62 333 MET A CA 1
ATOM 2578 C C . MET A 1 333 ? 16.265 -11.947 -17.434 1.00 76.62 333 MET A C 1
ATOM 2580 O O . MET A 1 333 ? 15.958 -12.981 -18.013 1.00 76.62 333 MET A O 1
ATOM 2584 N N . GLY A 1 334 ? 15.620 -10.792 -17.625 1.00 78.31 334 GLY A N 1
ATOM 2585 C CA . GLY A 1 334 ? 14.548 -10.617 -18.614 1.00 78.31 334 GLY A CA 1
ATOM 2586 C C . GLY A 1 334 ? 15.070 -10.421 -20.043 1.00 78.31 334 GLY A C 1
ATOM 2587 O O . GLY A 1 334 ? 16.282 -10.347 -20.272 1.00 78.31 334 GLY A O 1
ATOM 2588 N N . GLU A 1 335 ? 14.166 -10.295 -21.014 1.00 83.56 335 GLU A N 1
ATOM 2589 C CA . GLU A 1 335 ? 14.523 -10.032 -22.420 1.00 83.56 335 GLU A CA 1
ATOM 2590 C C . GLU A 1 335 ? 14.891 -8.570 -22.690 1.00 83.56 335 GLU A C 1
ATOM 2592 O O . GLU A 1 335 ? 15.561 -8.268 -23.680 1.00 83.56 335 GLU A O 1
ATOM 2597 N N . LEU A 1 336 ? 14.492 -7.660 -21.801 1.00 85.25 336 LEU A N 1
ATOM 2598 C CA . LEU A 1 336 ? 14.748 -6.232 -21.929 1.00 85.25 336 LEU A CA 1
ATOM 2599 C C . LEU A 1 336 ? 16.108 -5.835 -21.348 1.00 85.25 336 LEU A C 1
ATOM 2601 O O . LEU A 1 336 ? 16.603 -6.377 -20.356 1.00 85.25 336 LEU A O 1
ATOM 2605 N N . THR A 1 337 ? 16.723 -4.843 -21.974 1.00 85.31 337 THR A N 1
ATOM 2606 C CA . THR A 1 337 ? 17.973 -4.217 -21.549 1.00 85.31 337 THR A CA 1
ATOM 2607 C C . THR A 1 337 ? 18.000 -2.756 -22.003 1.00 85.31 337 THR A C 1
ATOM 2609 O O . THR A 1 337 ? 17.034 -2.271 -22.582 1.00 85.31 337 THR A O 1
ATOM 2612 N N . THR A 1 338 ? 19.084 -2.031 -21.735 1.00 83.31 338 THR A N 1
ATOM 2613 C CA . THR A 1 338 ? 19.268 -0.655 -22.216 1.00 83.31 338 THR A CA 1
ATOM 2614 C C . THR A 1 338 ? 20.336 -0.600 -23.302 1.00 83.31 338 THR A C 1
ATOM 2616 O O . THR A 1 338 ? 21.268 -1.410 -23.306 1.00 83.31 338 THR A O 1
ATOM 2619 N N . LEU A 1 339 ? 20.267 0.388 -24.198 1.00 85.25 339 LEU A N 1
ATOM 2620 C CA . LEU A 1 339 ? 21.329 0.624 -25.185 1.00 85.25 339 LEU A CA 1
ATOM 2621 C C . LEU A 1 339 ? 22.699 0.809 -24.520 1.00 85.25 339 LEU A C 1
ATOM 2623 O O . LEU A 1 339 ? 23.703 0.292 -24.992 1.00 85.25 339 LEU A O 1
ATOM 2627 N N . GLY A 1 340 ? 22.772 1.493 -23.384 1.00 84.62 340 GLY A N 1
ATOM 2628 C CA . GLY A 1 340 ? 24.020 1.663 -22.648 1.00 84.62 340 GLY A CA 1
ATOM 2629 C C . GLY A 1 340 ? 24.583 0.338 -22.136 1.00 84.62 340 GLY A C 1
ATOM 2630 O O . GLY A 1 340 ? 25.794 0.131 -22.198 1.00 84.62 340 GLY A O 1
ATOM 2631 N N . ALA A 1 341 ? 23.723 -0.576 -21.672 1.00 83.00 341 ALA A N 1
ATOM 2632 C CA . ALA A 1 341 ? 24.142 -1.914 -21.264 1.00 83.00 341 ALA A CA 1
ATOM 2633 C C . ALA A 1 341 ? 24.596 -2.763 -22.464 1.00 83.00 341 ALA A C 1
ATOM 2635 O O . ALA A 1 341 ? 25.642 -3.406 -22.385 1.00 83.00 341 ALA A O 1
ATOM 2636 N N . LEU A 1 342 ? 23.880 -2.710 -23.593 1.00 87.62 342 LEU A N 1
ATOM 2637 C CA . LEU A 1 342 ? 24.312 -3.363 -24.834 1.00 87.62 342 LEU A CA 1
ATOM 2638 C C . LEU A 1 342 ? 25.645 -2.813 -25.346 1.00 87.62 342 LEU A C 1
ATOM 2640 O O . LEU A 1 342 ? 26.483 -3.589 -25.788 1.00 87.62 342 LEU A O 1
ATOM 2644 N N . GLY A 1 343 ? 25.874 -1.502 -25.246 1.00 87.56 343 GLY A N 1
ATOM 2645 C CA . GLY A 1 343 ? 27.114 -0.870 -25.701 1.00 87.56 343 GLY A CA 1
ATOM 2646 C C . GLY A 1 343 ? 28.308 -1.413 -24.928 1.00 87.56 343 GLY A C 1
ATOM 2647 O O . GLY A 1 343 ? 29.276 -1.874 -25.527 1.00 87.56 343 GLY A O 1
ATOM 2648 N N . LYS A 1 344 ? 28.178 -1.489 -23.597 1.00 86.62 344 LYS A N 1
ATOM 2649 C CA . LYS A 1 344 ? 29.177 -2.128 -22.729 1.00 86.62 344 LYS A CA 1
ATOM 2650 C C . LYS A 1 344 ? 29.422 -3.591 -23.105 1.00 86.62 344 LYS A C 1
ATOM 2652 O O . LYS A 1 344 ? 30.573 -3.998 -23.182 1.00 86.62 344 LYS A O 1
ATOM 2657 N N . LEU A 1 345 ? 28.363 -4.361 -23.372 1.00 86.94 345 LEU A N 1
ATOM 2658 C CA . LEU A 1 345 ? 28.480 -5.766 -23.786 1.00 86.94 345 LEU A CA 1
ATOM 2659 C C . LEU A 1 345 ? 29.156 -5.945 -25.152 1.00 86.94 345 LEU A C 1
ATOM 2661 O O . LEU A 1 345 ? 29.769 -6.981 -25.385 1.00 86.94 345 LEU A O 1
ATOM 2665 N N . LEU A 1 346 ? 29.024 -4.969 -26.052 1.00 87.25 346 LEU A N 1
ATOM 2666 C CA . LEU A 1 346 ? 29.637 -4.977 -27.382 1.00 87.25 346 LEU A CA 1
ATOM 2667 C C . LEU A 1 346 ? 31.018 -4.302 -27.415 1.00 87.25 346 LEU A C 1
ATOM 2669 O O . LEU A 1 346 ? 31.639 -4.264 -28.471 1.00 87.25 346 LEU A O 1
ATOM 2673 N N . GLY A 1 347 ? 31.493 -3.740 -26.297 1.00 86.50 347 GLY A N 1
ATOM 2674 C CA . GLY A 1 347 ? 32.739 -2.968 -26.259 1.00 86.50 347 GLY A CA 1
ATOM 2675 C C . GLY A 1 347 ? 32.677 -1.645 -27.039 1.00 86.50 347 GLY A C 1
ATOM 2676 O O . GLY A 1 347 ? 33.711 -1.087 -27.394 1.00 86.50 347 GLY A O 1
ATOM 2677 N N . VAL A 1 348 ? 31.475 -1.128 -27.316 1.00 87.31 348 VAL A N 1
ATOM 2678 C CA . VAL A 1 348 ? 31.243 0.110 -28.076 1.00 87.31 348 VAL A CA 1
ATOM 2679 C C . VAL A 1 348 ? 30.735 1.203 -27.138 1.00 87.31 348 VAL A C 1
ATOM 2681 O O . VAL A 1 348 ? 29.930 0.941 -26.242 1.00 87.31 348 VAL A O 1
ATOM 2684 N N . SER A 1 349 ? 31.165 2.454 -27.342 1.00 87.50 349 SER A N 1
ATOM 2685 C CA . SER A 1 349 ? 30.665 3.547 -26.504 1.00 87.50 349 SER A CA 1
ATOM 2686 C C . SER A 1 349 ? 29.133 3.678 -26.618 1.00 87.50 349 SER A C 1
ATOM 2688 O O . SER A 1 349 ? 28.583 3.571 -27.723 1.00 87.50 349 SER A O 1
ATOM 2690 N N . PRO A 1 350 ? 28.415 3.916 -25.505 1.00 84.25 350 PRO A N 1
ATOM 2691 C CA . PRO A 1 350 ? 26.956 4.005 -25.503 1.00 84.25 350 PRO A CA 1
ATOM 2692 C C . PRO A 1 350 ? 26.380 4.985 -26.539 1.00 84.25 350 PRO A C 1
ATOM 2694 O O . PRO A 1 350 ? 25.386 4.687 -27.198 1.00 84.25 350 PRO A O 1
ATOM 2697 N N . GLU A 1 351 ? 27.027 6.134 -26.743 1.00 85.69 351 GLU A N 1
ATOM 2698 C CA . GLU A 1 351 ? 26.606 7.162 -27.701 1.00 85.69 351 GLU A CA 1
ATOM 2699 C C . GLU A 1 351 ? 26.708 6.677 -29.151 1.00 85.69 351 GLU A C 1
ATOM 2701 O O . GLU A 1 351 ? 25.898 7.059 -30.000 1.00 85.69 351 GLU A O 1
ATOM 2706 N N . ARG A 1 352 ? 27.703 5.834 -29.450 1.00 87.19 352 ARG A N 1
ATOM 2707 C CA . ARG A 1 352 ? 27.878 5.232 -30.776 1.00 87.19 352 ARG A CA 1
ATOM 2708 C C . ARG A 1 352 ? 26.824 4.163 -31.018 1.00 87.19 352 ARG A C 1
ATOM 2710 O O . ARG A 1 352 ? 26.245 4.143 -32.100 1.00 87.19 352 ARG A O 1
ATOM 2717 N N . LEU A 1 353 ? 26.504 3.351 -30.009 1.00 88.62 353 LEU A N 1
ATOM 2718 C CA . LEU A 1 353 ? 25.424 2.373 -30.132 1.00 88.62 353 LEU A CA 1
ATOM 2719 C C . LEU A 1 353 ? 24.075 3.048 -30.415 1.00 88.62 353 LEU A C 1
ATOM 2721 O O . LEU A 1 353 ? 23.359 2.613 -31.310 1.00 88.62 353 LEU A O 1
ATOM 2725 N N . VAL A 1 354 ? 23.758 4.137 -29.705 1.00 87.69 354 VAL A N 1
ATOM 2726 C CA . VAL A 1 354 ? 22.526 4.916 -29.927 1.00 87.69 354 VAL A CA 1
ATOM 2727 C C . VAL A 1 354 ? 22.423 5.372 -31.382 1.00 87.69 354 VAL A C 1
ATOM 2729 O O . VAL A 1 354 ? 21.409 5.133 -32.033 1.00 87.69 354 VAL A O 1
ATOM 2732 N N . LYS A 1 355 ? 23.490 5.974 -31.921 1.00 87.25 355 LYS A N 1
ATOM 2733 C CA . LYS A 1 355 ? 23.518 6.444 -33.314 1.00 87.25 355 LYS A CA 1
ATOM 2734 C C . LYS A 1 355 ? 23.408 5.299 -34.322 1.00 87.25 355 LYS A C 1
ATOM 2736 O O . LYS A 1 355 ? 22.732 5.464 -35.332 1.00 87.25 355 LYS A O 1
ATOM 2741 N N . ALA A 1 356 ? 24.045 4.160 -34.053 1.00 87.75 356 ALA A N 1
ATOM 2742 C CA . ALA A 1 356 ? 23.960 2.979 -34.909 1.00 87.75 356 ALA A CA 1
ATOM 2743 C C . ALA A 1 356 ? 22.539 2.399 -34.939 1.00 87.75 356 ALA A C 1
ATOM 2745 O O . ALA A 1 356 ? 21.990 2.182 -36.014 1.00 87.75 356 ALA A O 1
ATOM 2746 N N . ALA A 1 357 ? 21.912 2.228 -33.773 1.00 87.56 357 ALA A N 1
ATOM 2747 C CA . ALA A 1 357 ? 20.544 1.729 -33.676 1.00 87.56 357 ALA A CA 1
ATOM 2748 C C . ALA A 1 357 ? 19.540 2.653 -34.390 1.00 87.56 357 ALA A C 1
ATOM 2750 O O . ALA A 1 357 ? 18.644 2.169 -35.080 1.00 87.56 357 ALA A O 1
ATOM 2751 N N . SER A 1 358 ? 19.728 3.976 -34.296 1.00 86.69 358 SER A N 1
ATOM 2752 C CA . SER A 1 358 ? 18.940 4.947 -35.064 1.00 86.69 358 SER A CA 1
ATOM 2753 C C . SER A 1 358 ? 19.184 4.857 -36.570 1.00 86.69 358 SER A C 1
ATOM 2755 O O . SER A 1 358 ? 18.229 4.899 -37.337 1.00 86.69 358 SER A O 1
ATOM 2757 N N . ALA A 1 359 ? 20.440 4.720 -37.006 1.00 82.56 359 ALA A N 1
ATOM 2758 C CA . ALA A 1 359 ? 20.776 4.625 -38.427 1.00 82.56 359 ALA A CA 1
ATOM 2759 C C . ALA A 1 359 ? 20.192 3.370 -39.097 1.00 82.56 359 ALA A C 1
ATOM 2761 O O . ALA A 1 359 ? 19.878 3.403 -40.282 1.00 82.56 359 ALA A O 1
ATOM 2762 N N . LEU A 1 360 ? 20.023 2.288 -38.334 1.00 82.12 360 LEU A N 1
ATOM 2763 C CA . LEU A 1 360 ? 19.425 1.036 -38.798 1.00 82.12 360 LEU A CA 1
ATOM 2764 C C . LEU A 1 360 ? 17.891 1.013 -38.720 1.00 82.12 360 LEU A C 1
ATOM 2766 O O . LEU A 1 360 ? 17.290 -0.002 -39.057 1.00 82.12 360 LEU A O 1
ATOM 2770 N N . GLY A 1 361 ? 17.249 2.080 -38.228 1.00 82.00 361 GLY A N 1
ATOM 2771 C CA . GLY A 1 361 ? 15.796 2.105 -38.026 1.00 82.00 361 GLY A CA 1
ATOM 2772 C C . GLY A 1 361 ? 15.296 1.108 -36.972 1.00 82.00 361 GLY A C 1
ATOM 2773 O O . GLY A 1 361 ? 14.107 0.820 -36.917 1.00 82.00 361 GLY A O 1
ATOM 2774 N N . MET A 1 362 ? 16.185 0.587 -36.117 1.00 82.00 362 MET A N 1
ATOM 2775 C CA . MET A 1 362 ? 15.844 -0.394 -35.075 1.00 82.00 362 MET A CA 1
ATOM 2776 C C . MET A 1 362 ? 15.110 0.232 -33.882 1.00 82.00 362 MET A C 1
ATOM 2778 O O . MET A 1 362 ? 14.681 -0.473 -32.973 1.00 82.00 362 MET A O 1
ATOM 2782 N N . ILE A 1 363 ? 15.011 1.562 -33.855 1.00 77.25 363 ILE A N 1
ATOM 2783 C CA . ILE A 1 363 ? 14.334 2.341 -32.819 1.00 77.25 363 ILE A CA 1
ATOM 2784 C C . ILE A 1 363 ? 13.464 3.389 -33.523 1.00 77.25 363 ILE A C 1
ATOM 2786 O O . ILE A 1 363 ? 13.941 3.997 -34.487 1.00 77.25 363 ILE A O 1
ATOM 2790 N N . PRO A 1 364 ? 12.227 3.644 -33.055 1.00 68.25 364 PRO A N 1
ATOM 2791 C CA . PRO A 1 364 ? 11.331 4.603 -33.690 1.00 68.25 364 PRO A CA 1
ATOM 2792 C C . PRO A 1 364 ? 11.956 6.008 -33.823 1.00 68.25 364 PRO A C 1
ATOM 2794 O O . PRO A 1 364 ? 12.562 6.498 -32.862 1.00 68.25 364 PRO A O 1
ATOM 2797 N N . PRO A 1 365 ? 11.767 6.710 -34.957 1.00 56.53 365 PRO A N 1
ATOM 2798 C CA . PRO A 1 365 ? 12.330 8.049 -35.183 1.00 56.53 365 PRO A CA 1
ATOM 2799 C C . PRO A 1 365 ? 11.814 9.125 -34.215 1.00 56.53 365 PRO A C 1
ATOM 2801 O O . PRO A 1 365 ? 12.490 10.124 -33.979 1.00 56.53 365 PRO A O 1
ATOM 2804 N N . SER A 1 366 ? 10.615 8.932 -33.655 1.00 55.22 366 SER A N 1
ATOM 2805 C CA . SER A 1 366 ? 9.979 9.856 -32.705 1.00 55.22 366 SER A CA 1
ATOM 2806 C C . SER A 1 366 ? 10.665 9.879 -31.336 1.00 55.22 366 SER A C 1
ATOM 2808 O O . SER A 1 366 ? 10.564 10.859 -30.596 1.00 55.22 366 SER A O 1
ATOM 2810 N N . SER A 1 367 ? 11.413 8.829 -31.001 1.00 59.66 367 SER A N 1
ATOM 2811 C CA . SER A 1 367 ? 12.220 8.761 -29.787 1.00 59.66 367 SER A CA 1
ATOM 2812 C C . SER A 1 367 ? 13.561 9.445 -30.029 1.00 59.66 367 SER A C 1
ATOM 2814 O O . SER A 1 367 ? 14.356 8.944 -30.810 1.00 59.66 367 SER A O 1
ATOM 2816 N N . ARG A 1 368 ? 13.871 10.547 -29.324 1.00 67.56 368 ARG A N 1
ATOM 2817 C CA . ARG A 1 368 ? 15.266 11.015 -29.167 1.00 67.56 368 ARG A CA 1
ATOM 2818 C C . ARG A 1 368 ? 16.001 9.973 -28.311 1.00 67.56 368 ARG A C 1
ATOM 2820 O O . ARG A 1 368 ? 15.901 10.054 -27.081 1.00 67.56 368 ARG A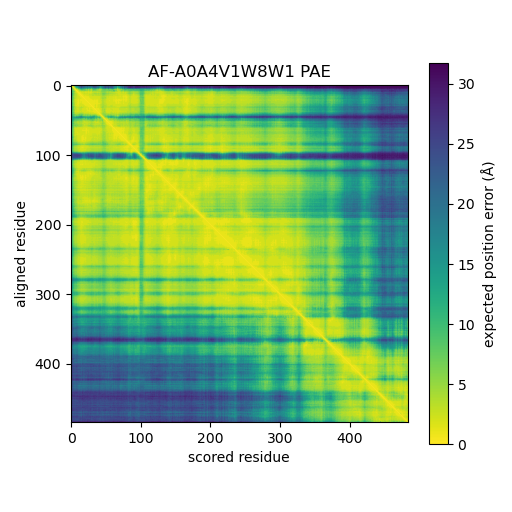 O 1
ATOM 2827 N N . PRO A 1 369 ? 16.683 8.975 -28.900 1.00 69.69 369 PRO A N 1
ATOM 2828 C CA . PRO A 1 369 ? 17.142 7.831 -28.142 1.00 69.69 369 PRO A CA 1
ATOM 2829 C C . PRO A 1 369 ? 18.357 8.237 -27.313 1.00 69.69 369 PRO A C 1
ATOM 2831 O O . PRO A 1 369 ? 19.149 9.105 -27.690 1.00 69.69 369 PRO A O 1
ATOM 2834 N N . ARG A 1 370 ? 18.480 7.640 -26.134 1.00 80.06 370 ARG A N 1
ATOM 2835 C CA . ARG A 1 370 ? 19.553 7.912 -25.176 1.00 80.06 370 ARG A CA 1
ATOM 2836 C C . ARG A 1 370 ? 20.180 6.594 -24.759 1.00 80.06 370 ARG A C 1
ATOM 2838 O O . ARG A 1 370 ? 19.635 5.526 -25.005 1.00 80.06 370 ARG A O 1
ATOM 2845 N N . THR A 1 371 ? 21.303 6.663 -24.059 1.00 79.38 371 THR A N 1
ATOM 2846 C CA . THR A 1 371 ? 21.962 5.479 -23.485 1.00 79.38 371 THR A CA 1
ATOM 2847 C C . THR A 1 371 ? 21.032 4.685 -22.565 1.00 79.38 371 THR A C 1
ATOM 2849 O O . THR A 1 371 ? 21.166 3.474 -22.438 1.00 79.38 371 THR A O 1
ATOM 2852 N N . GLY A 1 372 ? 20.040 5.341 -21.966 1.00 75.75 372 GLY A N 1
ATOM 2853 C CA . GLY A 1 372 ? 19.006 4.655 -21.213 1.00 75.75 372 GLY A CA 1
ATOM 2854 C C . GLY A 1 372 ? 18.106 3.750 -22.062 1.00 75.75 372 GLY A C 1
ATOM 2855 O O . GLY A 1 372 ? 17.621 2.781 -21.497 1.00 75.75 372 GLY A O 1
ATOM 2856 N N . THR A 1 373 ? 17.832 4.063 -23.339 1.00 79.56 373 THR A N 1
ATOM 2857 C CA . THR A 1 373 ? 16.684 3.535 -24.115 1.00 79.56 373 THR A CA 1
ATOM 2858 C C . THR A 1 373 ? 16.524 2.014 -23.993 1.00 79.56 373 THR A C 1
ATOM 2860 O O . THR A 1 373 ? 17.492 1.284 -24.205 1.00 79.56 373 THR A O 1
ATOM 2863 N N . VAL A 1 374 ? 15.311 1.562 -23.640 1.00 80.25 374 VAL A N 1
ATOM 2864 C CA . VAL A 1 374 ? 14.964 0.163 -23.372 1.00 80.25 374 VAL A CA 1
ATOM 2865 C C . VAL A 1 374 ? 14.780 -0.495 -24.716 1.00 80.25 374 VAL A C 1
ATOM 2867 O O . VAL A 1 374 ? 14.059 0.011 -25.573 1.00 80.25 374 VAL A O 1
ATOM 2870 N N . VAL A 1 375 ? 15.450 -1.621 -24.885 1.00 82.62 375 VAL A N 1
ATOM 2871 C CA . VAL A 1 375 ? 15.402 -2.433 -26.088 1.00 82.62 375 VAL A CA 1
ATOM 2872 C C . VAL A 1 375 ? 15.434 -3.904 -25.710 1.00 82.62 375 VAL A C 1
ATOM 2874 O O . VAL A 1 375 ? 15.854 -4.275 -24.611 1.00 82.62 375 VAL A O 1
ATOM 2877 N N . THR A 1 376 ? 15.028 -4.759 -26.637 1.00 86.25 376 THR A N 1
ATOM 2878 C CA . THR A 1 376 ? 15.187 -6.202 -26.494 1.00 86.25 376 THR A CA 1
ATOM 2879 C C . THR A 1 376 ? 16.654 -6.598 -26.670 1.00 86.25 376 THR A C 1
ATOM 2881 O O . THR A 1 376 ? 17.396 -6.039 -27.485 1.00 86.25 376 THR A O 1
ATOM 2884 N N . LYS A 1 377 ? 17.093 -7.617 -25.928 1.00 86.94 377 LYS A N 1
ATOM 2885 C CA . LYS A 1 377 ? 18.435 -8.207 -26.064 1.00 86.94 377 LYS A CA 1
ATOM 2886 C C . LYS A 1 377 ? 18.683 -8.797 -27.452 1.00 86.94 377 LYS A C 1
ATOM 2888 O O . LYS A 1 377 ? 19.840 -8.887 -27.859 1.00 86.94 377 LYS A O 1
ATOM 2893 N N . SER A 1 378 ? 17.626 -9.140 -28.190 1.00 87.56 378 SER A N 1
ATOM 2894 C CA . SER A 1 378 ? 17.712 -9.630 -29.570 1.00 87.56 378 SER A CA 1
ATOM 2895 C C . SER A 1 378 ? 18.371 -8.633 -30.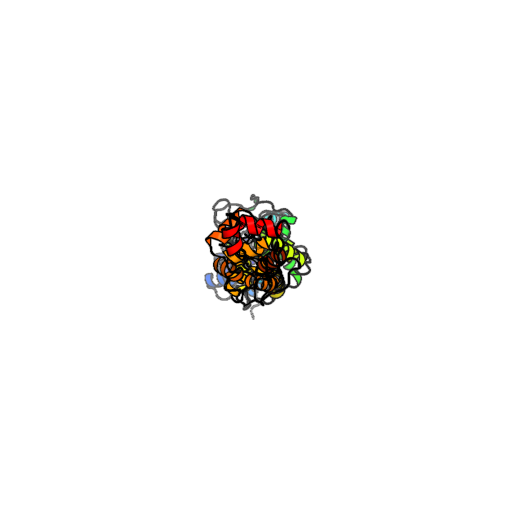530 1.00 87.56 378 SER A C 1
ATOM 2897 O O . SER A 1 378 ? 18.943 -9.061 -31.529 1.00 87.56 378 SER A O 1
ATOM 2899 N N . LEU A 1 379 ? 18.412 -7.332 -30.205 1.00 87.25 379 LEU A N 1
ATOM 2900 C CA . LEU A 1 379 ? 19.151 -6.340 -30.997 1.00 87.25 379 LEU A CA 1
ATOM 2901 C C . LEU A 1 379 ? 20.678 -6.492 -30.927 1.00 87.25 379 LEU A C 1
ATOM 2903 O O . LEU A 1 379 ? 21.380 -5.900 -31.748 1.00 87.25 379 LEU A O 1
ATOM 2907 N N . LYS A 1 380 ? 21.216 -7.277 -29.982 1.00 89.38 380 LYS A N 1
ATOM 2908 C CA . LYS A 1 380 ? 22.667 -7.442 -29.808 1.00 89.38 380 LYS A CA 1
ATOM 2909 C C . LYS A 1 380 ? 23.351 -7.934 -31.086 1.00 89.38 380 LYS A C 1
ATOM 2911 O O . LYS A 1 380 ? 24.320 -7.315 -31.516 1.00 89.38 380 LYS A O 1
ATOM 2916 N N . GLU A 1 381 ? 22.867 -9.026 -31.678 1.00 90.19 381 GLU A N 1
ATOM 2917 C CA . GLU A 1 381 ? 23.519 -9.643 -32.842 1.00 90.19 381 GLU A CA 1
ATOM 2918 C C . GLU A 1 381 ? 23.395 -8.787 -34.114 1.00 90.19 381 GLU A C 1
ATOM 2920 O O . GLU A 1 381 ? 24.420 -8.557 -34.757 1.00 90.19 381 GLU A O 1
ATOM 2925 N N . PRO A 1 382 ? 22.220 -8.214 -34.454 1.00 89.50 382 PRO A N 1
ATOM 2926 C CA . PRO A 1 382 ? 22.113 -7.268 -35.563 1.00 89.50 382 PRO A CA 1
ATOM 2927 C C . PRO A 1 382 ? 23.057 -6.064 -35.428 1.00 89.50 382 PRO A C 1
ATOM 2929 O O . PRO A 1 382 ? 23.716 -5.685 -36.398 1.00 89.50 382 PRO A O 1
ATOM 2932 N N . LEU A 1 383 ? 23.185 -5.490 -34.225 1.00 89.88 383 LEU A N 1
ATOM 2933 C CA . LEU A 1 383 ? 24.103 -4.374 -33.971 1.00 89.88 383 LEU A CA 1
ATOM 2934 C C . LEU A 1 383 ? 25.572 -4.811 -34.079 1.00 89.88 383 LEU A C 1
ATOM 2936 O O . LEU A 1 383 ? 26.369 -4.110 -34.700 1.00 89.88 383 LEU A O 1
ATOM 2940 N N . ALA A 1 384 ? 25.935 -5.977 -33.539 1.00 89.81 384 ALA A N 1
ATOM 2941 C CA . ALA A 1 384 ? 27.285 -6.531 -33.662 1.00 89.81 384 ALA A CA 1
ATOM 2942 C C . ALA A 1 384 ? 27.659 -6.822 -35.126 1.00 89.81 384 ALA A C 1
ATOM 2944 O O . ALA A 1 384 ? 28.754 -6.484 -35.579 1.00 89.81 384 ALA A O 1
ATOM 2945 N N . ALA A 1 385 ? 26.741 -7.422 -35.888 1.00 89.31 385 ALA A N 1
ATOM 2946 C CA . ALA A 1 385 ? 26.905 -7.681 -37.313 1.00 89.31 385 ALA A CA 1
ATOM 2947 C C . ALA A 1 385 ? 27.073 -6.386 -38.115 1.00 89.31 385 ALA A C 1
ATOM 2949 O O . ALA A 1 385 ? 27.902 -6.345 -39.021 1.00 89.31 385 ALA A O 1
ATOM 2950 N N . PHE A 1 386 ? 26.339 -5.330 -37.761 1.00 89.12 386 PHE A N 1
ATOM 2951 C CA . PHE A 1 386 ? 26.505 -4.021 -38.378 1.00 89.12 386 PHE A CA 1
ATOM 2952 C C . PHE A 1 386 ? 27.896 -3.440 -38.113 1.00 89.12 386 PHE A C 1
ATOM 2954 O O . PHE A 1 386 ? 28.590 -3.107 -39.068 1.00 89.12 386 PHE A O 1
ATOM 2961 N N . PHE A 1 387 ? 28.357 -3.396 -36.857 1.00 88.31 387 PHE A N 1
ATOM 2962 C CA . PHE A 1 387 ? 29.688 -2.859 -36.548 1.00 88.31 387 PHE A CA 1
ATOM 2963 C C . PHE A 1 387 ? 30.831 -3.642 -37.202 1.00 88.31 387 PHE A C 1
ATOM 2965 O O . PHE A 1 387 ? 31.781 -3.015 -37.656 1.00 88.31 387 PHE A O 1
ATOM 2972 N N . ARG A 1 388 ? 30.732 -4.975 -37.321 1.00 88.56 388 ARG A N 1
ATOM 2973 C CA . ARG A 1 388 ? 31.744 -5.798 -38.021 1.00 88.56 388 ARG A CA 1
ATOM 2974 C C . ARG A 1 388 ? 31.894 -5.458 -39.506 1.00 88.56 388 ARG A C 1
ATOM 2976 O O . ARG A 1 388 ? 32.942 -5.721 -40.079 1.00 88.56 388 ARG A O 1
ATOM 2983 N N . LYS A 1 389 ? 30.847 -4.917 -40.133 1.00 89.06 389 LYS A N 1
ATOM 2984 C CA . LYS A 1 389 ? 30.830 -4.558 -41.561 1.00 89.06 389 LYS A CA 1
ATOM 2985 C C . LYS A 1 389 ? 31.230 -3.108 -41.816 1.00 89.06 389 LYS A C 1
ATOM 2987 O O . LYS A 1 389 ? 31.255 -2.687 -42.973 1.00 89.06 389 LYS A O 1
ATOM 2992 N N . LEU A 1 390 ? 31.488 -2.341 -40.759 1.00 89.94 390 LEU A N 1
ATOM 2993 C CA . LEU A 1 390 ? 31.902 -0.955 -40.869 1.00 89.94 390 LEU A CA 1
ATOM 2994 C C . LEU A 1 390 ? 33.418 -0.842 -40.807 1.00 89.94 390 LEU A C 1
ATOM 2996 O O . LEU A 1 390 ? 34.064 -1.476 -39.980 1.00 89.94 390 LEU A O 1
ATOM 3000 N N . CYS A 1 391 ? 33.954 0.049 -41.624 1.00 90.25 391 CYS A N 1
ATOM 3001 C CA . CYS A 1 391 ? 35.337 0.474 -41.557 1.00 90.25 391 CYS A CA 1
ATOM 3002 C C . CYS A 1 391 ? 35.415 1.994 -41.368 1.00 90.25 391 CYS A C 1
ATOM 3004 O O . CYS A 1 391 ? 34.512 2.760 -41.741 1.00 90.25 391 CYS A O 1
ATOM 3006 N N . SER A 1 392 ? 36.499 2.432 -40.744 1.00 90.31 392 SER A N 1
ATOM 3007 C CA . SER A 1 392 ? 36.874 3.835 -40.612 1.00 90.31 392 SER A CA 1
ATOM 3008 C C . SER A 1 392 ? 37.166 4.457 -41.982 1.00 90.31 392 SER A C 1
ATOM 3010 O O . SER A 1 392 ? 37.228 3.777 -43.010 1.00 90.31 392 SER A O 1
ATOM 3012 N N . ARG A 1 393 ? 37.347 5.781 -42.021 1.00 88.69 393 ARG A N 1
ATOM 3013 C CA . ARG A 1 393 ? 37.726 6.469 -43.261 1.00 88.69 393 ARG A CA 1
ATOM 3014 C C . ARG A 1 393 ? 39.109 6.027 -43.737 1.00 88.69 393 ARG A C 1
ATOM 3016 O O . ARG A 1 393 ? 39.322 5.912 -44.939 1.00 88.69 393 ARG A O 1
ATOM 3023 N N . GLU A 1 394 ? 40.032 5.817 -42.811 1.00 88.75 394 GLU A N 1
ATOM 3024 C CA . GLU A 1 394 ? 41.405 5.401 -43.076 1.00 88.75 394 GLU A CA 1
ATOM 3025 C C . GLU A 1 394 ? 41.420 4.007 -43.712 1.00 88.75 394 GLU A C 1
ATOM 3027 O O . GLU A 1 394 ? 41.980 3.829 -44.793 1.00 88.75 394 GLU A O 1
ATOM 3032 N N . GLU A 1 395 ? 40.696 3.059 -43.112 1.00 91.00 395 GLU A N 1
ATOM 3033 C CA . GLU A 1 395 ? 40.512 1.712 -43.662 1.00 91.00 395 GLU A CA 1
ATOM 3034 C C . GLU A 1 395 ? 39.774 1.744 -45.005 1.00 91.00 395 GLU A C 1
ATOM 3036 O O . GLU A 1 395 ? 40.161 1.027 -45.918 1.00 91.00 395 GLU A O 1
ATOM 3041 N N . ALA A 1 396 ? 38.769 2.611 -45.179 1.00 91.38 396 ALA A N 1
ATOM 3042 C CA . ALA A 1 396 ? 38.083 2.779 -46.462 1.00 91.38 396 ALA A CA 1
ATOM 3043 C C . ALA A 1 396 ? 39.022 3.313 -47.560 1.00 91.38 396 ALA A C 1
ATOM 3045 O O . ALA A 1 396 ? 38.950 2.869 -48.704 1.00 91.38 396 ALA A O 1
ATOM 3046 N N . CYS A 1 397 ? 39.920 4.249 -47.229 1.00 90.75 397 CYS A N 1
ATOM 3047 C CA . CYS A 1 397 ? 40.936 4.737 -48.166 1.00 90.75 397 CYS A CA 1
ATOM 3048 C C . CYS A 1 397 ? 41.888 3.609 -48.573 1.00 90.75 397 CYS A C 1
ATOM 3050 O O . CYS A 1 397 ? 42.175 3.454 -49.759 1.00 90.75 397 CYS A O 1
ATOM 3052 N N . GLN A 1 398 ? 42.336 2.812 -47.599 1.00 90.69 398 GLN A N 1
ATOM 3053 C CA . GLN A 1 398 ? 43.193 1.656 -47.842 1.00 90.69 398 GLN A CA 1
ATOM 3054 C C . GLN A 1 398 ? 42.479 0.594 -48.688 1.00 90.69 398 GLN A C 1
ATOM 3056 O O . GLN A 1 398 ? 43.063 0.098 -49.647 1.00 90.69 398 GLN A O 1
ATOM 3061 N N . TYR A 1 399 ? 41.211 0.306 -48.386 1.00 90.19 399 TYR A N 1
ATOM 3062 C CA . TYR A 1 399 ? 40.380 -0.653 -49.112 1.00 90.19 399 TYR A CA 1
ATOM 3063 C C . TYR A 1 399 ? 40.199 -0.265 -50.583 1.00 90.19 399 TYR A C 1
ATOM 3065 O O . TYR A 1 399 ? 40.342 -1.095 -51.472 1.00 90.19 399 TYR A O 1
ATOM 3073 N N . LEU A 1 400 ? 39.935 1.018 -50.848 1.00 88.25 400 LEU A N 1
ATOM 3074 C CA . LEU A 1 400 ? 39.793 1.552 -52.205 1.00 88.25 400 LEU A CA 1
ATOM 3075 C C . LEU A 1 400 ? 41.140 1.835 -52.901 1.00 88.25 400 LEU A C 1
ATOM 3077 O O . LEU A 1 400 ? 41.143 2.284 -54.045 1.00 88.25 400 LEU A O 1
ATOM 3081 N N . GLY A 1 401 ? 42.280 1.652 -52.222 1.00 86.50 401 GLY A N 1
ATOM 3082 C CA . GLY A 1 401 ? 43.604 1.971 -52.767 1.00 86.50 401 GLY A CA 1
ATOM 3083 C C . GLY A 1 401 ? 43.807 3.459 -53.095 1.00 86.50 401 GLY A C 1
ATOM 3084 O O . GLY A 1 401 ? 44.539 3.796 -54.024 1.00 86.50 401 GLY A O 1
ATOM 3085 N N . THR A 1 402 ? 43.148 4.365 -52.366 1.00 86.44 402 THR A N 1
ATOM 3086 C CA . THR A 1 402 ? 43.151 5.813 -52.637 1.00 86.44 402 THR A CA 1
ATOM 3087 C C . THR A 1 402 ? 43.805 6.623 -51.517 1.00 86.44 402 THR A C 1
ATOM 3089 O O . THR A 1 402 ? 43.865 6.210 -50.362 1.00 86.44 402 THR A O 1
ATOM 3092 N N . THR A 1 403 ? 44.250 7.841 -51.835 1.00 87.06 403 THR A N 1
ATOM 3093 C CA . THR A 1 403 ? 44.736 8.794 -50.828 1.00 87.06 403 THR A CA 1
ATOM 3094 C C . THR A 1 403 ? 43.574 9.506 -50.112 1.00 87.06 403 THR A C 1
ATOM 3096 O O . THR A 1 403 ? 42.496 9.675 -50.700 1.00 87.06 403 THR A O 1
ATOM 3099 N N . PRO A 1 404 ? 43.776 10.017 -48.877 1.00 86.94 404 PRO A N 1
ATOM 3100 C CA . PRO A 1 404 ? 42.748 10.763 -48.143 1.00 86.94 404 PRO A CA 1
ATOM 3101 C C . PRO A 1 404 ? 42.219 12.008 -48.869 1.00 86.94 404 PRO A C 1
ATOM 3103 O O . PRO A 1 404 ? 41.068 12.397 -48.643 1.00 86.94 404 PRO A O 1
ATOM 3106 N N . MET A 1 405 ? 43.050 12.630 -49.718 1.00 85.62 405 MET A N 1
ATOM 3107 C CA . MET A 1 405 ? 42.692 13.805 -50.517 1.00 85.62 405 MET A CA 1
ATOM 3108 C C . MET A 1 405 ? 41.697 13.432 -51.619 1.00 85.62 405 MET A C 1
ATOM 3110 O O . MET A 1 405 ? 40.615 14.009 -51.678 1.00 85.62 405 MET A O 1
ATOM 3114 N N . VAL A 1 406 ? 42.013 12.409 -52.422 1.00 84.94 406 VAL A N 1
ATOM 3115 C CA . VAL A 1 406 ? 41.123 11.919 -53.489 1.00 84.94 406 VAL A CA 1
ATOM 3116 C C . VAL A 1 406 ? 39.813 11.397 -52.895 1.00 84.94 406 VAL A C 1
ATOM 3118 O O . VAL A 1 406 ? 38.739 11.760 -53.367 1.00 84.94 406 VAL A O 1
ATOM 3121 N N . PHE A 1 407 ? 39.874 10.654 -51.784 1.00 89.25 407 PHE A N 1
ATOM 3122 C CA . PHE A 1 407 ? 38.678 10.178 -51.081 1.00 89.25 407 PHE A CA 1
ATOM 3123 C C . PHE A 1 407 ? 37.763 11.336 -50.643 1.00 89.25 407 PHE A C 1
ATOM 3125 O O . PHE A 1 407 ? 36.542 11.261 -50.779 1.00 89.25 407 PHE A O 1
ATOM 3132 N N . LYS A 1 408 ? 38.340 12.438 -50.134 1.00 87.31 408 LYS A N 1
ATOM 3133 C CA . LYS A 1 408 ? 37.578 13.638 -49.750 1.00 87.31 408 LYS A CA 1
ATOM 3134 C C . LYS A 1 408 ? 36.859 14.241 -50.956 1.00 87.31 408 LYS A C 1
ATOM 3136 O O . LYS A 1 408 ? 35.678 14.561 -50.845 1.00 87.31 408 LYS A O 1
ATOM 3141 N N . THR A 1 409 ? 37.555 14.380 -52.083 1.00 87.38 409 THR A N 1
ATOM 3142 C CA . THR A 1 409 ? 36.995 14.951 -53.315 1.00 87.38 409 THR A CA 1
ATOM 3143 C C . THR A 1 409 ? 35.853 14.097 -53.862 1.00 87.38 409 THR A C 1
ATOM 3145 O O . THR A 1 409 ? 34.784 14.631 -54.158 1.00 87.38 409 THR A O 1
ATOM 3148 N N . LEU A 1 410 ? 36.025 12.771 -53.900 1.00 87.50 410 LEU A N 1
ATOM 3149 C CA . LEU A 1 410 ? 34.977 11.838 -54.325 1.00 87.50 410 LEU A CA 1
ATOM 3150 C C . LEU A 1 410 ? 33.738 11.897 -53.422 1.00 87.50 410 LEU A C 1
ATOM 3152 O O . LEU A 1 410 ? 32.612 11.847 -53.914 1.00 87.50 410 LEU A O 1
ATOM 3156 N N . ASN A 1 411 ? 33.930 12.050 -52.109 1.00 86.88 411 ASN A N 1
ATOM 3157 C CA . ASN A 1 411 ? 32.826 12.184 -51.159 1.00 86.88 411 ASN A CA 1
ATOM 3158 C C . ASN A 1 411 ? 32.065 13.514 -51.343 1.00 86.88 411 ASN A C 1
ATOM 3160 O O . ASN A 1 411 ? 30.840 13.517 -51.378 1.00 86.88 411 ASN A O 1
ATOM 3164 N N . ILE A 1 412 ? 32.771 14.640 -51.535 1.00 85.75 412 ILE A N 1
ATOM 3165 C CA . ILE A 1 412 ? 32.150 15.961 -51.790 1.00 85.75 412 ILE A CA 1
ATOM 3166 C C . ILE A 1 412 ? 31.300 15.942 -53.068 1.00 85.75 412 ILE A C 1
ATOM 3168 O O . ILE A 1 412 ? 30.234 16.553 -53.111 1.00 85.75 412 ILE A O 1
ATOM 3172 N N . ARG A 1 413 ? 31.755 15.226 -54.101 1.00 84.56 413 ARG A N 1
ATOM 3173 C CA . ARG A 1 413 ? 31.035 15.062 -55.373 1.00 84.56 413 ARG A CA 1
ATOM 3174 C C . ARG A 1 413 ? 29.946 13.979 -55.332 1.00 84.56 413 ARG A C 1
ATOM 3176 O O . ARG A 1 413 ? 29.293 13.760 -56.344 1.00 84.56 413 ARG A O 1
ATOM 3183 N N . ASN A 1 414 ? 29.715 13.344 -54.178 1.00 84.00 414 ASN A N 1
ATOM 3184 C CA . ASN A 1 414 ? 28.756 12.248 -53.979 1.00 84.00 414 ASN A CA 1
ATOM 3185 C C . ASN A 1 414 ? 29.003 11.016 -54.876 1.00 84.00 414 ASN A C 1
ATOM 3187 O O . ASN A 1 414 ? 28.060 10.302 -55.206 1.00 84.00 414 ASN A O 1
ATOM 3191 N N . HIS A 1 415 ? 30.254 10.755 -55.270 1.00 86.38 415 HIS A N 1
ATOM 3192 C CA . HIS A 1 415 ? 30.609 9.531 -56.000 1.00 86.38 415 HIS A CA 1
ATOM 3193 C C . HIS A 1 415 ? 30.761 8.324 -55.070 1.00 86.38 415 HIS A C 1
ATOM 3195 O O . HIS A 1 415 ? 30.520 7.197 -55.488 1.00 86.38 415 HIS A O 1
ATOM 3201 N N . LEU A 1 416 ? 31.149 8.552 -53.812 1.00 87.00 416 LEU A N 1
ATOM 3202 C CA . LEU A 1 416 ? 31.243 7.499 -52.802 1.00 87.00 416 LEU A CA 1
ATOM 3203 C C . LEU A 1 416 ? 29.886 7.230 -52.136 1.00 87.00 416 LEU A C 1
ATOM 3205 O O . LEU A 1 416 ? 29.074 8.151 -51.998 1.00 87.00 416 LEU A O 1
ATOM 3209 N N . PRO A 1 417 ? 29.657 5.998 -51.643 1.00 84.62 417 PRO A N 1
ATOM 3210 C CA . PRO A 1 417 ? 28.493 5.701 -50.824 1.00 84.62 417 PRO A CA 1
ATOM 3211 C C . PRO A 1 417 ? 28.467 6.572 -49.564 1.00 84.62 417 PRO A C 1
ATOM 3213 O O . PRO A 1 417 ? 29.500 6.904 -48.972 1.00 84.62 417 PRO A O 1
ATOM 3216 N N . ARG A 1 418 ? 27.257 6.938 -49.130 1.00 85.81 418 ARG A N 1
ATOM 3217 C CA . ARG A 1 418 ? 27.064 7.766 -47.936 1.00 85.81 418 ARG A CA 1
ATOM 3218 C C . ARG A 1 418 ? 27.507 7.006 -46.689 1.00 85.81 418 ARG A C 1
ATOM 3220 O O . ARG A 1 418 ? 26.939 5.976 -46.349 1.00 85.81 418 ARG A O 1
ATOM 3227 N N . GLY A 1 419 ? 28.481 7.558 -45.974 1.00 85.38 419 GLY A N 1
ATOM 3228 C CA . GLY A 1 419 ? 28.915 7.006 -44.695 1.00 85.38 419 GLY A CA 1
ATOM 3229 C C . GLY A 1 419 ? 27.922 7.266 -43.553 1.00 85.38 419 GLY A C 1
ATOM 3230 O O . GLY A 1 419 ? 27.205 8.270 -43.519 1.00 85.38 419 GLY A O 1
ATOM 3231 N N . TYR A 1 420 ? 27.935 6.384 -42.559 1.00 86.81 420 TYR A N 1
ATOM 3232 C CA . TYR A 1 420 ? 27.145 6.472 -41.337 1.00 86.81 420 TYR A CA 1
ATOM 3233 C C . TYR A 1 420 ? 27.801 7.415 -40.322 1.00 86.81 420 TYR A C 1
ATOM 3235 O O . TYR A 1 420 ? 28.975 7.267 -39.975 1.00 86.81 420 TYR A O 1
ATOM 3243 N N . ARG A 1 421 ? 27.039 8.377 -39.786 1.00 84.88 421 ARG A N 1
ATOM 3244 C CA . ARG A 1 421 ? 27.535 9.345 -38.788 1.00 84.88 421 ARG A CA 1
ATOM 3245 C C . ARG A 1 421 ? 27.438 8.802 -37.355 1.00 84.88 421 ARG A C 1
ATOM 3247 O O . ARG A 1 421 ? 26.539 9.171 -36.603 1.00 84.88 421 ARG A O 1
ATOM 3254 N N . ILE A 1 422 ? 28.399 7.974 -36.942 1.00 84.81 422 ILE A N 1
ATOM 3255 C CA . ILE A 1 422 ? 28.418 7.256 -35.650 1.00 84.81 422 ILE A CA 1
ATOM 3256 C C . ILE A 1 422 ? 29.655 7.652 -34.817 1.00 84.81 422 ILE A C 1
ATOM 3258 O O . ILE A 1 422 ? 30.638 6.920 -34.709 1.00 84.81 422 ILE A O 1
ATOM 3262 N N . GLY A 1 423 ? 29.642 8.869 -34.256 1.00 73.25 423 GLY A N 1
ATOM 3263 C CA . GLY A 1 423 ? 30.808 9.438 -33.540 1.00 73.25 423 GLY A CA 1
ATOM 3264 C C . GLY A 1 423 ? 31.997 9.795 -34.452 1.00 73.25 423 GLY A C 1
ATOM 3265 O O . GLY A 1 423 ? 33.037 10.219 -33.973 1.00 73.25 423 GLY A O 1
ATOM 3266 N N . GLY A 1 424 ? 31.804 9.631 -35.759 1.00 82.19 424 GLY A N 1
ATOM 3267 C CA . GLY A 1 424 ? 32.715 9.817 -36.886 1.00 82.19 424 GLY A CA 1
ATOM 3268 C C . GLY A 1 424 ? 31.972 9.367 -38.151 1.00 82.19 424 GLY A C 1
ATOM 3269 O O . GLY A 1 424 ? 30.798 8.998 -38.050 1.00 82.19 424 GLY A O 1
ATOM 3270 N N . ILE A 1 425 ? 32.602 9.397 -39.325 1.00 85.94 425 ILE A N 1
ATOM 3271 C CA . ILE A 1 425 ? 31.999 8.848 -40.552 1.00 85.94 425 ILE A CA 1
ATOM 3272 C C . ILE A 1 425 ? 32.548 7.439 -40.772 1.00 85.94 425 ILE A C 1
ATOM 3274 O O . ILE A 1 425 ? 33.761 7.267 -40.844 1.00 85.94 425 ILE A O 1
ATOM 3278 N N . TRP A 1 426 ? 31.647 6.465 -40.870 1.00 88.88 426 TRP A N 1
ATOM 3279 C CA . TRP A 1 426 ? 31.950 5.045 -41.055 1.00 88.88 426 TRP A CA 1
ATOM 3280 C C . TRP A 1 426 ? 31.369 4.554 -42.374 1.00 88.88 426 TRP A C 1
ATOM 3282 O O . TRP A 1 426 ? 30.269 4.964 -42.740 1.00 88.88 426 TRP A O 1
ATOM 3292 N N . TYR A 1 427 ? 32.076 3.676 -43.073 1.00 90.00 427 TYR A N 1
ATOM 3293 C CA . TYR A 1 427 ? 31.650 3.152 -44.371 1.00 90.00 427 TYR A CA 1
ATOM 3294 C C . TYR A 1 427 ? 31.346 1.665 -44.255 1.00 90.00 427 TYR A C 1
ATOM 3296 O O . TYR A 1 427 ? 32.035 0.946 -43.541 1.00 90.00 427 TYR A O 1
ATOM 3304 N N . SER A 1 428 ? 30.300 1.212 -44.937 1.00 90.81 428 SER A N 1
ATOM 3305 C CA . SER A 1 428 ? 30.020 -0.215 -45.090 1.00 90.81 428 SER A CA 1
ATOM 3306 C C . SER A 1 428 ? 30.980 -0.789 -46.125 1.00 90.81 428 SER A C 1
ATOM 3308 O O . SER A 1 428 ? 31.023 -0.295 -47.252 1.00 90.81 428 SER A O 1
ATOM 3310 N N . VAL A 1 429 ? 31.716 -1.843 -45.770 1.00 89.94 429 VAL A N 1
ATOM 3311 C CA . VAL A 1 429 ? 32.619 -2.535 -46.708 1.00 89.94 429 VAL A CA 1
ATOM 3312 C C . VAL A 1 429 ? 31.848 -3.027 -47.938 1.00 89.94 429 VAL A C 1
ATOM 3314 O O . VAL A 1 429 ? 32.323 -2.882 -49.056 1.00 89.94 429 VAL A O 1
ATOM 3317 N N . ALA A 1 430 ? 30.611 -3.499 -47.760 1.00 88.38 430 ALA A N 1
ATOM 3318 C CA . ALA A 1 430 ? 29.758 -3.918 -48.874 1.00 88.38 430 ALA A CA 1
ATOM 3319 C C . ALA A 1 430 ? 29.360 -2.753 -49.801 1.00 88.38 430 ALA A C 1
ATOM 3321 O O . ALA A 1 430 ? 29.144 -2.954 -50.992 1.00 88.38 430 ALA A O 1
ATOM 3322 N N . ASP A 1 431 ? 29.258 -1.527 -49.284 1.00 89.44 431 ASP A N 1
ATOM 3323 C CA . ASP A 1 431 ? 28.954 -0.356 -50.115 1.00 89.44 431 ASP A CA 1
ATOM 3324 C C . ASP A 1 431 ? 30.185 0.070 -50.917 1.00 89.44 431 ASP A C 1
ATOM 3326 O O . ASP A 1 431 ? 30.056 0.495 -52.063 1.00 89.44 431 ASP A O 1
ATOM 3330 N N . LEU A 1 432 ? 31.374 -0.063 -50.320 1.00 91.00 432 LEU A N 1
ATOM 3331 C CA . LEU A 1 432 ? 32.644 0.159 -51.006 1.00 91.00 432 LEU A CA 1
ATOM 3332 C C . LEU A 1 432 ? 32.878 -0.894 -52.095 1.00 91.00 432 LEU A C 1
ATOM 3334 O O . LEU A 1 432 ? 33.308 -0.530 -53.184 1.00 91.00 432 LEU A O 1
ATOM 3338 N N . GLU A 1 433 ? 32.546 -2.163 -51.842 1.00 90.12 433 GLU A N 1
ATOM 3339 C CA . GLU A 1 433 ? 32.619 -3.211 -52.868 1.00 90.12 433 GLU A CA 1
ATOM 3340 C C . GLU A 1 433 ? 31.680 -2.900 -54.033 1.00 90.12 433 GLU A C 1
ATOM 3342 O O . GLU A 1 433 ? 32.130 -2.858 -55.170 1.00 90.12 433 GLU A O 1
ATOM 3347 N N . ARG A 1 434 ? 30.416 -2.548 -53.756 1.00 89.25 434 ARG A N 1
ATOM 3348 C CA . ARG A 1 434 ? 29.458 -2.138 -54.800 1.00 89.25 434 ARG A CA 1
ATOM 3349 C C . ARG A 1 434 ? 29.932 -0.934 -55.606 1.00 89.25 434 ARG A C 1
ATOM 3351 O O . ARG A 1 434 ? 29.665 -0.842 -56.799 1.00 89.25 434 ARG A O 1
ATOM 3358 N N . PHE A 1 435 ? 30.631 -0.000 -54.967 1.00 90.94 435 PHE A N 1
ATOM 3359 C CA . PHE A 1 435 ? 31.260 1.116 -55.665 1.00 90.94 435 PHE A CA 1
ATOM 3360 C C . PHE A 1 435 ? 32.377 0.642 -56.606 1.00 90.94 435 PHE A C 1
ATOM 3362 O O . PHE A 1 435 ? 32.451 1.106 -57.741 1.00 90.94 435 PHE A O 1
ATOM 3369 N N . LEU A 1 436 ? 33.221 -0.298 -56.172 1.00 89.56 436 LEU A N 1
ATOM 3370 C CA . LEU A 1 436 ? 34.266 -0.875 -57.020 1.00 89.56 436 LEU A CA 1
ATOM 3371 C C . LEU A 1 436 ? 33.686 -1.726 -58.160 1.00 89.56 436 LEU A C 1
ATOM 3373 O O . LEU A 1 436 ? 34.176 -1.634 -59.282 1.00 89.56 436 LEU A O 1
ATOM 3377 N N . GLU A 1 437 ? 32.626 -2.494 -57.904 1.00 89.25 437 GLU A N 1
ATOM 3378 C CA . GLU A 1 437 ? 31.863 -3.228 -58.923 1.00 89.25 437 GLU A CA 1
ATOM 3379 C C . GLU A 1 437 ? 31.261 -2.267 -59.959 1.00 89.25 437 GLU A C 1
ATOM 3381 O O . GLU A 1 437 ? 31.379 -2.502 -61.158 1.00 89.25 437 GLU A O 1
ATOM 3386 N N . ALA A 1 438 ? 30.696 -1.136 -59.522 1.00 87.75 438 ALA A N 1
ATOM 3387 C CA . ALA A 1 438 ? 30.164 -0.115 -60.425 1.00 87.75 438 ALA A CA 1
ATOM 3388 C C . ALA A 1 438 ? 31.253 0.544 -61.290 1.00 87.75 438 ALA A C 1
ATOM 3390 O O . ALA A 1 438 ? 30.995 0.885 -62.441 1.00 87.75 438 ALA A O 1
ATOM 3391 N N . LEU A 1 439 ? 32.470 0.716 -60.760 1.00 88.19 439 LEU A N 1
ATOM 3392 C CA . LEU A 1 439 ? 33.612 1.202 -61.542 1.00 88.19 439 LEU A CA 1
ATOM 3393 C C . LEU A 1 439 ? 34.143 0.162 -62.529 1.00 88.19 439 LEU A C 1
ATOM 3395 O O . LEU A 1 439 ? 34.634 0.531 -63.594 1.00 88.19 439 LEU A O 1
ATOM 3399 N N . GLN A 1 440 ? 34.083 -1.115 -62.160 1.00 87.06 440 GLN A N 1
ATOM 3400 C CA . GLN A 1 440 ? 34.524 -2.231 -62.989 1.00 87.06 440 GLN A CA 1
ATOM 3401 C C . GLN A 1 440 ? 33.548 -2.503 -64.142 1.00 87.06 440 GLN A C 1
ATOM 3403 O O . GLN A 1 440 ? 33.991 -2.791 -65.255 1.00 87.06 440 GLN A O 1
ATOM 3408 N N . GLY A 1 441 ? 32.237 -2.406 -63.899 1.00 85.56 441 GLY A N 1
ATOM 3409 C CA . GLY A 1 441 ? 31.217 -2.831 -64.858 1.00 85.56 441 GLY A CA 1
ATOM 3410 C C . GLY A 1 441 ? 31.432 -4.290 -65.278 1.00 85.56 441 GLY A C 1
ATOM 3411 O O . GLY A 1 441 ? 31.739 -5.140 -64.447 1.00 85.56 441 GLY A O 1
ATOM 3412 N N . ASP A 1 442 ? 31.353 -4.567 -66.580 1.00 83.69 442 ASP A N 1
ATOM 3413 C CA . ASP A 1 442 ? 31.568 -5.912 -67.146 1.00 83.69 442 ASP A CA 1
ATOM 3414 C C . ASP A 1 442 ? 33.054 -6.261 -67.376 1.00 83.69 442 ASP A C 1
ATOM 3416 O O . ASP A 1 442 ? 33.384 -7.261 -68.020 1.00 83.69 442 ASP A O 1
ATOM 3420 N N . ALA A 1 443 ? 33.982 -5.415 -66.921 1.00 86.38 443 ALA A N 1
ATOM 3421 C CA . ALA A 1 443 ? 35.401 -5.615 -67.175 1.00 86.38 443 ALA A CA 1
ATOM 3422 C C . ALA A 1 443 ? 35.978 -6.765 -66.329 1.00 86.38 443 ALA A C 1
ATOM 3424 O O . ALA A 1 443 ? 35.665 -6.910 -65.149 1.00 86.38 443 ALA A O 1
ATOM 3425 N N . ALA A 1 444 ? 36.864 -7.574 -66.914 1.00 86.50 444 ALA A N 1
ATOM 3426 C CA . ALA A 1 444 ? 37.505 -8.685 -66.210 1.00 86.50 444 ALA A CA 1
ATOM 3427 C C . ALA A 1 444 ? 38.574 -8.206 -65.208 1.00 86.50 444 ALA A C 1
ATOM 3429 O O . ALA A 1 444 ? 39.175 -7.145 -65.379 1.00 86.50 444 ALA A O 1
ATOM 3430 N N . PHE A 1 445 ? 38.867 -9.022 -64.193 1.00 86.88 445 PHE A N 1
ATOM 3431 C CA . PHE A 1 445 ? 40.039 -8.809 -63.341 1.00 86.88 445 PHE A CA 1
ATOM 3432 C C . PHE A 1 445 ? 41.316 -9.108 -64.131 1.00 86.88 445 PHE A C 1
ATOM 3434 O O . PHE A 1 445 ? 41.457 -10.196 -64.698 1.00 86.88 445 PHE A O 1
ATOM 3441 N N . VAL A 1 446 ? 42.243 -8.149 -64.189 1.00 85.75 446 VAL A N 1
ATOM 3442 C CA . VAL A 1 446 ? 43.455 -8.255 -65.017 1.00 85.75 446 VAL A CA 1
ATOM 3443 C C . VAL A 1 446 ? 44.704 -7.876 -64.229 1.00 85.75 446 VAL A C 1
ATOM 3445 O O . VAL A 1 446 ? 44.793 -6.822 -63.617 1.00 85.75 446 VAL A O 1
ATOM 3448 N N . ASN A 1 447 ? 45.743 -8.708 -64.315 1.00 81.69 447 ASN A N 1
ATOM 3449 C CA . ASN A 1 447 ? 47.010 -8.440 -63.623 1.00 81.69 447 ASN A CA 1
ATOM 3450 C C . ASN A 1 447 ? 47.872 -7.365 -64.314 1.00 81.69 447 ASN A C 1
ATOM 3452 O O . ASN A 1 447 ? 48.863 -6.902 -63.746 1.00 81.69 447 ASN A O 1
ATOM 3456 N N . ARG A 1 448 ? 47.549 -6.997 -65.562 1.00 80.56 448 ARG A N 1
ATOM 3457 C CA . ARG A 1 448 ? 48.227 -5.941 -66.330 1.00 80.56 448 ARG A CA 1
ATOM 3458 C C . ARG A 1 448 ? 47.208 -5.176 -67.182 1.00 80.56 448 ARG A C 1
ATOM 3460 O O . ARG A 1 448 ? 46.342 -5.826 -67.767 1.00 80.56 448 ARG A O 1
ATOM 3467 N N . PRO A 1 449 ? 47.322 -3.838 -67.304 1.00 81.25 449 PRO A N 1
ATOM 3468 C CA . PRO A 1 449 ? 46.447 -3.052 -68.170 1.00 81.25 449 PRO A CA 1
ATOM 3469 C C . PRO A 1 449 ? 46.488 -3.565 -69.621 1.00 81.25 449 PRO A C 1
ATOM 3471 O O . PRO A 1 449 ? 47.586 -3.683 -70.176 1.00 81.25 449 PRO A O 1
ATOM 3474 N N . PRO A 1 450 ? 45.335 -3.867 -70.248 1.00 85.62 450 PRO A N 1
ATOM 3475 C CA . PRO A 1 450 ? 45.277 -4.259 -71.653 1.00 85.62 450 PRO A CA 1
ATOM 3476 C C . PRO A 1 450 ? 45.923 -3.216 -72.584 1.00 85.62 450 PRO A C 1
ATOM 3478 O O . PRO A 1 450 ? 45.896 -2.019 -72.272 1.00 85.62 450 PRO A O 1
ATOM 3481 N N . PRO A 1 451 ? 46.475 -3.619 -73.741 1.00 83.06 451 PRO A N 1
ATOM 3482 C CA . PRO A 1 451 ? 47.025 -2.679 -74.717 1.00 83.06 451 PRO A CA 1
ATOM 3483 C C . PRO A 1 451 ? 46.010 -1.591 -75.097 1.00 83.06 451 PRO A C 1
ATOM 3485 O O . PRO A 1 451 ? 44.849 -1.884 -75.365 1.00 83.06 451 PRO A O 1
ATOM 3488 N N . GLY A 1 452 ? 46.444 -0.328 -75.094 1.00 85.75 452 GLY A N 1
ATOM 3489 C CA . GLY A 1 452 ? 45.573 0.824 -75.366 1.00 85.75 452 GLY A CA 1
ATOM 3490 C C . GLY A 1 452 ? 44.749 1.317 -74.169 1.00 85.75 452 GLY A C 1
ATOM 3491 O O . GLY A 1 452 ? 44.039 2.310 -74.300 1.00 85.75 452 GLY A O 1
ATOM 3492 N N . SER A 1 453 ? 44.864 0.681 -72.999 1.00 88.19 453 SER A N 1
ATOM 3493 C CA . SER A 1 453 ? 44.259 1.159 -71.750 1.00 88.19 453 SER A CA 1
ATOM 3494 C C . SER A 1 453 ? 45.270 1.877 -70.849 1.00 88.19 453 SER A C 1
ATOM 3496 O O . SER A 1 453 ? 46.488 1.765 -71.012 1.00 88.19 453 SER A O 1
ATOM 3498 N N . ALA A 1 454 ? 44.764 2.631 -69.875 1.00 87.19 454 ALA A N 1
ATOM 3499 C CA . ALA A 1 454 ? 45.564 3.346 -68.891 1.00 87.19 454 ALA A CA 1
ATOM 3500 C C . ALA A 1 454 ? 44.960 3.165 -67.493 1.00 87.19 454 ALA A C 1
ATOM 3502 O O . ALA A 1 454 ? 43.742 3.128 -67.340 1.00 87.19 454 ALA A O 1
ATOM 3503 N N . THR A 1 455 ? 45.803 3.098 -66.457 1.00 88.50 455 THR A N 1
ATOM 3504 C CA . THR A 1 455 ? 45.319 3.172 -65.068 1.00 88.50 455 THR A CA 1
ATOM 3505 C C . THR A 1 455 ? 44.682 4.538 -64.808 1.00 88.50 455 THR A C 1
ATOM 3507 O O . THR A 1 455 ? 45.052 5.518 -65.457 1.00 88.50 455 THR A O 1
ATOM 3510 N N . ILE A 1 456 ? 43.788 4.649 -63.819 1.00 87.56 456 ILE A N 1
ATOM 3511 C CA . ILE A 1 456 ? 43.117 5.922 -63.480 1.00 87.56 456 ILE A CA 1
ATOM 3512 C C . ILE A 1 456 ? 44.139 7.057 -63.275 1.00 87.56 456 ILE A C 1
ATOM 3514 O O . ILE A 1 456 ? 43.997 8.139 -63.841 1.00 87.56 456 ILE A O 1
ATOM 3518 N N . LEU A 1 457 ? 45.234 6.796 -62.551 1.00 85.19 457 LEU A N 1
ATOM 3519 C CA . LEU A 1 457 ? 46.299 7.784 -62.325 1.00 85.19 457 LEU A CA 1
ATOM 3520 C C . LEU A 1 457 ? 47.047 8.182 -63.608 1.00 85.19 457 LEU A C 1
ATOM 3522 O O . LEU A 1 457 ? 47.498 9.322 -63.731 1.00 85.19 457 LEU A O 1
ATOM 3526 N N . ARG A 1 458 ? 47.207 7.259 -64.565 1.00 87.50 458 ARG A N 1
ATOM 3527 C CA . ARG A 1 458 ? 47.815 7.552 -65.871 1.00 87.50 458 ARG A CA 1
ATOM 3528 C C . ARG A 1 458 ? 46.841 8.349 -66.747 1.00 87.50 458 ARG A C 1
ATOM 3530 O O . ARG A 1 458 ? 47.276 9.309 -67.375 1.00 87.50 458 ARG A O 1
ATOM 3537 N N . ALA A 1 459 ? 45.550 8.011 -66.735 1.00 88.31 459 ALA A N 1
ATOM 3538 C CA . ALA A 1 459 ? 44.499 8.724 -67.462 1.00 88.31 459 ALA A CA 1
ATOM 3539 C C . ALA A 1 459 ? 44.383 10.191 -67.017 1.00 88.31 459 ALA A C 1
ATOM 3541 O O . ALA A 1 459 ? 44.346 11.080 -67.859 1.00 88.31 459 ALA A O 1
ATOM 3542 N N . VAL A 1 460 ? 44.460 10.462 -65.709 1.00 88.44 460 VAL A N 1
ATOM 3543 C CA . VAL A 1 460 ? 44.533 11.825 -65.141 1.00 88.44 460 VAL A CA 1
ATOM 3544 C C . VAL A 1 460 ? 45.644 12.661 -65.787 1.00 88.44 460 VAL A C 1
ATOM 3546 O O . VAL A 1 460 ? 45.423 13.815 -66.153 1.00 88.44 460 VAL A O 1
ATOM 3549 N N . ARG A 1 461 ? 46.835 12.073 -65.977 1.00 88.38 461 ARG A N 1
ATOM 3550 C CA . ARG A 1 461 ? 47.989 12.761 -66.583 1.00 88.38 461 ARG A CA 1
ATOM 3551 C C . ARG A 1 461 ? 47.845 12.951 -68.090 1.00 88.38 461 ARG A C 1
ATOM 3553 O O . ARG A 1 461 ? 48.239 13.995 -68.586 1.00 88.38 461 ARG A O 1
ATOM 3560 N N . ILE A 1 462 ? 47.313 11.953 -68.797 1.00 88.19 462 ILE A N 1
ATOM 3561 C CA . ILE A 1 462 ? 47.135 11.998 -70.259 1.00 88.19 462 ILE A CA 1
ATOM 3562 C C . ILE A 1 462 ? 46.039 12.999 -70.635 1.00 88.19 462 ILE A C 1
ATOM 3564 O O . ILE A 1 462 ? 46.206 13.789 -71.556 1.00 88.19 462 ILE A O 1
ATOM 3568 N N . CYS A 1 463 ? 44.917 12.967 -69.919 1.00 87.25 463 CYS A N 1
ATOM 3569 C CA . CYS A 1 463 ? 43.744 13.772 -70.239 1.00 87.25 463 CYS A CA 1
ATOM 3570 C C . CYS A 1 463 ? 43.782 15.172 -69.611 1.00 87.25 463 CYS A C 1
ATOM 3572 O O . CYS A 1 463 ? 42.909 15.978 -69.916 1.00 87.25 463 CYS A O 1
ATOM 3574 N N . HIS A 1 464 ? 44.743 15.458 -68.723 1.00 87.44 464 HIS A N 1
ATOM 3575 C CA . HIS A 1 464 ? 44.779 16.682 -67.911 1.00 87.44 464 HIS A CA 1
ATOM 3576 C C . HIS A 1 464 ? 43.448 16.938 -67.173 1.00 87.44 464 HIS A C 1
ATOM 3578 O O . HIS A 1 464 ? 42.940 18.060 -67.123 1.00 87.44 464 HIS A O 1
ATOM 3584 N N . ARG A 1 465 ? 42.865 15.868 -66.620 1.00 89.00 465 ARG A N 1
ATOM 3585 C CA . ARG A 1 465 ? 41.589 15.871 -65.884 1.00 89.00 465 ARG A CA 1
ATOM 3586 C C . ARG A 1 465 ? 41.798 15.402 -64.457 1.00 89.00 465 ARG A C 1
ATOM 3588 O O . ARG A 1 465 ? 42.709 14.620 -64.192 1.00 89.00 465 ARG A O 1
ATOM 3595 N N . ALA A 1 466 ? 40.960 15.866 -63.540 1.00 86.81 466 ALA A N 1
ATOM 3596 C CA . ALA A 1 466 ? 41.069 15.481 -62.139 1.00 86.81 466 ALA A CA 1
ATOM 3597 C C . ALA A 1 466 ? 40.629 14.015 -61.924 1.00 86.81 466 ALA A C 1
ATOM 3599 O O . ALA A 1 466 ? 39.875 13.454 -62.721 1.00 86.81 466 ALA A O 1
ATOM 3600 N N . SER A 1 467 ? 41.111 13.362 -60.858 1.00 86.19 467 SER A N 1
ATOM 3601 C CA . SER A 1 467 ? 40.832 11.928 -60.617 1.00 86.19 467 SER A CA 1
ATOM 3602 C C . SER A 1 467 ? 39.336 11.645 -60.472 1.00 86.19 467 SER A C 1
ATOM 3604 O O . SER A 1 467 ? 38.846 10.625 -60.946 1.00 86.19 467 SER A O 1
ATOM 3606 N N . GLU A 1 468 ? 38.602 12.570 -59.862 1.00 85.50 468 GLU A N 1
ATOM 3607 C CA . GLU A 1 468 ? 37.154 12.518 -59.709 1.00 85.50 468 GLU A CA 1
ATOM 3608 C C . GLU A 1 468 ? 36.393 12.631 -61.033 1.00 85.50 468 GLU A C 1
ATOM 3610 O O . GLU A 1 468 ? 35.338 12.024 -61.155 1.00 85.50 468 GLU A O 1
ATOM 3615 N N . GLU A 1 46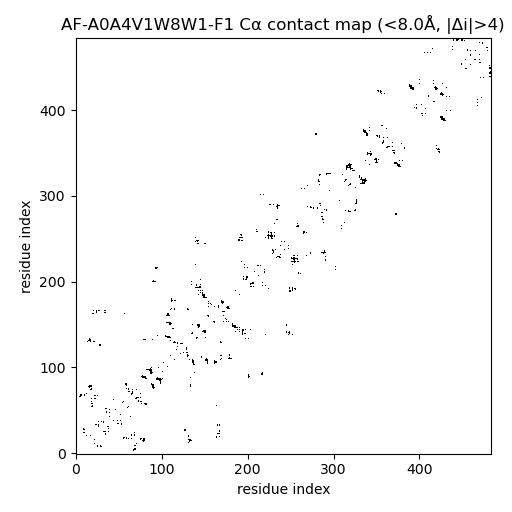9 ? 36.918 13.348 -62.031 1.00 87.12 469 GLU A N 1
ATOM 3616 C CA . GLU A 1 469 ? 36.275 13.474 -63.346 1.00 87.12 469 GLU A CA 1
ATOM 3617 C C . GLU A 1 469 ? 36.412 12.169 -64.134 1.00 87.12 469 GLU A C 1
ATOM 3619 O O . GLU A 1 469 ? 35.454 11.716 -64.755 1.00 87.12 469 GLU A O 1
ATOM 3624 N N . ILE A 1 470 ? 37.580 11.520 -64.043 1.00 90.00 470 ILE A N 1
ATOM 3625 C CA . ILE A 1 470 ? 37.805 10.193 -64.629 1.00 90.00 470 ILE A CA 1
ATOM 3626 C C . ILE A 1 470 ? 36.910 9.143 -63.952 1.00 90.00 470 ILE A C 1
ATOM 3628 O O . ILE A 1 470 ? 36.248 8.361 -64.628 1.00 90.00 470 ILE A O 1
ATOM 3632 N N . ILE A 1 471 ? 36.850 9.138 -62.617 1.00 89.44 471 ILE A N 1
ATOM 3633 C CA . ILE A 1 471 ? 35.995 8.216 -61.850 1.00 89.44 471 ILE A CA 1
ATOM 3634 C C . ILE A 1 471 ? 34.510 8.477 -62.140 1.00 89.44 471 ILE A C 1
ATOM 3636 O O . ILE A 1 471 ? 33.753 7.534 -62.353 1.00 89.44 471 ILE A O 1
ATOM 3640 N N . GLY A 1 472 ? 34.089 9.742 -62.210 1.00 87.19 472 GLY A N 1
ATOM 3641 C CA . GLY A 1 472 ? 32.727 10.118 -62.588 1.00 87.19 472 GLY A CA 1
ATOM 3642 C C . GLY A 1 472 ? 32.362 9.652 -64.000 1.00 87.19 472 GLY A C 1
ATOM 3643 O O . GLY A 1 472 ? 31.279 9.105 -64.191 1.00 87.19 472 GLY A O 1
ATOM 3644 N N . GLY A 1 473 ? 33.281 9.790 -64.961 1.00 88.62 473 GLY A N 1
ATOM 3645 C CA . GLY A 1 473 ? 33.102 9.300 -66.328 1.00 88.62 473 GLY A CA 1
ATOM 3646 C C . GLY A 1 473 ? 32.978 7.776 -66.417 1.00 88.62 473 GLY A C 1
ATOM 3647 O O . GLY A 1 473 ? 32.162 7.287 -67.195 1.00 88.62 473 GLY A O 1
ATOM 3648 N N . LEU A 1 474 ? 33.720 7.024 -65.593 1.00 89.56 474 LEU A N 1
ATOM 3649 C CA . LEU A 1 474 ? 33.567 5.565 -65.474 1.00 89.56 474 LEU A CA 1
ATOM 3650 C C . LEU A 1 474 ? 32.175 5.192 -64.939 1.00 89.56 474 LEU A C 1
ATOM 3652 O O . LEU A 1 474 ? 31.475 4.398 -65.558 1.00 89.56 474 LEU A O 1
ATOM 3656 N N . LEU A 1 475 ? 31.732 5.824 -63.846 1.00 88.75 475 LEU A N 1
ATOM 3657 C CA . LEU A 1 475 ? 30.415 5.559 -63.242 1.00 88.75 475 LEU A CA 1
ATOM 3658 C C . LEU A 1 475 ? 29.240 5.933 -64.156 1.00 88.75 475 LEU A C 1
ATOM 3660 O O . LEU A 1 475 ? 28.173 5.333 -64.069 1.00 88.75 475 LEU A O 1
ATOM 3664 N N . GLN A 1 476 ? 29.416 6.940 -65.014 1.00 88.56 476 GLN A N 1
ATOM 3665 C CA . GLN A 1 476 ? 28.408 7.386 -65.982 1.00 88.56 476 GLN A CA 1
ATOM 3666 C C . GLN A 1 476 ? 28.473 6.618 -67.313 1.00 88.56 476 GLN A C 1
ATOM 3668 O O . GLN A 1 476 ? 27.702 6.920 -68.222 1.00 88.56 476 GLN A O 1
ATOM 3673 N N . GLY A 1 477 ? 29.402 5.663 -67.460 1.00 85.88 477 GLY A N 1
ATOM 3674 C CA . GLY A 1 477 ? 29.607 4.898 -68.695 1.00 85.88 477 GLY A CA 1
ATOM 3675 C C . GLY A 1 477 ? 30.218 5.698 -69.854 1.00 85.88 477 GLY A C 1
ATOM 3676 O O . GLY A 1 477 ? 30.261 5.214 -70.981 1.00 85.88 477 GLY A O 1
ATOM 3677 N N . GLN A 1 478 ? 30.702 6.916 -69.599 1.00 88.62 478 GLN A N 1
ATOM 3678 C CA . GLN A 1 478 ? 31.379 7.769 -70.586 1.00 88.62 478 GLN A CA 1
ATOM 3679 C C . GLN A 1 478 ? 32.813 7.303 -70.859 1.00 88.62 478 GLN A C 1
ATOM 3681 O O . GLN A 1 478 ? 33.365 7.549 -71.930 1.00 88.62 478 GLN A O 1
ATOM 3686 N N . ILE A 1 479 ? 33.422 6.636 -69.877 1.00 88.75 479 ILE A N 1
ATOM 3687 C CA . ILE A 1 479 ? 34.727 5.991 -69.986 1.00 88.75 479 ILE A CA 1
ATOM 3688 C C . ILE A 1 479 ? 34.497 4.493 -69.817 1.00 88.75 479 ILE A C 1
ATOM 3690 O O . ILE A 1 479 ? 33.857 4.061 -68.862 1.00 88.75 479 ILE A O 1
ATOM 3694 N N . LYS A 1 480 ? 35.019 3.690 -70.746 1.00 88.38 480 LYS A N 1
ATOM 3695 C CA . LYS A 1 480 ? 34.887 2.234 -70.688 1.00 88.38 480 LYS A CA 1
ATOM 3696 C C . LYS A 1 480 ? 35.950 1.645 -69.762 1.00 88.38 480 LYS A C 1
ATOM 3698 O O . LYS A 1 480 ? 37.144 1.795 -70.022 1.00 88.38 480 LYS A O 1
ATOM 3703 N N . ALA A 1 481 ? 35.519 0.932 -68.726 1.00 89.19 481 ALA A N 1
ATOM 3704 C CA . ALA A 1 481 ? 36.408 0.099 -67.930 1.00 89.19 481 ALA A CA 1
ATOM 3705 C C . ALA A 1 481 ? 36.899 -1.093 -68.769 1.00 89.19 481 ALA A C 1
ATOM 3707 O O . ALA A 1 481 ? 36.114 -1.779 -69.425 1.00 89.19 481 ALA A O 1
ATOM 3708 N N . THR A 1 482 ? 38.211 -1.328 -68.775 1.00 86.50 482 THR A N 1
ATOM 3709 C CA . THR A 1 482 ? 38.843 -2.428 -69.529 1.00 86.50 482 THR A CA 1
ATOM 3710 C C . THR A 1 482 ? 39.457 -3.498 -68.628 1.00 86.50 482 THR A C 1
ATOM 3712 O O . THR A 1 482 ? 39.880 -4.535 -69.129 1.00 86.50 482 THR A O 1
ATOM 3715 N N . GLY A 1 483 ? 39.503 -3.258 -67.316 1.00 83.19 483 GLY A N 1
ATOM 3716 C CA . GLY A 1 483 ? 39.827 -4.249 -66.294 1.00 83.19 483 GLY A CA 1
ATOM 3717 C C . GLY A 1 483 ? 39.990 -3.623 -64.906 1.00 83.19 483 GLY A C 1
ATOM 3718 O O . GLY A 1 483 ? 40.183 -2.407 -64.812 1.00 83.19 483 GLY A O 1
ATOM 3719 N N . ARG A 1 484 ? 39.897 -4.447 -63.855 1.00 80.44 484 ARG A N 1
ATOM 3720 C CA . ARG A 1 484 ? 40.164 -4.076 -62.450 1.00 80.44 484 ARG A CA 1
ATOM 3721 C C . ARG A 1 484 ? 41.392 -4.800 -61.918 1.00 80.44 484 ARG A C 1
ATOM 3723 O O . ARG A 1 484 ? 41.541 -6.005 -62.236 1.00 80.44 484 ARG A O 1
#

Organism: NCBI:txid332055

Sequence (484 aa):
MTESASLALRVRAAPFEPGWAVFNRLALRHGCRSRSEFVRQVPLANRDPRNVIHDLERGNRQPDIARLSGIPLETLIHNSITHTDDGSVLAGELISRIGNVGHSCNFARICPDCLRSDIEQCGGPVACRPWRRSWWDVAKISSCPHHGRVLLASCPACGHIFRRSYLSPAHCACGHHVLEERTKLVTPDSRIGDAYLVGRLGGGPRIVHAFLDGLAFADAAEVMQWLGATARWGRSIVAWRHQDLAERAHTMTAGFAVCEAFPRQLEEMLDAMLEACPFARQTPQGVYGAMQKWLGLATQPALDPIRDVVRNHAVKHVPITAATMLFRNPVPMGELTTLGALGKLLGVSPERLVKAASALGMIPPSSRPRTGTVVTKSLKEPLAAFFRKLCSREEACQYLGTTPMVFKTLNIRNHLPRGYRIGGIWYSVADLERFLEALQGDAAFVNRPPPGSATILRAVRICHRASEEIIGGLLQGQIKATGR